Protein AF-0000000087354941 (afdb_homodimer)

Foldseek 3Di:
DPPPVVQAWDAQPFPPQRDTHRPVCNVVCQQAPQFNWFAALAAPDGDIGRQLCNVVCCVVPPVADEAEDEAPDKDWDKAFAVHRWYWYAYPVVSWIKIWDWHAPDDLGWIWIDMATAGRHQHDDFWKKKKKKAWAAADPPPRDIDMWIDIDTHYYDRYNNPDDRVPDPDTTTGGSNRWDQDVVVSTTITGMMMHMHTDHD/DPPPVVQAWDAQPFPPQRDTHRPVCNVVCQQAPQFNWFAALAAPHGDIGRQLCNVVCCVVPPVADEAEDEAPDKDWDKAFAVHRWYWYAYPVVSWIKIWDWYAPDDLGWIWIDMATAGRHQHDDFWKKKKKKAWAAADPPPRDIDMWIDIDTHYYDRYNNPDDRVPDPDTTTGGSNRWDADVVVRTTITGMMMHMHTDDD

InterPro domains:
  IPR013010 Zinc finger, SIAH-type [PS51081] (5-63)
  IPR013083 Zinc finger, RING/FYVE/PHD-type [G3DSA:3.30.40.10] (3-58)
  IPR044286 E3 ubiquitin-protein ligase SINA-like, plant [PTHR46632] (1-198)

Structure (mmCIF, N/CA/C/O backbone):
data_AF-0000000087354941-model_v1
#
loop_
_entity.id
_entity.type
_entity.pdbx_description
1 polymer 'SIAH-type domain-containing protein'
#
loop_
_atom_site.group_PDB
_atom_site.id
_atom_site.type_symbol
_atom_site.label_atom_id
_atom_site.label_alt_id
_atom_site.label_comp_id
_atom_site.label_asym_id
_atom_site.label_entity_id
_atom_site.label_seq_id
_atom_site.pdbx_PDB_ins_code
_atom_site.Cartn_x
_atom_site.Cartn_y
_atom_site.Cartn_z
_atom_site.occupancy
_atom_site.B_iso_or_equiv
_atom_site.auth_seq_id
_atom_site.auth_comp_id
_atom_site.auth_asym_id
_atom_site.auth_atom_id
_atom_site.pdbx_PDB_model_num
ATOM 1 N N . MET A 1 1 ? 28.094 51.562 31.234 1 31.03 1 MET A N 1
ATOM 2 C CA . MET A 1 1 ? 26.641 51.406 31.125 1 31.03 1 MET A CA 1
ATOM 3 C C . MET A 1 1 ? 26.281 50.188 30.297 1 31.03 1 MET A C 1
ATOM 5 O O . MET A 1 1 ? 26.562 50.125 29.109 1 31.03 1 MET A O 1
ATOM 9 N N . ASP A 1 2 ? 26.453 49.031 30.734 1 40.66 2 ASP A N 1
ATOM 10 C CA . ASP A 1 2 ? 26.172 47.75 30.047 1 40.66 2 ASP A CA 1
ATOM 11 C C . ASP A 1 2 ? 24.75 47.75 29.5 1 40.66 2 ASP A C 1
ATOM 13 O O . ASP A 1 2 ? 23.781 47.906 30.25 1 40.66 2 ASP A O 1
ATOM 17 N N . ALA A 1 3 ? 24.453 48.312 28.375 1 45.56 3 ALA A N 1
ATOM 18 C CA . ALA A 1 3 ? 23.188 48.281 27.656 1 45.56 3 ALA A CA 1
ATOM 19 C C . ALA A 1 3 ? 22.484 46.938 27.828 1 45.56 3 ALA A C 1
ATOM 21 O O . ALA A 1 3 ? 22.984 45.906 27.406 1 45.56 3 ALA A O 1
ATOM 22 N N . VAL A 1 4 ? 21.797 46.719 28.859 1 48.12 4 VAL A N 1
ATOM 23 C CA . VAL A 1 4 ? 20.828 45.656 29.016 1 48.12 4 VAL A CA 1
ATOM 24 C C . VAL A 1 4 ? 19.969 45.562 27.75 1 48.12 4 VAL A C 1
ATOM 26 O O . VAL A 1 4 ? 19.203 46.469 27.438 1 48.12 4 VAL A O 1
ATOM 29 N N . VAL A 1 5 ? 20.469 45.281 26.609 1 50.44 5 VAL A N 1
ATOM 30 C CA . VAL A 1 5 ? 19.609 44.906 25.5 1 50.44 5 VAL A CA 1
ATOM 31 C C . VAL A 1 5 ? 18.328 44.25 26.047 1 50.44 5 VAL A C 1
ATOM 33 O O . VAL A 1 5 ? 18.375 43.125 26.578 1 50.44 5 VAL A O 1
ATOM 36 N N . SER A 1 6 ? 17.562 44.844 26.875 1 52.06 6 SER A N 1
ATOM 37 C CA . SER A 1 6 ? 16.25 44.375 27.312 1 52.06 6 SER A CA 1
ATOM 38 C C . SER A 1 6 ? 15.523 43.625 26.188 1 52.06 6 SER A C 1
ATOM 40 O O . SER A 1 6 ? 15.352 44.188 25.094 1 52.06 6 SER A O 1
ATOM 42 N N . ALA A 1 7 ? 15.812 42.438 26.062 1 61.34 7 ALA A N 1
ATOM 43 C CA . ALA A 1 7 ? 15.219 41.625 24.984 1 61.34 7 ALA A CA 1
ATOM 44 C C . ALA A 1 7 ? 13.727 41.938 24.844 1 61.34 7 ALA A C 1
ATOM 46 O O . ALA A 1 7 ? 12.922 41.5 25.672 1 61.34 7 ALA A O 1
ATOM 47 N N . ALA A 1 8 ? 13.289 43.062 24.312 1 79.94 8 ALA A N 1
ATOM 48 C CA . ALA A 1 8 ? 11.914 43.469 24.031 1 79.94 8 ALA A CA 1
ATOM 49 C C . ALA A 1 8 ? 11.078 42.281 23.562 1 79.94 8 ALA A C 1
ATOM 51 O O . ALA A 1 8 ? 11.555 41.438 22.812 1 79.94 8 ALA A O 1
ATOM 52 N N . ARG A 1 9 ? 9.977 42.031 24.438 1 88.19 9 ARG A N 1
ATOM 53 C CA . ARG A 1 9 ? 9.016 41 24.047 1 88.19 9 ARG A CA 1
ATOM 54 C C . ARG A 1 9 ? 7.875 41.594 23.234 1 88.19 9 ARG A C 1
ATOM 56 O O . ARG A 1 9 ? 7.418 42.719 23.516 1 88.19 9 ARG A O 1
ATOM 63 N N . VAL A 1 10 ? 7.688 41.094 22.141 1 90 10 VAL A N 1
ATOM 64 C CA . VAL A 1 10 ? 6.59 41.5 21.266 1 90 10 VAL A CA 1
ATOM 65 C C . VAL A 1 10 ? 5.52 40.406 21.25 1 90 10 VAL A C 1
ATOM 67 O O . VAL A 1 10 ? 5.832 39.219 21.359 1 90 10 VAL A O 1
ATOM 70 N N . GLU A 1 11 ? 4.293 40.812 21.203 1 90.31 11 GLU A N 1
ATOM 71 C CA . GLU A 1 11 ? 3.191 39.875 21.172 1 90.31 11 GLU A CA 1
ATOM 72 C C . GLU A 1 11 ? 3.143 39.125 19.844 1 90.31 11 GLU A C 1
ATOM 74 O O . GLU A 1 11 ? 3.334 39.75 18.781 1 90.31 11 GLU A O 1
ATOM 79 N N . CYS A 1 12 ? 2.869 37.875 19.906 1 90.62 12 CYS A N 1
ATOM 80 C CA . CYS A 1 12 ? 2.684 37.094 18.688 1 90.62 12 CYS A CA 1
ATOM 81 C C . CYS A 1 12 ? 1.549 37.688 17.844 1 90.62 12 CYS A C 1
ATOM 83 O O . CYS A 1 12 ? 0.49 38 18.375 1 90.62 12 CYS A O 1
ATOM 85 N N . ALA A 1 13 ? 1.713 37.812 16.609 1 87.44 13 ALA A N 1
ATOM 86 C CA . ALA A 1 13 ? 0.76 38.438 15.703 1 87.44 13 ALA A CA 1
ATOM 87 C C . ALA A 1 13 ? -0.438 37.531 15.438 1 87.44 13 ALA A C 1
ATOM 89 O O . ALA A 1 13 ? -1.463 38 14.922 1 87.44 13 ALA A O 1
ATOM 90 N N . HIS A 1 14 ? -0.366 36.312 15.773 1 88 14 HIS A N 1
ATOM 91 C CA . HIS A 1 14 ? -1.44 35.375 15.438 1 88 14 HIS A CA 1
ATOM 92 C C . HIS A 1 14 ? -2.557 35.438 16.469 1 88 14 HIS A C 1
ATOM 94 O O . HIS A 1 14 ? -2.311 35.25 17.672 1 88 14 HIS A O 1
ATOM 100 N N . ASP A 1 15 ? -3.697 35.594 15.945 1 82.31 15 ASP A N 1
ATOM 101 C CA . ASP A 1 15 ? -4.871 35.656 16.812 1 82.31 15 ASP A CA 1
ATOM 102 C C . ASP A 1 15 ? -5.016 34.375 17.641 1 82.31 15 ASP A C 1
ATOM 104 O O . ASP A 1 15 ? -4.984 33.281 17.109 1 82.31 15 ASP A O 1
ATOM 108 N N . GLY A 1 16 ? -5.137 34.562 18.984 1 83 16 GLY A N 1
ATOM 109 C CA . GLY A 1 16 ? -5.363 33.438 19.859 1 83 16 GLY A CA 1
ATOM 110 C C . GLY A 1 16 ? -4.117 33 20.609 1 83 16 GLY A C 1
ATOM 111 O O . GLY A 1 16 ? -4.207 32.281 21.609 1 83 16 GLY A O 1
ATOM 112 N N . CYS A 1 17 ? -2.926 33.281 20.109 1 86 17 CYS A N 1
ATOM 113 C CA . CYS A 1 17 ? -1.69 32.875 20.781 1 86 17 CYS A CA 1
ATOM 114 C C . CYS A 1 17 ? -1.479 33.656 22.062 1 86 17 CYS A C 1
ATOM 116 O O . CYS A 1 17 ? -1.335 33.094 23.141 1 86 17 CYS A O 1
ATOM 118 N N . GLY A 1 18 ? -1.453 34.969 21.984 1 86.62 18 GLY A N 1
ATOM 119 C CA . GLY A 1 18 ? -1.372 35.875 23.125 1 86.62 18 GLY A CA 1
ATOM 120 C C . GLY A 1 18 ? -0.012 35.844 23.797 1 86.62 18 GLY A C 1
ATOM 121 O O . GLY A 1 18 ? 0.206 36.562 24.781 1 86.62 18 GLY A O 1
ATOM 122 N N . LEU A 1 19 ? 0.916 35 23.281 1 88.75 19 LEU A N 1
ATOM 123 C CA . LEU A 1 19 ? 2.234 34.906 23.891 1 88.75 19 LEU A CA 1
ATOM 124 C C . LEU A 1 19 ? 3.102 36.094 23.516 1 88.75 19 LEU A C 1
ATOM 126 O O . LEU A 1 19 ? 2.984 36.625 22.406 1 88.75 19 LEU A O 1
ATOM 130 N N . PHE A 1 20 ? 3.883 36.531 24.438 1 91.38 20 PHE A N 1
ATOM 131 C CA . PHE A 1 20 ? 4.914 37.531 24.188 1 91.38 20 PHE A CA 1
ATOM 132 C C . PHE A 1 20 ? 6.273 36.875 24 1 91.38 20 PHE A C 1
ATOM 134 O O . PHE A 1 20 ? 6.723 36.094 24.859 1 91.38 20 PHE A O 1
ATOM 141 N N . ILE A 1 21 ? 6.863 37.125 22.844 1 88.94 21 ILE A N 1
ATOM 142 C CA . ILE A 1 21 ? 8.086 36.438 22.469 1 88.94 21 ILE A CA 1
ATOM 143 C C . ILE A 1 21 ? 9.219 37.438 22.266 1 88.94 21 ILE A C 1
ATOM 145 O O . ILE A 1 21 ? 8.984 38.562 21.781 1 88.94 21 ILE A O 1
ATOM 149 N N . THR A 1 22 ? 10.336 36.969 22.734 1 90.44 22 THR A N 1
ATOM 150 C CA . THR A 1 22 ? 11.492 37.812 22.484 1 90.44 22 THR A CA 1
ATOM 151 C C . THR A 1 22 ? 11.695 38.031 20.984 1 90.44 22 THR A C 1
ATOM 153 O O . THR A 1 22 ? 11.445 37.094 20.188 1 90.44 22 THR A O 1
ATOM 156 N N . TYR A 1 23 ? 12.164 39.188 20.609 1 85.06 23 TYR A N 1
ATOM 157 C CA . TYR A 1 23 ? 12.234 39.594 19.219 1 85.06 23 TYR A CA 1
ATOM 158 C C . TYR A 1 23 ? 13.039 38.625 18.391 1 85.06 23 TYR A C 1
ATOM 160 O O . TYR A 1 23 ? 12.656 38.281 17.266 1 85.06 23 TYR A O 1
ATOM 168 N N . HIS A 1 24 ? 14.102 38.094 18.922 1 85.75 24 HIS A N 1
ATOM 169 C CA . HIS A 1 24 ? 14.984 37.25 18.125 1 85.75 24 HIS A CA 1
ATOM 170 C C . HIS A 1 24 ? 14.383 35.875 17.922 1 85.75 24 HIS A C 1
ATOM 172 O O . HIS A 1 24 ? 14.836 35.125 17.062 1 85.75 24 HIS A O 1
ATOM 178 N N . LYS A 1 25 ? 13.367 35.531 18.672 1 87.25 25 LYS A N 1
ATOM 179 C CA . LYS A 1 25 ? 12.719 34.25 18.547 1 87.25 25 LYS A CA 1
ATOM 180 C C . LYS A 1 25 ? 11.344 34.375 17.875 1 87.25 25 LYS A C 1
ATOM 182 O O . LYS A 1 25 ? 10.609 33.375 17.781 1 87.25 25 LYS A O 1
ATOM 187 N N . LEU A 1 26 ? 11.047 35.562 17.516 1 85.12 26 LEU A N 1
ATOM 188 C CA . LEU A 1 26 ? 9.695 35.875 17.062 1 85.12 26 LEU A CA 1
ATOM 189 C C . LEU A 1 26 ? 9.367 35.062 15.789 1 85.12 26 LEU A C 1
ATOM 191 O O . LEU A 1 26 ? 8.32 34.438 15.703 1 85.12 26 LEU A O 1
ATOM 195 N N . GLN A 1 27 ? 10.219 35.062 14.852 1 82.38 27 GLN A N 1
ATOM 196 C CA . GLN A 1 27 ? 9.977 34.375 13.586 1 82.38 27 GLN A CA 1
ATOM 197 C C . GLN A 1 27 ? 9.859 32.844 13.805 1 82.38 27 GLN A C 1
ATOM 199 O O . GLN A 1 27 ? 8.977 32.219 13.234 1 82.38 27 GLN A O 1
ATOM 204 N N . ASP A 1 28 ? 10.695 32.406 14.547 1 81.94 28 ASP A N 1
ATOM 205 C CA . ASP A 1 28 ? 10.656 30.969 14.859 1 81.94 28 ASP A CA 1
ATOM 206 C C . ASP A 1 28 ? 9.32 30.578 15.484 1 81.94 28 ASP A C 1
ATOM 208 O O . ASP A 1 28 ? 8.727 29.578 15.109 1 81.94 28 ASP A O 1
ATOM 212 N N . HIS A 1 29 ? 8.953 31.422 16.422 1 83.69 29 HIS A N 1
ATOM 213 C CA . HIS A 1 29 ? 7.684 31.156 17.078 1 83.69 29 HIS A CA 1
ATOM 214 C C . HIS A 1 29 ? 6.523 31.219 16.094 1 83.69 29 HIS A C 1
ATOM 216 O O . HIS A 1 29 ? 5.676 30.328 16.047 1 83.69 29 HIS A O 1
ATOM 222 N N . GLN A 1 30 ? 6.578 32.25 15.336 1 81.81 30 GLN A N 1
ATOM 223 C CA . GLN A 1 30 ? 5.457 32.469 14.422 1 81.81 30 GLN A CA 1
ATOM 224 C C . GLN A 1 30 ? 5.336 31.312 13.414 1 81.81 30 GLN A C 1
ATOM 226 O O . GLN A 1 30 ? 4.227 30.938 13.031 1 81.81 30 GLN A O 1
ATOM 231 N N . ASP A 1 31 ? 6.402 30.75 13.094 1 77.62 31 ASP A N 1
ATOM 232 C CA . ASP A 1 31 ? 6.41 29.641 12.141 1 77.62 31 ASP A CA 1
ATOM 233 C C . ASP A 1 31 ? 5.879 28.375 12.789 1 77.62 31 ASP A C 1
ATOM 235 O O . ASP A 1 31 ? 5.383 27.484 12.094 1 77.62 31 ASP A O 1
ATOM 239 N N . ALA A 1 32 ? 5.941 28.438 14.047 1 79.06 32 ALA A N 1
ATOM 240 C CA . ALA A 1 32 ? 5.574 27.219 14.758 1 79.06 32 ALA A CA 1
ATOM 241 C C . ALA A 1 32 ? 4.316 27.438 15.602 1 79.06 32 ALA A C 1
ATOM 243 O O . ALA A 1 32 ? 3.859 26.516 16.281 1 79.06 32 ALA A O 1
ATOM 244 N N . CYS A 1 33 ? 3.787 28.625 15.578 1 84.19 33 CYS A N 1
ATOM 245 C CA . CYS A 1 33 ? 2.656 28.969 16.422 1 84.19 33 CYS A CA 1
ATOM 246 C C . CYS A 1 33 ? 1.436 28.125 16.078 1 84.19 33 CYS A C 1
ATOM 248 O O . CYS A 1 33 ? 1.043 28.031 14.922 1 84.19 33 CYS A O 1
ATOM 250 N N . PRO A 1 34 ? 0.82 27.484 16.984 1 82.19 34 PRO A N 1
ATOM 251 C CA . PRO A 1 34 ? -0.363 26.672 16.734 1 82.19 34 PRO A CA 1
ATOM 252 C C . PRO A 1 34 ? -1.553 27.469 16.234 1 82.19 34 PRO A C 1
ATOM 254 O O . PRO A 1 34 ? -2.539 26.906 15.758 1 82.19 34 PRO A O 1
ATOM 257 N N . PHE A 1 35 ? -1.353 28.812 16.297 1 87.06 35 PHE A N 1
ATOM 258 C CA . PHE A 1 35 ? -2.461 29.656 15.875 1 87.06 35 PHE A CA 1
ATOM 259 C C . PHE A 1 35 ? -2.186 30.297 14.516 1 87.06 35 PHE A C 1
ATOM 261 O O . PHE A 1 35 ? -2.99 31.078 14.016 1 87.06 35 PHE A O 1
ATOM 268 N N . ALA A 1 36 ? -1.022 29.906 14.062 1 89.69 36 ALA A N 1
ATOM 269 C CA . ALA A 1 36 ? -0.733 30.422 12.727 1 89.69 36 ALA A CA 1
ATOM 270 C C . ALA A 1 36 ? -1.816 30.016 11.734 1 89.69 36 ALA A C 1
ATOM 272 O O . ALA A 1 36 ? -2.264 28.859 11.734 1 89.69 36 ALA A O 1
ATOM 273 N N . PRO A 1 37 ? -2.199 30.922 10.875 1 91 37 PRO A N 1
ATOM 274 C CA . PRO A 1 37 ? -3.32 30.641 9.977 1 91 37 PRO A CA 1
ATOM 275 C C . PRO A 1 37 ? -3.002 29.547 8.961 1 91 37 PRO A C 1
ATOM 277 O O . PRO A 1 37 ? -1.866 29.453 8.484 1 91 37 PRO A O 1
ATOM 280 N N . CYS A 1 38 ? -4.02 28.75 8.68 1 93.31 38 CYS A N 1
ATOM 281 C CA . CYS A 1 38 ? -3.988 27.75 7.625 1 93.31 38 CYS A CA 1
ATOM 282 C C . CYS A 1 38 ? -5.133 27.953 6.641 1 93.31 38 CYS A C 1
ATOM 284 O O . CYS A 1 38 ? -6.129 28.609 6.965 1 93.31 38 CYS A O 1
ATOM 286 N N . LYS A 1 39 ? -4.961 27.469 5.531 1 95 39 LYS A N 1
ATOM 287 C CA . LYS A 1 39 ? -5.973 27.625 4.492 1 95 39 LYS A CA 1
ATOM 288 C C . LYS A 1 39 ? -7.012 26.516 4.551 1 95 39 LYS A C 1
ATOM 290 O O . LYS A 1 39 ? -6.77 25.469 5.152 1 95 39 LYS A O 1
ATOM 295 N N . CYS A 1 40 ? -8.164 26.781 3.922 1 95.44 40 CYS A N 1
ATOM 296 C CA . CYS A 1 40 ? -9.234 25.797 3.785 1 95.44 40 CYS A CA 1
ATOM 297 C C . CYS A 1 40 ? -8.797 24.625 2.906 1 95.44 40 CYS A C 1
ATOM 299 O O . CYS A 1 40 ? -8.141 24.828 1.883 1 95.44 40 CYS A O 1
ATOM 301 N N . PRO A 1 41 ? -9.141 23.391 3.299 1 94 41 PRO A N 1
ATOM 302 C CA . PRO A 1 41 ? -8.711 22.219 2.525 1 94 41 PRO A CA 1
ATOM 303 C C . PRO A 1 41 ? -9.508 22.047 1.231 1 94 41 PRO A C 1
ATOM 305 O O . PRO A 1 41 ? -9.148 21.203 0.393 1 94 41 PRO A O 1
ATOM 308 N N . VAL A 1 42 ? -10.562 22.75 1.05 1 92.69 42 VAL A N 1
ATOM 309 C CA . VAL A 1 42 ? -11.352 22.656 -0.172 1 92.69 42 VAL A CA 1
ATOM 310 C C . VAL A 1 42 ? -10.688 23.469 -1.283 1 92.69 42 VAL A C 1
ATOM 312 O O . VAL A 1 42 ? -10.508 24.688 -1.15 1 92.69 42 VAL A O 1
ATOM 315 N N . PRO A 1 43 ? -10.445 22.734 -2.311 1 91.38 43 PRO A N 1
ATOM 316 C CA . PRO A 1 43 ? -9.789 23.453 -3.404 1 91.38 43 PRO A CA 1
ATOM 317 C C . PRO A 1 43 ? -10.602 24.641 -3.9 1 91.38 43 PRO A C 1
ATOM 319 O O . PRO A 1 43 ? -11.812 24.531 -4.109 1 91.38 43 PRO A O 1
ATOM 322 N N . GLY A 1 44 ? -9.938 25.797 -4.078 1 91.94 44 GLY A N 1
ATOM 323 C CA . GLY A 1 44 ? -10.586 26.984 -4.625 1 91.94 44 GLY A CA 1
ATOM 324 C C . GLY A 1 44 ? -11.109 27.922 -3.555 1 91.94 44 GLY A C 1
ATOM 325 O O . GLY A 1 44 ? -11.414 29.078 -3.836 1 91.94 44 GLY A O 1
ATOM 326 N N . CYS A 1 45 ? -11.266 27.422 -2.324 1 94.56 45 CYS A N 1
ATOM 327 C CA . CYS A 1 45 ? -11.766 28.266 -1.247 1 94.56 45 CYS A CA 1
ATOM 328 C C . CYS A 1 45 ? -10.672 29.203 -0.745 1 94.56 45 CYS A C 1
ATOM 330 O O . CYS A 1 45 ? -9.539 28.766 -0.517 1 94.56 45 CYS A O 1
ATOM 332 N N . GLY A 1 46 ? -10.906 30.469 -0.405 1 94.38 46 GLY A N 1
ATOM 333 C CA . GLY A 1 46 ? -9.938 31.469 -0.015 1 94.38 46 GLY A CA 1
ATOM 334 C C . GLY A 1 46 ? -9.844 31.672 1.487 1 94.38 46 GLY A C 1
ATOM 335 O O . GLY A 1 46 ? -9.016 32.438 1.971 1 94.38 46 GLY A O 1
ATOM 336 N N . PHE A 1 47 ? -10.617 30.969 2.191 1 95.44 47 PHE A N 1
ATOM 337 C CA . PHE A 1 47 ? -10.641 31.125 3.641 1 95.44 47 PHE A CA 1
ATOM 338 C C . PHE A 1 47 ? -9.281 30.812 4.242 1 95.44 47 PHE A C 1
ATOM 340 O O . PHE A 1 47 ? -8.609 29.859 3.82 1 95.44 47 PHE A O 1
ATOM 347 N N . GLU A 1 48 ? -8.828 31.562 5.148 1 94.25 48 GLU A N 1
ATOM 348 C CA . GLU A 1 48 ? -7.609 31.359 5.926 1 94.25 48 GLU A CA 1
ATOM 349 C C . GLU A 1 48 ? -7.82 31.75 7.387 1 94.25 48 GLU A C 1
ATOM 351 O O . GLU A 1 48 ? -8.367 32.812 7.676 1 94.25 48 GLU A O 1
ATOM 356 N N . GLY A 1 49 ? -7.496 30.969 8.328 1 91.38 49 GLY A N 1
ATOM 357 C CA . 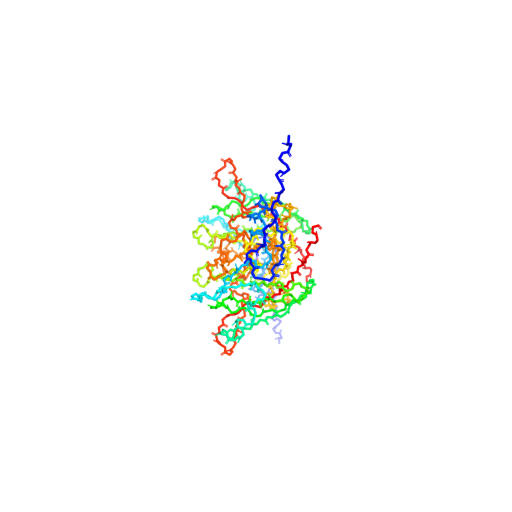GLY A 1 49 ? -7.645 31.219 9.75 1 91.38 49 GLY A CA 1
ATOM 358 C C . GLY A 1 49 ? -6.945 30.188 10.617 1 91.38 49 GLY A C 1
ATOM 359 O O . GLY A 1 49 ? -6.238 29.328 10.102 1 91.38 49 GLY A O 1
ATOM 360 N N . PRO A 1 50 ? -7.035 30.391 11.898 1 89.69 50 PRO A N 1
ATOM 361 C CA . PRO A 1 50 ? -6.465 29.375 12.781 1 89.69 50 PRO A CA 1
ATOM 362 C C . PRO A 1 50 ? -7.016 27.984 12.492 1 89.69 50 PRO A C 1
ATOM 364 O O . PRO A 1 50 ? -8.195 27.828 12.172 1 89.69 50 PRO A O 1
ATOM 367 N N . PRO A 1 51 ? -6.188 26.953 12.594 1 89.06 51 PRO A N 1
ATOM 368 C CA . PRO A 1 51 ? -6.609 25.578 12.273 1 89.06 51 PRO A CA 1
ATOM 369 C C . PRO A 1 51 ? -7.871 25.172 13.031 1 89.06 51 PRO A C 1
ATOM 371 O O . PRO A 1 51 ? -8.727 24.469 12.477 1 89.06 51 PRO A O 1
ATOM 374 N N . GLN A 1 52 ? -8.062 25.641 14.258 1 87.75 52 GLN A N 1
ATOM 375 C CA . GLN A 1 52 ? -9.18 25.219 15.102 1 87.75 52 GLN A CA 1
ATOM 376 C C . GLN A 1 52 ? -10.5 25.797 14.602 1 87.75 52 GLN A C 1
ATOM 378 O O . GLN A 1 52 ? -11.57 25.375 15.031 1 87.75 52 GLN A O 1
ATOM 383 N N . THR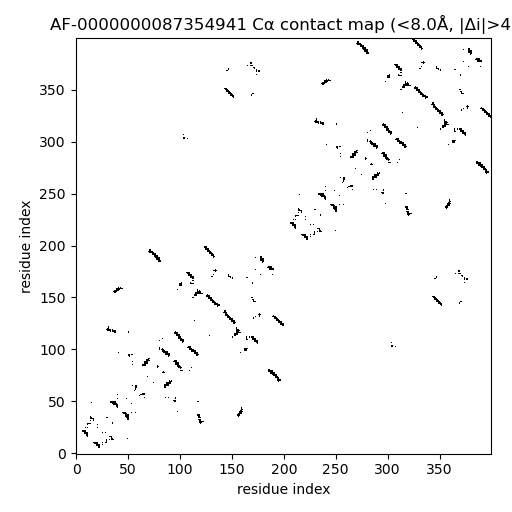 A 1 53 ? -10.43 26.75 13.703 1 91.12 53 THR A N 1
ATOM 384 C CA . THR A 1 53 ? -11.648 27.359 13.172 1 91.12 53 THR A CA 1
ATOM 385 C C . THR A 1 53 ? -12.094 26.641 11.898 1 91.12 53 THR A C 1
ATOM 387 O O . THR A 1 53 ? -13.211 26.859 11.422 1 91.12 53 THR A O 1
ATOM 390 N N . LEU A 1 54 ? -11.32 25.75 11.398 1 91.75 54 LEU A N 1
ATOM 391 C CA . LEU A 1 54 ? -11.578 25.109 10.109 1 91.75 54 LEU A CA 1
ATOM 392 C C . LEU A 1 54 ? -12.812 24.219 10.188 1 91.75 54 LEU A C 1
ATOM 394 O O . LEU A 1 54 ? -13.664 24.266 9.297 1 91.75 54 LEU A O 1
ATOM 398 N N . PRO A 1 55 ? -12.969 23.406 11.273 1 90.94 55 PRO A N 1
ATOM 399 C CA . PRO A 1 55 ? -14.18 22.578 11.336 1 90.94 55 PRO A CA 1
ATOM 400 C C . PRO A 1 55 ? -15.461 23.406 11.227 1 90.94 55 PRO A C 1
ATOM 402 O O . PRO A 1 55 ? -16.375 23.016 10.5 1 90.94 55 PRO A O 1
ATOM 405 N N . HIS A 1 56 ? -15.508 24.516 11.859 1 91.25 56 HIS A N 1
ATOM 406 C CA . HIS A 1 56 ? -16.672 25.375 11.805 1 91.25 56 HIS A CA 1
ATOM 407 C C . HIS A 1 56 ? -16.859 25.969 10.406 1 91.25 56 HIS A C 1
ATOM 409 O O . HIS A 1 56 ? -17.969 25.984 9.875 1 91.25 56 HIS A O 1
ATOM 415 N N . HIS A 1 57 ? -15.797 26.406 9.812 1 93 57 HIS A N 1
ATOM 416 C CA . HIS A 1 57 ? -15.844 26.922 8.445 1 93 57 HIS A CA 1
ATOM 417 C C . HIS A 1 57 ? -16.406 25.891 7.488 1 93 57 HIS A C 1
ATOM 419 O O . HIS A 1 57 ? -17.312 26.203 6.695 1 93 57 HIS A O 1
ATOM 425 N N . LEU A 1 58 ? -15.945 24.672 7.566 1 90.81 58 LEU A N 1
ATOM 426 C CA . LEU A 1 58 ? -16.328 23.609 6.645 1 90.81 58 LEU A CA 1
ATOM 427 C C . LEU A 1 58 ? -17.781 23.219 6.84 1 90.81 58 LEU A C 1
ATOM 429 O O . LEU A 1 58 ? -18.484 22.938 5.867 1 90.81 58 LEU A O 1
ATOM 433 N N . THR A 1 59 ? -18.219 23.203 8.047 1 89.38 59 THR A N 1
ATOM 434 C CA . THR A 1 59 ? -19.609 22.859 8.328 1 89.38 59 THR A CA 1
ATOM 435 C C . THR A 1 59 ? -20.547 23.969 7.848 1 89.38 59 THR A C 1
ATOM 437 O O . THR A 1 59 ? -21.641 23.703 7.348 1 89.38 59 THR A O 1
ATOM 440 N N . ASP A 1 60 ? -20.125 25.125 7.906 1 93.19 60 ASP A N 1
ATOM 441 C CA . ASP A 1 60 ? -20.969 26.266 7.59 1 93.19 60 ASP A CA 1
ATOM 442 C C . ASP A 1 60 ? -20.953 26.562 6.09 1 93.19 60 ASP A C 1
ATOM 444 O O . ASP A 1 60 ? -21.984 26.906 5.504 1 93.19 60 ASP A O 1
ATOM 448 N N . VAL A 1 61 ? -19.812 26.406 5.535 1 93.56 61 VAL A N 1
ATOM 449 C CA . VAL A 1 61 ? -19.625 26.906 4.176 1 93.56 61 VAL A CA 1
ATOM 450 C C . VAL A 1 61 ? -19.594 25.734 3.193 1 93.56 61 VAL A C 1
ATOM 452 O O . VAL A 1 61 ? -20.078 25.859 2.066 1 93.56 61 VAL A O 1
ATOM 455 N N . HIS A 1 62 ? -18.953 24.594 3.662 1 91 62 HIS A N 1
ATOM 456 C CA . HIS A 1 62 ? -18.797 23.438 2.789 1 91 62 HIS A CA 1
ATOM 457 C C . HIS A 1 62 ? -19.438 22.203 3.389 1 91 62 HIS A C 1
ATOM 459 O O . HIS A 1 62 ? -18.75 21.312 3.887 1 91 62 HIS A O 1
ATOM 465 N N . PRO A 1 63 ? -20.594 22.078 3.486 1 85.19 63 PRO A N 1
ATOM 466 C CA . PRO A 1 63 ? -21.234 20.969 4.211 1 85.19 63 PRO A CA 1
ATOM 467 C C . PRO A 1 63 ? -20.453 19.672 4.09 1 85.19 63 PRO A C 1
ATOM 469 O O . PRO A 1 63 ? -21.031 18.625 3.771 1 85.19 63 PRO A O 1
ATOM 472 N N . MET A 1 64 ? -19.109 19.75 4.324 1 81.56 64 MET A N 1
ATOM 473 C CA . MET A 1 64 ? -18.234 18.578 4.383 1 81.56 64 MET A CA 1
ATOM 474 C C . MET A 1 64 ? -18.312 17.906 5.754 1 81.56 64 MET A C 1
ATOM 476 O O . MET A 1 64 ? -18.266 18.578 6.781 1 81.56 64 MET A O 1
ATOM 480 N N . PRO A 1 65 ? -18.516 16.688 5.695 1 85.19 65 PRO A N 1
ATOM 481 C CA . PRO A 1 65 ? -18.531 16.016 7 1 85.19 65 PRO A CA 1
ATOM 482 C C . PRO A 1 65 ? -17.188 16.094 7.715 1 85.19 65 PRO A C 1
ATOM 484 O O . PRO A 1 65 ? -16.141 15.945 7.078 1 85.19 65 PRO A O 1
ATOM 487 N N . VAL A 1 66 ? -17.219 16.484 8.945 1 91.31 66 VAL A N 1
ATOM 488 C CA . VAL A 1 66 ? -16.047 16.469 9.82 1 91.31 66 VAL A CA 1
ATOM 489 C C . VAL A 1 66 ? -16.203 15.383 10.883 1 91.31 66 VAL A C 1
ATOM 491 O O . VAL A 1 66 ? -17.188 15.367 11.625 1 91.31 66 VAL A O 1
ATOM 494 N N . GLN A 1 67 ? -15.328 14.469 10.93 1 94.94 67 GLN A N 1
ATOM 495 C CA . GLN A 1 67 ? -15.398 13.375 11.898 1 94.94 67 GLN A CA 1
ATOM 496 C C . GLN A 1 67 ? -14.508 13.664 13.109 1 94.94 67 GLN A C 1
ATOM 498 O O . GLN A 1 67 ? -13.336 14.023 12.953 1 94.94 67 GLN A O 1
ATOM 503 N N . THR A 1 68 ? -15.109 13.516 14.234 1 95.19 68 THR A N 1
ATOM 504 C CA . THR A 1 68 ? -14.312 13.648 15.453 1 95.19 68 THR A CA 1
ATOM 505 C C . THR A 1 68 ? -13.547 12.359 15.742 1 95.19 68 THR A C 1
ATOM 507 O O . THR A 1 68 ? -14.086 11.266 15.586 1 95.19 68 THR A O 1
ATOM 510 N N . ILE A 1 69 ? -12.281 12.531 16.203 1 97.12 69 ILE A N 1
ATOM 511 C CA . ILE A 1 69 ? -11.477 11.344 16.484 1 97.12 69 ILE A CA 1
ATOM 512 C C . ILE A 1 69 ? -10.891 11.445 17.891 1 97.12 69 ILE A C 1
ATOM 514 O O . ILE A 1 69 ? -10.836 12.531 18.484 1 97.12 69 ILE A O 1
ATOM 518 N N . GLN A 1 70 ? -10.586 10.312 18.438 1 97.38 70 GLN A N 1
ATOM 519 C CA . GLN A 1 70 ? -9.742 10.164 19.609 1 97.38 70 GLN A CA 1
ATOM 520 C C . GLN A 1 70 ? -8.445 9.438 19.281 1 97.38 70 GLN A C 1
ATOM 522 O O . GLN A 1 70 ? -8.453 8.43 18.562 1 97.38 70 GLN A O 1
ATOM 527 N N . TYR A 1 71 ? -7.375 9.992 19.797 1 97.06 71 TYR A N 1
ATOM 528 C CA . TYR A 1 71 ? -6.098 9.352 19.5 1 97.06 71 TYR A CA 1
ATOM 529 C C . TYR A 1 71 ? -6.094 7.906 19.984 1 97.06 71 TYR A C 1
ATOM 531 O O . TYR A 1 71 ? -6.625 7.602 21.062 1 97.06 71 TYR A O 1
ATOM 539 N N . GLY A 1 72 ? -5.562 7.039 19.203 1 97.31 72 GLY A N 1
ATOM 540 C CA . GLY A 1 72 ? -5.414 5.645 19.578 1 97.31 72 GLY A CA 1
ATOM 541 C C . GLY A 1 72 ? -6.648 4.812 19.281 1 97.31 72 GLY A C 1
ATOM 542 O O . GLY A 1 72 ? -6.637 3.59 19.469 1 97.31 72 GLY A O 1
ATOM 543 N N . LYS A 1 73 ? -7.664 5.418 18.875 1 98.12 73 LYS A N 1
ATOM 544 C CA . LYS A 1 73 ? -8.883 4.688 18.547 1 98.12 73 LYS A CA 1
ATOM 545 C C . LYS A 1 73 ? -9.078 4.586 17.047 1 98.12 73 LYS A C 1
ATOM 547 O O . LYS A 1 73 ? -8.828 5.551 16.312 1 98.12 73 LYS A O 1
ATOM 552 N N . VAL A 1 74 ? -9.539 3.441 16.641 1 98.62 74 VAL A N 1
ATOM 553 C CA . VAL A 1 74 ? -9.734 3.197 15.219 1 98.62 74 VAL A CA 1
ATOM 554 C C . VAL A 1 74 ? -11.031 3.867 14.758 1 98.62 74 VAL A C 1
ATOM 556 O O . VAL A 1 74 ? -12.047 3.809 15.445 1 98.62 74 VAL A O 1
ATOM 559 N N . LEU A 1 75 ? -11 4.504 13.633 1 98.12 75 LEU A N 1
ATOM 560 C CA . LEU A 1 75 ? -12.156 5.066 12.938 1 98.12 75 LEU A CA 1
ATOM 561 C C . LEU A 1 75 ? -12.336 4.41 11.578 1 98.12 75 LEU A C 1
ATOM 563 O O . LEU A 1 75 ? -11.375 4.258 10.82 1 98.12 75 LEU A O 1
ATOM 567 N N . GLN A 1 76 ? -13.547 3.986 11.281 1 97.31 76 GLN A N 1
ATOM 568 C CA . GLN A 1 76 ? -13.906 3.562 9.93 1 97.31 76 GLN A CA 1
ATOM 569 C C . GLN A 1 76 ? -14.453 4.73 9.109 1 97.31 76 GLN A C 1
ATOM 571 O O . GLN A 1 76 ? -15.406 5.391 9.523 1 97.31 76 GLN A O 1
ATOM 576 N N . LEU A 1 77 ? -13.883 4.957 7.988 1 95.62 77 LEU A N 1
ATOM 577 C CA . LEU A 1 77 ? -14.219 6.121 7.18 1 95.62 77 LEU A CA 1
ATOM 578 C C . LEU A 1 77 ? -14.469 5.719 5.73 1 95.62 77 LEU A C 1
ATOM 580 O O . LEU A 1 77 ? -13.719 4.93 5.16 1 95.62 77 LEU A O 1
ATOM 584 N N . GLN A 1 78 ? -15.547 6.191 5.145 1 94.56 78 GLN A N 1
ATOM 585 C CA . GLN A 1 78 ? -15.766 6.059 3.709 1 94.56 78 GLN A CA 1
ATOM 586 C C . GLN A 1 78 ? -15.188 7.246 2.951 1 94.56 78 GLN A C 1
ATOM 588 O O . GLN A 1 78 ? -15.555 8.391 3.207 1 94.56 78 GLN A O 1
ATOM 593 N N . VAL A 1 79 ? -14.258 7 2.082 1 95.06 79 VAL A N 1
ATOM 594 C CA . VAL A 1 79 ? -13.602 8.039 1.303 1 95.06 79 VAL A CA 1
ATOM 595 C C . VAL A 1 79 ? -13.969 7.898 -0.172 1 95.06 79 VAL A C 1
ATOM 597 O O . VAL A 1 79 ? -13.469 7 -0.856 1 95.06 79 VAL A O 1
ATOM 600 N N . PRO A 1 80 ? -14.766 8.812 -0.718 1 93.19 80 PRO A N 1
ATOM 601 C CA . PRO A 1 80 ? -15.133 8.711 -2.133 1 93.19 80 PRO A CA 1
ATOM 602 C C . PRO A 1 80 ? -13.938 8.891 -3.068 1 93.19 80 PRO A C 1
ATOM 604 O O . PRO A 1 80 ? -13.125 9.789 -2.863 1 93.19 80 PRO A O 1
ATOM 607 N N . VAL A 1 81 ? -13.875 8.078 -4.094 1 92.88 81 VAL A N 1
ATOM 608 C CA . VAL A 1 81 ? -12.75 8.094 -5.02 1 92.88 81 VAL A CA 1
ATOM 609 C C . VAL A 1 81 ? -12.75 9.398 -5.812 1 92.88 81 VAL A C 1
ATOM 611 O O . VAL A 1 81 ? -11.688 9.93 -6.141 1 92.88 81 VAL A O 1
ATOM 614 N N . LEU A 1 82 ? -13.898 9.969 -6.113 1 89.31 82 LEU A N 1
ATOM 615 C CA . LEU A 1 82 ? -14.008 11.164 -6.945 1 89.31 82 LEU A CA 1
ATOM 616 C C . LEU A 1 82 ? -13.664 12.414 -6.148 1 89.31 82 LEU A C 1
ATOM 618 O O . LEU A 1 82 ? -13.211 13.406 -6.715 1 89.31 82 LEU A O 1
ATOM 622 N N . GLU A 1 83 ? -13.883 12.438 -4.883 1 90.12 83 GLU A N 1
ATOM 623 C CA . GLU A 1 83 ? -13.547 13.523 -3.969 1 90.12 83 GLU A CA 1
ATOM 624 C C . GLU A 1 83 ? -12.945 12.984 -2.674 1 90.12 83 GLU A C 1
ATOM 626 O O . GLU A 1 83 ? -13.578 13.039 -1.617 1 90.12 83 GLU A O 1
ATOM 631 N N . PRO A 1 84 ? -11.711 12.586 -2.82 1 93.69 84 PRO A N 1
ATOM 632 C CA . PRO A 1 84 ? -11.141 11.836 -1.696 1 93.69 84 PRO A CA 1
ATOM 633 C C . PRO A 1 84 ? -10.531 12.75 -0.633 1 93.69 84 PRO A C 1
ATOM 635 O O . PRO A 1 84 ? -9.328 12.68 -0.368 1 93.69 84 PRO A O 1
ATOM 638 N N . ARG A 1 85 ? -11.367 13.555 0.03 1 94.31 85 ARG A N 1
ATOM 639 C CA . ARG A 1 85 ? -10.969 14.445 1.116 1 94.31 85 ARG A CA 1
ATOM 640 C C . ARG A 1 85 ? -11.93 14.336 2.295 1 94.31 85 ARG A C 1
ATOM 642 O O . ARG A 1 85 ? -13.141 14.438 2.123 1 94.31 85 ARG A O 1
ATOM 649 N N . ARG A 1 86 ? -11.398 14.055 3.42 1 95.25 86 ARG A N 1
ATOM 650 C CA . ARG A 1 86 ? -12.164 14 4.66 1 95.25 86 ARG A CA 1
ATOM 651 C C . ARG A 1 86 ? -11.43 14.711 5.789 1 95.25 86 ARG A C 1
ATOM 653 O O . ARG A 1 86 ? -10.211 14.586 5.918 1 95.25 86 ARG A O 1
ATOM 660 N N . LEU A 1 87 ? -12.133 15.445 6.621 1 95.62 87 LEU A N 1
ATOM 661 C CA . LEU A 1 87 ? -11.539 16.156 7.746 1 95.62 87 LEU A CA 1
ATOM 662 C C . LEU A 1 87 ? -11.742 15.375 9.047 1 95.62 87 LEU A C 1
ATOM 664 O O . LEU A 1 87 ? -12.828 14.844 9.289 1 95.62 87 LEU A O 1
ATOM 668 N N . LEU A 1 88 ? -10.719 15.297 9.781 1 97.06 88 LEU A N 1
ATOM 669 C CA . LEU A 1 88 ? -10.758 14.711 11.117 1 97.06 88 LEU A CA 1
ATOM 670 C C . LEU A 1 88 ? -10.422 15.758 12.18 1 97.06 88 LEU A C 1
ATOM 672 O O . LEU A 1 88 ? -9.477 16.531 12.016 1 97.06 88 LEU A O 1
ATOM 676 N N . PHE A 1 89 ? -11.195 15.797 13.234 1 95.44 89 PHE A N 1
ATOM 677 C CA . PHE A 1 89 ? -11.008 16.75 14.32 1 95.44 89 PHE A CA 1
ATOM 678 C C . PHE A 1 89 ? -10.695 16.031 15.625 1 95.44 89 PHE A C 1
ATOM 680 O O . PHE A 1 89 ? -11.5 15.234 16.109 1 95.44 89 PHE A O 1
ATOM 687 N N . ALA A 1 90 ? -9.508 16.266 16.141 1 94.38 90 ALA A N 1
ATOM 688 C CA . ALA A 1 90 ? -9.125 15.688 17.438 1 94.38 90 ALA A CA 1
ATOM 689 C C . ALA A 1 90 ? -9.562 16.594 18.578 1 94.38 90 ALA A C 1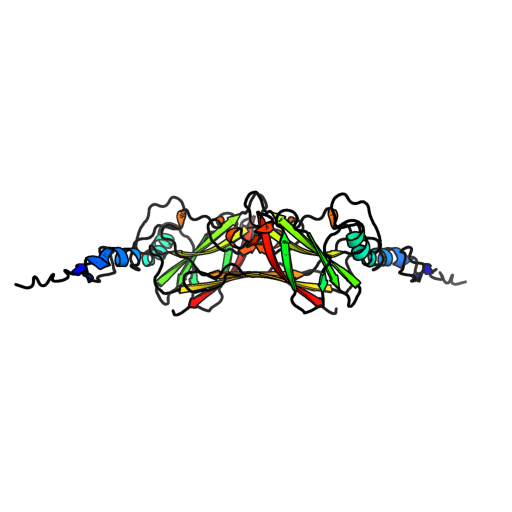
ATOM 691 O O . ALA A 1 90 ? -8.961 17.641 18.812 1 94.38 90 ALA A O 1
ATOM 692 N N . GLU A 1 91 ? -10.422 16.141 19.328 1 87.12 91 GLU A N 1
ATOM 693 C CA . GLU A 1 91 ? -11 16.953 20.391 1 87.12 91 GLU A CA 1
ATOM 694 C C . GLU A 1 91 ? -10.008 17.172 21.531 1 87.12 91 GLU A C 1
ATOM 696 O O . GLU A 1 91 ? -10.078 18.172 22.25 1 87.12 91 GLU A O 1
ATOM 701 N N . GLU A 1 92 ? -9.141 16.281 21.719 1 90.56 92 GLU A N 1
ATOM 702 C CA . GLU A 1 92 ? -8.203 16.312 22.828 1 90.56 92 GLU A CA 1
ATOM 703 C C . GLU A 1 92 ? -7.348 17.562 22.797 1 90.56 92 GLU A C 1
ATOM 705 O O . GLU A 1 92 ? -7.02 18.125 23.844 1 90.56 92 GLU A O 1
ATOM 710 N N . ASP A 1 93 ? -6.961 17.969 21.656 1 87.31 93 ASP A N 1
ATOM 711 C CA . ASP A 1 93 ? -6.066 19.125 21.594 1 87.31 93 ASP A CA 1
ATOM 712 C C . ASP A 1 93 ? -6.449 20.062 20.453 1 87.31 93 ASP A C 1
ATOM 714 O O . ASP A 1 93 ? -5.668 20.922 20.062 1 87.31 93 ASP A O 1
ATOM 718 N N . ASP A 1 94 ? -7.574 19.812 19.828 1 87.56 94 ASP A N 1
ATOM 719 C CA . ASP A 1 94 ? -8.188 20.688 18.828 1 87.56 94 ASP A CA 1
ATOM 720 C C . ASP A 1 94 ? -7.359 20.719 17.547 1 87.56 94 ASP A C 1
ATOM 722 O O . ASP A 1 94 ? -7.332 21.719 16.844 1 87.56 94 ASP A O 1
ATOM 726 N N . HIS A 1 95 ? -6.652 19.719 17.25 1 91.12 95 HIS A N 1
ATOM 727 C CA . HIS A 1 95 ? -5.945 19.625 15.984 1 91.12 95 HIS A CA 1
ATOM 728 C C . HIS A 1 95 ? -6.832 19.031 14.891 1 91.12 95 HIS A C 1
ATOM 730 O O . HIS A 1 95 ? -7.73 18.25 15.18 1 91.12 95 HIS A O 1
ATOM 736 N N . VAL A 1 96 ? -6.523 19.484 13.68 1 93 96 VAL A N 1
ATOM 737 C CA . VAL A 1 96 ? -7.312 19.062 12.523 1 93 96 VAL A CA 1
ATOM 738 C C . VAL A 1 96 ? -6.43 18.297 11.547 1 93 96 VAL A C 1
ATOM 740 O O . VAL A 1 96 ? -5.309 18.719 11.242 1 93 96 VAL A O 1
ATOM 743 N N . PHE A 1 97 ? -6.945 17.188 11.109 1 96.31 97 PHE A N 1
ATOM 744 C CA . PHE A 1 97 ? -6.25 16.375 10.133 1 96.31 97 PHE A CA 1
ATOM 745 C C . PHE A 1 97 ? -7.051 16.281 8.836 1 96.31 97 PHE A C 1
ATOM 747 O O . PHE A 1 97 ? -8.273 16.422 8.852 1 96.31 97 PHE A O 1
ATOM 754 N N . LEU A 1 98 ? -6.324 16.094 7.812 1 96.69 98 LEU A N 1
ATOM 755 C CA . LEU A 1 98 ? -6.926 15.898 6.5 1 96.69 98 LEU A CA 1
ATOM 756 C C . LEU A 1 98 ? -6.52 14.547 5.914 1 96.69 98 LEU A C 1
ATOM 758 O O . LEU A 1 98 ? -5.332 14.273 5.734 1 96.69 98 LEU A O 1
ATOM 762 N N . VAL A 1 99 ? -7.539 13.703 5.676 1 97.88 99 VAL A N 1
ATOM 763 C CA . VAL A 1 99 ? -7.332 12.555 4.793 1 97.88 99 VAL A CA 1
ATOM 764 C C . VAL A 1 99 ? -7.395 13.008 3.336 1 97.88 99 VAL A C 1
ATOM 766 O O . VAL A 1 99 ? -8.398 13.578 2.898 1 97.88 99 VAL A O 1
ATOM 769 N N . VAL A 1 100 ? -6.332 12.75 2.666 1 97.06 100 VAL A N 1
ATOM 770 C CA . VAL A 1 100 ? -6.258 13.195 1.279 1 97.06 100 VAL A CA 1
ATOM 771 C C . VAL A 1 100 ? -5.941 12.008 0.372 1 97.06 100 VAL A C 1
ATOM 773 O O . VAL A 1 100 ? -5.105 11.164 0.708 1 97.06 100 VAL A O 1
ATOM 776 N N . GLY A 1 101 ? -6.676 11.914 -0.735 1 96.19 101 GLY A N 1
ATOM 777 C CA . GLY A 1 101 ? -6.445 10.859 -1.706 1 96.19 101 GLY A CA 1
ATOM 778 C C . GLY A 1 101 ? -6.336 11.367 -3.131 1 96.19 101 GLY A C 1
ATOM 779 O O . GLY A 1 101 ? -6.48 12.57 -3.379 1 96.19 101 GLY A O 1
ATOM 780 N N . GLY A 1 102 ? -5.977 10.422 -3.957 1 93.62 102 GLY A N 1
ATOM 781 C CA . GLY A 1 102 ? -5.867 10.68 -5.387 1 93.62 102 GLY A CA 1
ATOM 782 C C . GLY A 1 102 ? -5.656 9.414 -6.203 1 93.62 102 GLY A C 1
ATOM 783 O O . GLY A 1 102 ? -4.93 8.516 -5.785 1 93.62 102 GLY A O 1
ATOM 784 N N . ALA A 1 103 ? -6.254 9.43 -7.387 1 91.19 103 ALA A N 1
ATOM 785 C CA . ALA A 1 103 ? -6.066 8.305 -8.297 1 91.19 103 ALA A CA 1
ATOM 786 C C . ALA A 1 103 ? -4.676 8.336 -8.93 1 91.19 103 ALA A C 1
ATOM 788 O O . ALA A 1 103 ? -4.188 9.406 -9.312 1 91.19 103 ALA A O 1
ATOM 789 N N . LEU A 1 104 ? -4.035 7.133 -8.922 1 89.38 104 LEU A N 1
ATOM 790 C CA . LEU A 1 104 ? -2.723 7.023 -9.547 1 89.38 104 LEU A CA 1
ATOM 791 C C . LEU A 1 104 ? -2.857 6.715 -11.039 1 89.38 104 LEU A C 1
ATOM 793 O O . LEU A 1 104 ? -2.244 5.77 -11.539 1 89.38 104 LEU A O 1
ATOM 797 N N . GLY A 1 105 ? -3.684 7.418 -11.773 1 78.31 105 GLY A N 1
ATOM 798 C CA . GLY A 1 105 ? -3.984 7.203 -13.18 1 78.31 105 GLY A CA 1
ATOM 799 C C . GLY A 1 105 ? -5.414 6.758 -13.422 1 78.31 105 GLY A C 1
ATOM 800 O O . GLY A 1 105 ? -6.188 6.586 -12.477 1 78.31 105 GLY A O 1
ATOM 801 N N . PRO A 1 106 ? -5.758 6.648 -14.766 1 72.38 106 PRO A N 1
ATOM 802 C CA . PRO A 1 106 ? -7.121 6.207 -15.07 1 72.38 106 PRO A CA 1
ATOM 803 C C . PRO A 1 106 ? -7.387 4.766 -14.641 1 72.38 106 PRO A C 1
ATOM 805 O O . PRO A 1 106 ? -6.609 3.867 -14.969 1 72.38 106 PRO A O 1
ATOM 808 N N . SER A 1 107 ? -8.531 4.422 -14 1 71.75 107 SER A N 1
ATOM 809 C CA . SER A 1 107 ? -8.859 3.096 -13.484 1 71.75 107 SER A CA 1
ATOM 810 C C . SER A 1 107 ? -7.742 2.549 -12.602 1 71.75 107 SER A C 1
ATOM 812 O O . SER A 1 107 ? -7.516 1.338 -12.555 1 71.75 107 SER A O 1
ATOM 8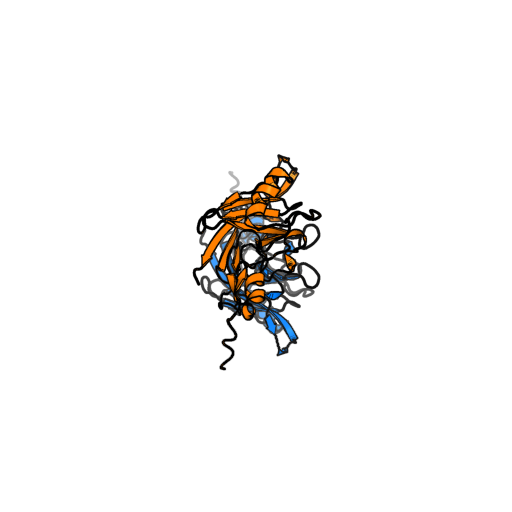14 N N . ALA A 1 108 ? -7.078 3.498 -12.016 1 82.94 108 ALA A N 1
ATOM 815 C CA . ALA A 1 108 ? -5.859 3.182 -11.281 1 82.94 108 ALA A CA 1
ATOM 816 C C . ALA A 1 108 ? -6.148 3.023 -9.789 1 82.94 108 ALA A C 1
ATOM 818 O O . ALA A 1 108 ? -7.242 3.348 -9.32 1 82.94 108 ALA A O 1
ATOM 819 N N . PRO A 1 109 ? -5.242 2.414 -9.086 1 93.31 109 PRO A N 1
ATOM 820 C CA . PRO A 1 109 ? -5.32 2.393 -7.625 1 93.31 109 PRO A CA 1
ATOM 821 C C . PRO A 1 109 ? -5.434 3.789 -7.02 1 93.31 109 PRO A C 1
ATOM 823 O O . PRO A 1 109 ? -5.074 4.777 -7.664 1 93.31 109 PRO A O 1
ATOM 826 N N . ILE A 1 110 ? -6.051 3.854 -5.883 1 95.5 110 ILE A N 1
ATOM 827 C CA . ILE A 1 110 ? -6.211 5.129 -5.188 1 95.5 110 ILE A CA 1
ATOM 828 C C . ILE A 1 110 ? -5.215 5.219 -4.035 1 95.5 110 ILE A C 1
ATOM 830 O O . ILE A 1 110 ? -5.105 4.297 -3.225 1 95.5 110 ILE A O 1
ATOM 834 N N . ALA A 1 111 ? -4.453 6.312 -4.109 1 96.94 111 ALA A N 1
ATOM 835 C CA . ALA A 1 111 ? -3.561 6.621 -2.996 1 96.94 111 ALA A CA 1
ATOM 836 C C . ALA A 1 111 ? -4.281 7.43 -1.922 1 96.94 111 ALA A C 1
ATOM 838 O O . ALA A 1 111 ? -5.102 8.297 -2.236 1 96.94 111 ALA A O 1
ATOM 839 N N . VAL A 1 112 ? -4.043 7.133 -0.656 1 98.12 112 VAL A N 1
ATOM 840 C CA . VAL A 1 112 ? -4.645 7.863 0.454 1 98.12 112 VAL A CA 1
ATOM 841 C C . VAL A 1 112 ? -3.598 8.109 1.539 1 98.12 112 VAL A C 1
ATOM 843 O O . VAL A 1 112 ? -2.795 7.223 1.847 1 98.12 112 VAL A O 1
ATOM 846 N N . SER A 1 113 ? -3.539 9.242 2.135 1 98.5 113 SER A N 1
ATOM 847 C CA . SER A 1 113 ? -2.676 9.586 3.26 1 98.5 113 SER A CA 1
ATOM 848 C C . SER A 1 113 ? -3.357 10.578 4.199 1 98.5 113 SER A C 1
ATOM 850 O O . SER A 1 113 ? -4.543 10.883 4.035 1 98.5 113 SER A O 1
ATOM 852 N N . VAL A 1 114 ? -2.668 10.93 5.262 1 98.06 114 VAL A N 1
ATOM 853 C CA . VAL A 1 114 ? -3.225 11.859 6.242 1 98.06 114 VAL A CA 1
ATOM 854 C C . VAL A 1 114 ? -2.17 12.891 6.641 1 98.06 114 VAL A C 1
ATOM 856 O O . VAL A 1 114 ? -0.992 12.555 6.789 1 98.06 114 VAL A O 1
ATOM 859 N N . VAL A 1 115 ? -2.547 14.125 6.762 1 95.94 115 VAL A N 1
ATOM 860 C CA . VAL A 1 115 ? -1.671 15.211 7.203 1 95.94 115 VAL A CA 1
ATOM 861 C C . VAL A 1 115 ? -2.348 16 8.32 1 95.94 115 VAL A C 1
ATOM 863 O O . VAL A 1 115 ? -3.568 15.93 8.484 1 95.94 115 VAL A O 1
ATOM 866 N N . CYS A 1 116 ? -1.569 16.672 9.047 1 94.25 116 CYS A N 1
ATOM 867 C CA . CYS A 1 116 ? -2.072 17.625 10.039 1 94.25 116 CYS A CA 1
ATOM 868 C C . CYS A 1 116 ? -2.119 19.031 9.477 1 94.25 116 CYS A C 1
ATOM 870 O O . CYS A 1 116 ? -1.159 19.484 8.852 1 94.25 116 CYS A O 1
ATOM 872 N N . ILE A 1 117 ? -3.221 19.688 9.672 1 92.81 117 ILE A N 1
ATOM 873 C CA . ILE A 1 117 ? -3.338 21.062 9.164 1 92.81 117 ILE A CA 1
ATOM 874 C C . ILE A 1 117 ? -2.818 22.047 10.211 1 92.81 117 ILE A C 1
ATOM 876 O O . ILE A 1 117 ? -3.539 22.406 11.141 1 92.81 117 ILE A O 1
ATOM 880 N N . ARG A 1 118 ? -1.625 22.531 9.859 1 89.06 118 ARG A N 1
ATOM 881 C CA . ARG A 1 118 ? -0.999 23.531 10.711 1 89.06 118 ARG A CA 1
ATOM 882 C C . ARG A 1 118 ? 0.193 24.172 10.008 1 89.06 118 ARG A C 1
ATOM 884 O O . ARG A 1 118 ? 0.767 23.594 9.086 1 89.06 118 ARG A O 1
ATOM 891 N N . ALA A 1 119 ? 0.536 25.438 10.07 1 76.06 119 ALA A N 1
ATOM 892 C CA . ALA A 1 119 ? 1.553 26.219 9.375 1 76.06 119 ALA A CA 1
ATOM 893 C C . ALA A 1 119 ? 2.951 25.672 9.648 1 76.06 119 ALA A C 1
ATOM 895 O O . ALA A 1 119 ? 3.791 25.609 8.75 1 76.06 119 ALA A O 1
ATOM 896 N N . GLY A 1 120 ? 3.492 25.484 10.742 1 65.5 120 GLY A N 1
ATOM 897 C CA . GLY A 1 120 ? 4.898 25.25 11.023 1 65.5 120 GLY A CA 1
ATOM 898 C C . GLY A 1 120 ? 5.234 23.797 11.227 1 65.5 120 GLY A C 1
ATOM 899 O O . GLY A 1 120 ? 4.336 22.953 11.375 1 65.5 120 GLY A O 1
ATOM 900 N N . ALA A 1 121 ? 6.641 23.5 10.562 1 56.72 121 ALA A N 1
ATOM 901 C CA . ALA A 1 121 ? 7.207 22.219 10.969 1 56.72 121 ALA A CA 1
ATOM 902 C C . ALA A 1 121 ? 6.973 21.953 12.461 1 56.72 121 ALA A C 1
ATOM 904 O O . ALA A 1 121 ? 7.242 22.828 13.297 1 56.72 121 ALA A O 1
ATOM 905 N N . SER A 1 122 ? 6.008 21.406 12.672 1 54.41 122 SER A N 1
ATOM 906 C CA . SER A 1 122 ? 5.406 21.234 13.992 1 54.41 122 SER A CA 1
ATOM 907 C C . SER A 1 122 ? 6.43 20.75 15.016 1 54.41 122 SER A C 1
ATOM 909 O O . SER A 1 122 ? 7.07 19.719 14.812 1 54.41 122 SER A O 1
ATOM 911 N N . PRO A 1 123 ? 7.043 21.844 15.719 1 60.03 123 PRO A N 1
ATOM 912 C CA . PRO A 1 123 ? 7.414 21.234 17 1 60.03 123 PRO A CA 1
ATOM 913 C C . PRO A 1 123 ? 6.422 20.156 17.453 1 60.03 123 PRO A C 1
ATOM 915 O O . PRO A 1 123 ? 5.32 20.062 16.906 1 60.03 123 PRO A O 1
ATOM 918 N N . PRO A 1 124 ? 6.77 19.453 18.281 1 70.31 124 PRO A N 1
ATOM 919 C CA . PRO A 1 124 ? 5.781 18.578 18.906 1 70.31 124 PRO A CA 1
ATOM 920 C C . PRO A 1 124 ? 4.422 19.25 19.094 1 70.31 124 PRO A C 1
ATOM 922 O O . PRO A 1 124 ? 4.328 20.484 19.062 1 70.31 124 PRO A O 1
ATOM 925 N N . PRO A 1 125 ? 3.516 18.562 18.969 1 78.5 125 PRO A N 1
ATOM 926 C CA . PRO A 1 125 ? 3.432 17.094 19.047 1 78.5 125 PRO A CA 1
ATOM 927 C C . PRO A 1 125 ? 3.596 16.438 17.672 1 78.5 125 PRO A C 1
ATOM 929 O O . PRO A 1 125 ? 3.379 17.078 16.641 1 78.5 125 PRO A O 1
ATOM 932 N N . HIS A 1 126 ? 4.02 15.242 17.812 1 88.94 126 HIS A N 1
ATOM 933 C CA . HIS A 1 126 ? 4.129 14.398 16.625 1 88.94 126 HIS A CA 1
ATOM 934 C C . HIS A 1 126 ? 3.018 13.359 16.594 1 88.94 126 HIS A C 1
ATOM 936 O O . HIS A 1 126 ? 2.508 12.945 17.625 1 88.94 126 HIS A O 1
ATOM 942 N N . TYR A 1 127 ? 2.668 13.047 15.383 1 92.94 127 TYR A N 1
ATOM 943 C CA . TYR A 1 127 ? 1.59 12.086 15.195 1 92.94 127 TYR A CA 1
ATOM 944 C C . TYR A 1 127 ? 2.002 10.984 14.227 1 92.94 127 TYR A C 1
ATOM 946 O O . TYR A 1 127 ? 2.773 11.234 13.297 1 92.94 127 TYR A O 1
ATOM 954 N N . THR A 1 128 ? 1.54 9.812 14.5 1 95.69 128 THR A N 1
ATOM 955 C CA . THR A 1 128 ? 1.619 8.711 13.555 1 95.69 128 THR A CA 1
ATOM 956 C C . THR A 1 128 ? 0.227 8.18 13.219 1 95.69 128 THR A C 1
ATOM 958 O O . THR A 1 128 ? -0.708 8.344 14.008 1 95.69 128 THR A O 1
ATOM 961 N N . ALA A 1 129 ? 0.121 7.676 12.102 1 98.06 129 ALA A N 1
ATOM 962 C CA . ALA A 1 129 ? -1.162 7.113 11.688 1 98.06 129 ALA A CA 1
ATOM 963 C C . ALA A 1 129 ? -0.992 5.695 11.156 1 98.06 129 ALA A C 1
ATOM 965 O O . ALA A 1 129 ? -0.034 5.406 10.43 1 98.06 129 ALA A O 1
ATOM 966 N N . LYS A 1 130 ? -1.839 4.828 11.578 1 98.5 130 LYS A N 1
ATOM 967 C CA . LYS A 1 130 ? -2.045 3.531 10.938 1 98.5 130 LYS A CA 1
ATOM 968 C C . LYS A 1 130 ? -3.303 3.537 10.07 1 98.5 130 LYS A C 1
ATOM 970 O O . LYS A 1 130 ? -4.395 3.838 10.562 1 98.5 130 LYS A O 1
ATOM 975 N N . VAL A 1 131 ? -3.143 3.275 8.805 1 98.81 131 VAL A N 1
ATOM 976 C CA . VAL A 1 131 ? -4.27 3.242 7.879 1 98.81 131 VAL A CA 1
ATOM 977 C C . VAL A 1 131 ? -4.301 1.9 7.152 1 98.81 131 VAL A C 1
ATOM 979 O O . VAL A 1 131 ? -3.252 1.354 6.797 1 98.81 131 VAL A O 1
ATOM 982 N N . TRP A 1 132 ? -5.504 1.336 6.941 1 98.75 132 TRP A N 1
ATOM 983 C CA . TRP A 1 132 ? -5.574 0.074 6.211 1 98.75 132 TRP A CA 1
ATOM 984 C C . TRP A 1 132 ? -6.953 -0.126 5.594 1 98.75 132 TRP A C 1
ATOM 986 O O . TRP A 1 132 ? -7.91 0.561 5.961 1 98.75 132 TRP A O 1
ATOM 996 N N . VAL A 1 133 ? -7.016 -0.951 4.652 1 98.5 133 VAL A N 1
ATOM 997 C CA . VAL A 1 133 ? -8.234 -1.34 3.943 1 98.5 133 VAL A CA 1
ATOM 998 C C . VAL A 1 133 ? -8.289 -2.861 3.814 1 98.5 133 VAL A C 1
ATOM 1000 O O . VAL A 1 133 ? -7.285 -3.504 3.504 1 98.5 133 VAL A O 1
ATOM 1003 N N . ASN A 1 134 ? -9.43 -3.412 4.102 1 97.69 134 ASN A N 1
ATOM 1004 C CA . ASN A 1 134 ? -9.695 -4.824 3.861 1 97.69 134 ASN A CA 1
ATOM 1005 C C . ASN A 1 134 ? -10.469 -5.035 2.561 1 97.69 134 ASN A C 1
ATOM 1007 O O . ASN A 1 134 ? -11.453 -4.348 2.301 1 97.69 134 ASN A O 1
ATOM 1011 N N . GLY A 1 135 ? -9.93 -5.922 1.779 1 95.44 135 GLY A N 1
ATOM 1012 C CA . GLY A 1 135 ? -10.664 -6.281 0.578 1 95.44 135 GLY A CA 1
ATOM 1013 C C . GLY A 1 135 ? -11.844 -7.191 0.853 1 95.44 135 GLY A C 1
ATOM 1014 O O . GLY A 1 135 ? -12.125 -7.527 2.008 1 95.44 135 GLY A O 1
ATOM 1015 N N . PRO A 1 136 ? -12.578 -7.461 -0.223 1 92.12 136 PRO A N 1
ATOM 1016 C CA . PRO A 1 136 ? -13.672 -8.422 -0.06 1 92.12 136 PRO A CA 1
ATOM 1017 C C . PRO A 1 136 ? -13.18 -9.82 0.289 1 92.12 136 PRO A C 1
ATOM 1019 O O . PRO A 1 136 ? -12.078 -10.219 -0.121 1 92.12 136 PRO A O 1
ATOM 1022 N N . PRO A 1 137 ? -13.945 -10.562 1.04 1 91.06 137 PRO A N 1
ATOM 1023 C CA . PRO A 1 137 ? -13.531 -11.938 1.349 1 91.06 137 PRO A CA 1
ATOM 1024 C C . PRO A 1 137 ? -13.445 -12.82 0.107 1 91.06 137 PRO A C 1
ATOM 1026 O O . PRO A 1 137 ? -14.266 -12.688 -0.806 1 91.06 137 PRO A O 1
ATOM 1029 N N . SER A 1 138 ? -12.43 -13.617 0.122 1 85.94 138 SER A N 1
ATOM 1030 C CA . SER A 1 138 ? -12.297 -14.586 -0.963 1 85.94 138 SER A CA 1
ATOM 1031 C C . SER A 1 138 ? -13.469 -15.562 -0.983 1 85.94 138 SER A C 1
ATOM 1033 O O . SER A 1 138 ? -13.922 -16.016 0.069 1 85.94 138 SER A O 1
ATOM 1035 N N . ALA A 1 139 ? -13.891 -15.922 -2.131 1 78.44 139 ALA A N 1
ATOM 1036 C CA . ALA A 1 139 ? -14.977 -16.891 -2.277 1 78.44 139 ALA A CA 1
ATOM 1037 C C . ALA A 1 139 ? -14.508 -18.297 -1.964 1 78.44 139 ALA A C 1
ATOM 1039 O O . ALA A 1 139 ? -15.32 -19.172 -1.62 1 78.44 139 ALA A O 1
ATOM 1040 N N . VAL A 1 140 ? -13.234 -18.484 -2.09 1 72.5 140 VAL A N 1
ATOM 1041 C CA . VAL A 1 140 ? -12.68 -19.828 -1.985 1 72.5 140 VAL A CA 1
ATOM 1042 C C . VAL A 1 140 ? -12.523 -20.203 -0.516 1 72.5 140 VAL A C 1
ATOM 1044 O O . VAL A 1 140 ? -12.961 -21.281 -0.1 1 72.5 140 VAL A O 1
ATOM 1047 N N . ASN A 1 141 ? -12.039 -19.375 0.291 1 80.5 141 ASN A N 1
ATOM 1048 C CA . ASN A 1 141 ? -11.734 -19.75 1.665 1 80.5 141 ASN A CA 1
ATOM 1049 C C . ASN A 1 141 ? -12.117 -18.656 2.652 1 80.5 141 ASN A C 1
ATOM 1051 O O . ASN A 1 141 ? -11.859 -18.766 3.852 1 80.5 141 ASN A O 1
ATOM 1055 N N . GLY A 1 142 ? -12.633 -17.516 2.168 1 86.56 142 GLY A N 1
ATOM 1056 C CA . GLY A 1 142 ? -13.141 -16.453 3.021 1 86.56 142 GLY A CA 1
ATOM 1057 C C . GLY A 1 142 ? -12.055 -15.516 3.516 1 86.56 142 GLY A C 1
ATOM 1058 O O . GLY A 1 142 ? -12.328 -14.562 4.246 1 86.56 142 GLY A O 1
ATOM 1059 N N . ARG A 1 143 ? -10.875 -15.773 3.141 1 89.31 143 ARG A N 1
ATOM 1060 C CA . ARG A 1 143 ? -9.773 -14.93 3.59 1 89.31 143 ARG A CA 1
ATOM 1061 C C . ARG A 1 143 ? -9.898 -13.523 3.012 1 89.31 143 ARG A C 1
ATOM 1063 O O . ARG A 1 143 ? -10.438 -13.344 1.918 1 89.31 143 ARG A O 1
ATOM 1070 N N . VAL A 1 144 ? -9.312 -12.578 3.797 1 94.25 144 VAL A N 1
ATOM 1071 C CA . VAL A 1 144 ? -9.406 -11.172 3.418 1 94.25 144 VAL A CA 1
ATOM 1072 C C . VAL A 1 144 ? -8.008 -10.609 3.16 1 94.25 144 VAL A C 1
ATOM 1074 O O . VAL A 1 144 ? -7.113 -10.742 4.004 1 94.25 144 VAL A O 1
ATOM 1077 N N . ASN A 1 145 ? -7.836 -10.133 1.946 1 97.19 145 ASN A N 1
ATOM 1078 C CA . ASN A 1 145 ? -6.605 -9.406 1.654 1 97.19 145 ASN A CA 1
ATOM 1079 C C . ASN A 1 145 ? -6.609 -8.016 2.285 1 97.19 145 ASN A C 1
ATOM 1081 O O . ASN A 1 145 ? -7.656 -7.367 2.361 1 97.19 145 ASN A O 1
ATOM 1085 N N . THR A 1 146 ? -5.461 -7.555 2.732 1 98.44 146 THR A N 1
ATOM 1086 C CA . THR A 1 146 ? -5.371 -6.258 3.395 1 98.44 146 THR A CA 1
ATOM 1087 C C . THR A 1 146 ? -4.172 -5.469 2.879 1 98.44 146 THR A C 1
ATOM 1089 O O . THR A 1 146 ? -3.137 -6.047 2.551 1 98.44 146 THR A O 1
ATOM 1092 N N . VAL A 1 147 ? -4.352 -4.238 2.738 1 98.75 147 VAL A N 1
ATOM 1093 C CA . VAL A 1 147 ? -3.238 -3.312 2.553 1 98.75 147 VAL A CA 1
ATOM 1094 C C . VAL A 1 147 ? -3.186 -2.328 3.721 1 98.75 147 VAL A C 1
ATOM 1096 O O . VAL A 1 147 ? -4.227 -1.896 4.223 1 98.75 147 VAL A O 1
ATOM 1099 N N . ARG A 1 148 ? -1.954 -1.977 4.141 1 98.75 148 ARG A N 1
ATOM 1100 C CA . ARG A 1 148 ? -1.778 -1.139 5.324 1 98.75 148 ARG A CA 1
ATOM 1101 C C . ARG A 1 148 ? -0.571 -0.22 5.168 1 98.75 148 ARG A C 1
ATOM 1103 O O . ARG A 1 148 ? 0.362 -0.532 4.422 1 98.75 148 ARG A O 1
ATOM 1110 N N . ALA A 1 149 ? -0.638 0.881 5.824 1 98.81 149 ALA A N 1
ATOM 1111 C CA . ALA A 1 149 ? 0.495 1.799 5.914 1 98.81 149 ALA A CA 1
ATOM 1112 C C . ALA A 1 149 ? 0.616 2.385 7.32 1 98.81 149 ALA A C 1
ATOM 1114 O O . ALA A 1 149 ? -0.393 2.621 7.988 1 98.81 149 ALA A O 1
ATOM 1115 N N . GLU A 1 150 ? 1.784 2.486 7.785 1 98.19 150 GLU A N 1
ATOM 1116 C CA . GLU A 1 150 ? 2.137 3.293 8.953 1 98.19 150 GLU A CA 1
ATOM 1117 C C . GLU A 1 150 ? 2.898 4.551 8.547 1 98.19 150 GLU A C 1
ATOM 1119 O O . GLU A 1 150 ? 3.982 4.465 7.965 1 98.19 150 GLU A O 1
ATOM 1124 N N . ILE A 1 151 ? 2.357 5.664 8.922 1 96.81 151 ILE A N 1
ATOM 1125 C CA . ILE A 1 151 ? 2.795 6.934 8.359 1 96.81 151 ILE A CA 1
ATOM 1126 C C . ILE A 1 151 ? 3.131 7.91 9.477 1 96.81 151 ILE A C 1
ATOM 1128 O O . ILE A 1 151 ? 2.354 8.07 10.422 1 96.81 151 ILE A O 1
ATOM 1132 N N . GLU A 1 152 ? 4.277 8.531 9.375 1 94.5 152 GLU A N 1
ATOM 1133 C CA . GLU A 1 152 ? 4.492 9.742 10.164 1 94.5 152 GLU A CA 1
ATOM 1134 C C . GLU A 1 152 ? 3.695 10.914 9.609 1 94.5 152 GLU A C 1
ATOM 1136 O O . GLU A 1 152 ? 3.914 11.336 8.469 1 94.5 152 GLU A O 1
ATOM 1141 N N . VAL A 1 153 ? 2.811 11.438 10.414 1 94.19 153 VAL A N 1
ATOM 1142 C CA . VAL A 1 153 ? 1.908 12.484 9.938 1 94.19 153 VAL A CA 1
ATOM 1143 C C . VAL A 1 153 ? 2.664 13.797 9.805 1 94.19 153 VAL A C 1
ATOM 1145 O O . VAL A 1 153 ? 3.186 14.328 10.789 1 94.19 153 VAL A O 1
ATOM 1148 N N . THR A 1 154 ? 2.689 14.289 8.586 1 91.56 154 THR A N 1
ATOM 1149 C CA . THR A 1 154 ? 3.314 15.586 8.344 1 91.56 154 THR A CA 1
ATOM 1150 C C . THR A 1 154 ? 2.275 16.703 8.398 1 91.56 154 THR A C 1
ATOM 1152 O O . THR A 1 154 ? 1.074 16.438 8.477 1 91.56 154 THR A O 1
ATOM 1155 N N . SER A 1 155 ? 2.809 17.938 8.391 1 91.06 155 SER A N 1
ATOM 1156 C CA . SER A 1 155 ? 1.918 19.094 8.516 1 91.06 155 SER A CA 1
ATOM 1157 C C . SER A 1 155 ? 1.885 19.906 7.227 1 91.06 155 SER A C 1
ATOM 1159 O O . SER A 1 155 ? 2.828 19.859 6.434 1 91.06 155 SER A O 1
ATOM 1161 N N . THR A 1 156 ? 0.779 20.547 7.059 1 91.06 156 THR A N 1
ATOM 1162 C CA . THR A 1 156 ? 0.654 21.469 5.93 1 91.06 156 THR A CA 1
ATOM 1163 C C . THR A 1 156 ? -0.219 22.656 6.297 1 91.06 156 THR A C 1
ATOM 1165 O O . THR A 1 156 ? -1.199 22.516 7.031 1 91.06 156 THR A O 1
ATOM 1168 N N . LYS A 1 157 ? 0.149 23.844 5.754 1 91.31 157 LYS A N 1
ATOM 1169 C CA . LYS A 1 157 ? -0.66 25.031 5.965 1 91.31 157 LYS A CA 1
ATOM 1170 C C . LYS A 1 157 ? -1.573 25.297 4.773 1 91.31 157 LYS A C 1
ATOM 1172 O O . LYS A 1 157 ? -2.449 26.172 4.836 1 91.31 157 LYS A O 1
ATOM 1177 N N . GLU A 1 158 ? -1.271 24.547 3.682 1 93.06 158 GLU A N 1
ATOM 1178 C CA . GLU A 1 158 ? -2.068 24.719 2.471 1 93.06 158 GLU A CA 1
ATOM 1179 C C . GLU A 1 158 ? -2.637 23.375 1.993 1 93.06 158 GLU A C 1
ATOM 1181 O O . GLU A 1 158 ? -2.301 22.906 0.903 1 93.06 158 GLU A O 1
ATOM 1186 N N . PRO A 1 159 ? -3.627 22.875 2.709 1 94.88 159 PRO A N 1
ATOM 1187 C CA . PRO A 1 159 ? -4.133 21.531 2.379 1 94.88 159 PRO A CA 1
ATOM 1188 C C . PRO A 1 159 ? -4.906 21.516 1.062 1 94.88 159 PRO A C 1
ATOM 1190 O O . PRO A 1 159 ? -5.055 20.453 0.452 1 94.88 159 PRO A O 1
ATOM 1193 N N . GLY A 1 160 ? -5.414 22.625 0.602 1 94.31 160 GLY A N 1
ATOM 1194 C CA . GLY A 1 160 ? -6.242 22.672 -0.592 1 94.31 160 GLY A CA 1
ATOM 1195 C C . GLY A 1 160 ? -5.496 22.297 -1.856 1 94.31 160 GLY A C 1
ATOM 1196 O O . GLY A 1 160 ? -6.098 21.812 -2.82 1 94.31 160 GLY A O 1
ATOM 1197 N N . VAL A 1 161 ? -4.176 22.5 -1.881 1 94.62 161 VAL A N 1
ATOM 1198 C CA . VAL A 1 161 ? -3.404 22.25 -3.094 1 94.62 161 VAL A CA 1
ATOM 1199 C C . VAL A 1 161 ? -2.518 21.016 -2.902 1 94.62 161 VAL A C 1
ATOM 1201 O O . VAL A 1 161 ? -1.692 20.703 -3.762 1 94.62 161 VAL A O 1
ATOM 1204 N N . LEU A 1 162 ? -2.674 20.406 -1.878 1 94.69 162 LEU A N 1
ATOM 1205 C CA . LEU A 1 162 ? -1.828 19.25 -1.573 1 94.69 162 LEU A CA 1
ATOM 1206 C C . LEU A 1 162 ? -2.23 18.047 -2.412 1 94.69 162 LEU A C 1
ATOM 1208 O O . LEU A 1 162 ? -3.4 17.656 -2.424 1 94.69 162 LEU A O 1
ATOM 1212 N N . ALA A 1 163 ? -1.259 17.531 -3.119 1 94.31 163 ALA A N 1
ATOM 1213 C CA . ALA A 1 163 ? -1.437 16.266 -3.826 1 94.31 163 ALA A CA 1
ATOM 1214 C C . ALA A 1 163 ? -0.818 15.117 -3.045 1 94.31 163 ALA A C 1
ATOM 1216 O O . ALA A 1 163 ? 0.302 15.227 -2.543 1 94.31 163 ALA A O 1
ATOM 1217 N N . VAL A 1 164 ? -1.531 14.008 -2.957 1 95.31 164 VAL A N 1
ATOM 1218 C CA . VAL A 1 164 ? -1.096 12.883 -2.141 1 95.31 164 VAL A CA 1
ATOM 1219 C C . VAL A 1 164 ? 0.258 12.383 -2.635 1 95.31 164 VAL A C 1
ATOM 1221 O O . VAL A 1 164 ? 1.086 11.922 -1.842 1 95.31 164 VAL A O 1
ATOM 1224 N N . GLU A 1 165 ? 0.557 12.453 -3.889 1 92.25 165 GLU A N 1
ATOM 1225 C CA . GLU A 1 165 ? 1.791 11.945 -4.48 1 92.25 165 GLU A CA 1
ATOM 1226 C C . GLU A 1 165 ? 3.004 12.734 -3.99 1 92.25 165 GLU A C 1
ATOM 1228 O O . GLU A 1 165 ? 4.141 12.289 -4.141 1 92.25 165 GLU A O 1
ATOM 1233 N N . GLU A 1 166 ? 2.791 13.898 -3.447 1 93.31 166 GLU A N 1
ATOM 1234 C CA . GLU A 1 166 ? 3.887 14.719 -2.939 1 93.31 166 GLU A CA 1
ATOM 1235 C C . GLU A 1 166 ? 4.371 14.211 -1.584 1 93.31 166 GLU A C 1
ATOM 1237 O O . GLU A 1 166 ? 5.469 14.562 -1.142 1 93.31 166 GLU A O 1
ATOM 1242 N N . LEU A 1 167 ? 3.572 13.461 -0.969 1 94.69 167 LEU A N 1
ATOM 1243 C CA . LEU A 1 167 ? 3.879 13.008 0.384 1 94.69 167 LEU A CA 1
ATOM 1244 C C . LEU A 1 167 ? 4.898 11.875 0.359 1 94.69 167 LEU A C 1
ATOM 1246 O O . LEU A 1 167 ? 5.043 11.188 -0.656 1 94.69 167 LEU A O 1
ATOM 1250 N N . MET A 1 168 ? 5.578 11.773 1.453 1 93.56 168 MET A N 1
ATOM 1251 C CA . MET A 1 168 ? 6.605 10.742 1.572 1 93.56 168 MET A CA 1
ATOM 1252 C C . MET A 1 168 ? 5.996 9.352 1.473 1 93.56 168 MET A C 1
ATOM 1254 O O . MET A 1 168 ? 6.574 8.461 0.844 1 93.56 168 MET A O 1
ATOM 1258 N N . THR A 1 169 ? 4.871 9.188 2.145 1 96.19 169 THR A N 1
ATOM 1259 C CA . THR A 1 169 ? 4.238 7.875 2.221 1 96.19 169 THR A CA 1
ATOM 1260 C C . THR A 1 169 ? 2.723 7.992 2.086 1 96.19 169 THR A C 1
ATOM 1262 O O . THR A 1 169 ? 2.135 8.992 2.512 1 96.19 169 THR A O 1
ATOM 1265 N N . PHE A 1 170 ? 2.131 6.945 1.504 1 98.12 170 PHE A N 1
ATOM 1266 C CA . PHE A 1 170 ? 0.683 6.82 1.384 1 98.12 170 PHE A CA 1
ATOM 1267 C C . PHE A 1 170 ? 0.276 5.363 1.217 1 98.12 170 PHE A C 1
ATOM 1269 O O . PHE A 1 170 ? 1.09 4.527 0.815 1 98.12 170 PHE A O 1
ATOM 1276 N N . LEU A 1 171 ? -0.9 5.098 1.579 1 98.56 171 LEU A N 1
ATOM 1277 C CA . LEU A 1 171 ? -1.54 3.816 1.297 1 98.56 171 LEU A CA 1
ATOM 1278 C C . LEU A 1 171 ? -2.113 3.795 -0.116 1 98.56 171 LEU A C 1
ATOM 1280 O O . LEU A 1 171 ? -2.713 4.773 -0.562 1 98.56 171 LEU A O 1
ATOM 1284 N N . THR A 1 172 ? -1.887 2.768 -0.788 1 97.56 172 THR A N 1
ATOM 1285 C CA . THR A 1 172 ? -2.527 2.6 -2.088 1 97.56 172 THR A CA 1
ATOM 1286 C C . THR A 1 172 ? -3.504 1.428 -2.061 1 97.56 172 THR A C 1
ATOM 1288 O O . THR A 1 172 ? -3.152 0.33 -1.624 1 97.56 172 THR A O 1
ATOM 1291 N N . VAL A 1 173 ? -4.656 1.697 -2.547 1 97.5 173 VAL A N 1
ATOM 1292 C CA . VAL A 1 173 ? -5.711 0.688 -2.564 1 97.5 173 VAL A CA 1
ATOM 1293 C C . VAL A 1 173 ? -5.945 0.208 -3.994 1 97.5 173 VAL A C 1
ATOM 1295 O O . VAL A 1 173 ? -6.383 0.98 -4.852 1 97.5 173 VAL A O 1
ATOM 1298 N N . PRO A 1 174 ? -5.68 -1.063 -4.242 1 97 174 PRO A N 1
ATOM 1299 C CA . PRO A 1 174 ? -5.973 -1.609 -5.57 1 97 174 PRO A CA 1
ATOM 1300 C C . PRO A 1 174 ? -7.441 -1.459 -5.961 1 97 174 PRO A C 1
ATOM 1302 O O . PRO A 1 174 ? -8.32 -1.518 -5.098 1 97 174 PRO A O 1
ATOM 1305 N N . PRO A 1 175 ? -7.723 -1.343 -7.254 1 95 175 PRO A N 1
ATOM 1306 C CA . PRO A 1 175 ? -9.086 -1.085 -7.715 1 95 175 PRO A CA 1
ATOM 1307 C C . PRO A 1 175 ? -10.07 -2.178 -7.293 1 95 175 PRO A C 1
ATOM 1309 O O . PRO A 1 175 ? -11.219 -1.883 -6.949 1 95 175 PRO A O 1
ATOM 1312 N N . LYS A 1 176 ? -9.68 -3.412 -7.305 1 94 176 LYS A N 1
ATOM 1313 C CA . LYS A 1 176 ? -10.578 -4.527 -7.027 1 94 176 LYS A CA 1
ATOM 1314 C C . LYS A 1 176 ? -10.93 -4.598 -5.543 1 94 176 LYS A C 1
ATOM 1316 O O . LYS A 1 176 ? -11.789 -5.375 -5.141 1 94 176 LYS A O 1
ATOM 1321 N N . MET A 1 177 ? -10.281 -3.781 -4.742 1 96.06 177 MET A N 1
ATOM 1322 C CA . MET A 1 177 ? -10.562 -3.746 -3.309 1 96.06 177 MET A CA 1
ATOM 1323 C C . MET A 1 177 ? -11.531 -2.619 -2.969 1 96.06 177 MET A C 1
ATOM 1325 O O . MET A 1 177 ? -11.953 -2.486 -1.82 1 96.06 177 MET A O 1
ATOM 1329 N N . LEU A 1 178 ? -11.812 -1.821 -3.912 1 94.19 178 LEU A N 1
ATOM 1330 C CA . LEU A 1 178 ? -12.727 -0.71 -3.689 1 94.19 178 LEU A CA 1
ATOM 1331 C C . LEU A 1 178 ? -14.172 -1.206 -3.594 1 94.19 178 LEU A C 1
ATOM 1333 O O . LEU A 1 178 ? -14.531 -2.205 -4.219 1 94.19 178 LEU A O 1
ATOM 1337 N N . ALA A 1 179 ? -14.805 -0.535 -2.803 1 88.12 179 ALA A N 1
ATOM 1338 C CA . ALA A 1 179 ? -16.219 -0.855 -2.646 1 88.12 179 ALA A CA 1
ATOM 1339 C C . ALA A 1 179 ? -17.078 0.056 -3.51 1 88.12 179 ALA A C 1
ATOM 1341 O O . ALA A 1 179 ? -16.656 1.152 -3.885 1 88.12 179 ALA A O 1
ATOM 1342 N N . TRP A 1 180 ? -18.172 -0.541 -3.943 1 83.62 180 TRP A N 1
ATOM 1343 C CA . TRP A 1 180 ? -19.141 0.255 -4.68 1 83.62 180 TRP A CA 1
ATOM 1344 C C . TRP A 1 180 ? -20.219 0.816 -3.744 1 83.62 180 TRP A C 1
ATOM 1346 O O . TRP A 1 180 ? -20.734 0.099 -2.889 1 83.62 180 TRP A O 1
ATOM 1356 N N . ASP A 1 181 ? -20.281 2.096 -3.863 1 73.75 181 ASP A N 1
ATOM 1357 C CA . ASP A 1 181 ? -21.359 2.762 -3.145 1 73.75 181 ASP A CA 1
ATOM 1358 C C . ASP A 1 181 ? -22.609 2.871 -4.016 1 73.75 181 ASP A C 1
ATOM 1360 O O . ASP A 1 181 ? -22.641 3.66 -4.961 1 73.75 181 ASP A O 1
ATOM 1364 N N . GLY A 1 182 ? -23.562 1.924 -3.779 1 67.88 182 GLY A N 1
ATOM 1365 C CA . GLY A 1 182 ? -24.797 1.835 -4.535 1 67.88 182 GLY A CA 1
ATOM 1366 C C . GLY A 1 182 ? -25.484 3.178 -4.719 1 67.88 182 GLY A C 1
ATOM 1367 O O . GLY A 1 182 ? -25.734 3.598 -5.848 1 67.88 182 GLY A O 1
ATOM 1368 N N . PRO A 1 183 ? -25.734 3.855 -3.723 1 65.62 183 PRO A N 1
ATOM 1369 C CA . PRO A 1 183 ? -26.516 5.09 -3.859 1 65.62 183 PRO A CA 1
ATOM 1370 C C . PRO A 1 183 ? -25.859 6.102 -4.793 1 65.62 183 PRO A C 1
ATOM 1372 O O . PRO A 1 183 ? -26.547 6.746 -5.59 1 65.62 183 PRO A O 1
ATOM 1375 N N . SER A 1 184 ? -24.578 6.129 -4.785 1 62.75 184 SER A N 1
ATOM 1376 C CA . SER A 1 184 ? -23.875 7.137 -5.578 1 62.75 184 SER A CA 1
ATOM 1377 C C . SER A 1 184 ? -23.297 6.527 -6.848 1 62.75 184 SER A C 1
ATOM 1379 O O . SER A 1 184 ? -22.859 7.25 -7.746 1 62.75 184 SER A O 1
ATOM 1381 N N . ARG A 1 185 ? -23.562 5.227 -6.953 1 71.5 185 ARG A N 1
ATOM 1382 C CA . ARG A 1 185 ? -22.969 4.516 -8.086 1 71.5 185 ARG A CA 1
ATOM 1383 C C . ARG A 1 185 ? -21.516 4.898 -8.273 1 71.5 185 ARG A C 1
ATOM 1385 O O . ARG A 1 185 ? -21.078 5.16 -9.398 1 71.5 185 ARG A O 1
ATOM 1392 N N . SER A 1 186 ? -20.844 5.309 -7.09 1 86.12 186 SER A N 1
ATOM 1393 C CA . SER A 1 186 ? -19.438 5.68 -7.156 1 86.12 186 SER A CA 1
ATOM 1394 C C . SER A 1 186 ? -18.578 4.762 -6.289 1 86.12 186 SER A C 1
ATOM 1396 O O . SER A 1 186 ? -19.109 4.078 -5.402 1 86.12 186 SER A O 1
ATOM 1398 N N . ARG A 1 187 ? -17.344 4.691 -6.652 1 91.06 187 ARG A N 1
ATOM 1399 C CA . ARG A 1 187 ? -16.422 3.855 -5.887 1 91.06 187 ARG A CA 1
ATOM 1400 C C . ARG A 1 187 ? -15.93 4.582 -4.641 1 91.06 187 ARG A C 1
ATOM 1402 O O . ARG A 1 187 ? -15.789 5.805 -4.641 1 91.06 187 ARG A O 1
ATOM 1409 N N . THR A 1 188 ? -15.766 3.756 -3.59 1 94.12 188 THR A N 1
ATOM 1410 C CA . THR A 1 188 ? -15.336 4.336 -2.322 1 94.12 188 THR A CA 1
ATOM 1411 C C . THR A 1 188 ? -14.25 3.475 -1.678 1 94.12 188 THR A C 1
ATOM 1413 O O . THR A 1 188 ? -14.164 2.273 -1.942 1 94.12 188 THR A O 1
ATOM 1416 N N . VAL A 1 189 ? -13.398 4.16 -0.994 1 96.25 189 VAL A N 1
ATOM 1417 C CA . VAL A 1 189 ? -12.422 3.479 -0.147 1 96.25 189 VAL A CA 1
ATOM 1418 C C . VAL A 1 189 ? -13 3.281 1.252 1 96.25 189 VAL A C 1
ATOM 1420 O O . VAL A 1 189 ? -13.367 4.25 1.923 1 96.25 18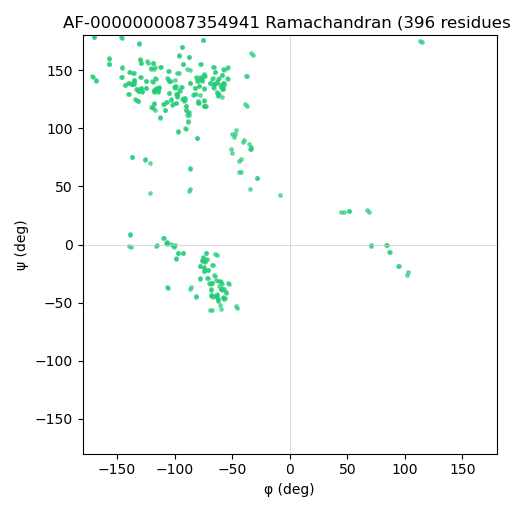9 VAL A O 1
ATOM 1423 N N . SER A 1 190 ? -13.203 2.047 1.686 1 96.88 190 SER A N 1
ATOM 1424 C CA . SER A 1 190 ? -13.539 1.771 3.08 1 96.88 190 SER A CA 1
ATOM 1425 C C . SER A 1 190 ? -12.289 1.77 3.959 1 96.88 190 SER A C 1
ATOM 1427 O O . SER A 1 190 ? -11.68 0.721 4.176 1 96.88 190 SER A O 1
ATOM 1429 N N . LEU A 1 191 ? -11.969 2.924 4.516 1 98.06 191 LEU A N 1
ATOM 1430 C CA . LEU A 1 191 ? -10.688 3.16 5.168 1 98.06 191 LEU A CA 1
ATOM 1431 C C . LEU A 1 191 ? -10.805 2.99 6.68 1 98.06 191 LEU A C 1
ATOM 1433 O O . LEU A 1 191 ? -11.719 3.541 7.301 1 98.06 191 LEU A O 1
ATOM 1437 N N . SER A 1 192 ? -9.953 2.166 7.27 1 98.75 192 SER A N 1
ATOM 1438 C CA . SER A 1 192 ? -9.711 2.199 8.703 1 98.75 192 SER A CA 1
ATOM 1439 C C . SER A 1 192 ? -8.508 3.078 9.039 1 98.75 192 SER A C 1
ATOM 1441 O O . SER A 1 192 ? -7.461 2.975 8.398 1 98.75 192 SER A O 1
ATOM 1443 N N . ILE A 1 193 ? -8.641 3.926 10.062 1 98.69 193 ILE A N 1
ATOM 1444 C CA . ILE A 1 193 ? -7.562 4.855 10.383 1 98.69 193 ILE A CA 1
ATOM 1445 C C . ILE A 1 193 ? -7.457 5.012 11.898 1 98.69 193 ILE A C 1
ATOM 1447 O O . ILE A 1 193 ? -8.469 5.07 12.594 1 98.69 193 ILE A O 1
ATOM 1451 N N . ARG A 1 194 ? -6.262 5.016 12.398 1 98.69 194 ARG A N 1
ATOM 1452 C CA . ARG A 1 194 ? -5.934 5.34 13.781 1 98.69 194 ARG A CA 1
ATOM 1453 C C . ARG A 1 194 ? -4.781 6.336 13.852 1 98.69 194 ARG A C 1
ATOM 1455 O O . ARG A 1 194 ? -3.711 6.094 13.297 1 98.69 194 ARG A O 1
ATOM 1462 N N . ILE A 1 195 ? -5.004 7.418 14.477 1 97.88 195 ILE A N 1
ATOM 1463 C CA . ILE A 1 195 ? -3.949 8.406 14.688 1 97.88 195 ILE A CA 1
ATOM 1464 C C . ILE A 1 195 ? -3.467 8.344 16.141 1 97.88 195 ILE A C 1
ATOM 1466 O O . ILE A 1 195 ? -4.277 8.336 17.062 1 97.88 195 ILE A O 1
ATOM 1470 N N . ASP A 1 196 ? -2.201 8.281 16.297 1 96.44 196 ASP A N 1
ATOM 1471 C CA . ASP A 1 196 ? -1.579 8.266 17.609 1 96.44 196 ASP A CA 1
ATOM 1472 C C . ASP A 1 196 ? -0.758 9.531 17.844 1 96.44 196 ASP A C 1
ATOM 1474 O O . ASP A 1 196 ? -0.047 9.992 16.953 1 96.44 196 ASP A O 1
ATOM 1478 N N . LYS A 1 197 ? -0.931 10.039 19 1 93 197 LYS A N 1
ATOM 1479 C CA . LYS A 1 197 ? -0.082 11.148 19.438 1 93 197 LYS A CA 1
ATOM 1480 C C . LYS A 1 197 ? 1.179 10.633 20.125 1 93 197 LYS A C 1
ATOM 1482 O O . LYS A 1 197 ? 1.098 9.883 21.109 1 93 197 LYS A O 1
ATOM 1487 N N . THR A 1 198 ? 2.303 10.828 19.484 1 83.62 198 THR A N 1
ATOM 1488 C CA . THR A 1 198 ? 3.547 10.281 20 1 83.62 198 THR A CA 1
ATOM 1489 C C . THR A 1 198 ? 4.312 11.328 20.797 1 83.62 198 THR A C 1
ATOM 1491 O O . THR A 1 198 ? 4.312 12.508 20.438 1 83.62 198 THR A O 1
ATOM 1494 N N . SER A 1 199 ? 4.203 11.352 22.109 1 63.91 199 SER A N 1
ATOM 1495 C CA . SER A 1 199 ? 4.855 12.266 23.031 1 63.91 199 SER A CA 1
ATOM 1496 C C . SER A 1 199 ? 6.34 12.406 22.719 1 63.91 199 SER A C 1
ATOM 1498 O O . SER A 1 199 ? 6.996 11.438 22.328 1 63.91 199 SER A O 1
ATOM 1500 N N . SER A 1 200 ? 6.742 13.398 22.047 1 46.81 200 SER A N 1
ATOM 1501 C CA . SER A 1 200 ? 8.172 13.633 22.188 1 46.81 200 SER A CA 1
ATOM 1502 C C . SER A 1 200 ? 8.609 13.57 23.641 1 46.81 200 SER A C 1
ATOM 1504 O O . SER A 1 200 ? 7.809 13.844 24.547 1 46.81 200 SER A O 1
ATOM 1506 N N . MET B 1 1 ? -27.203 -58.594 -17.734 1 31.28 1 MET B N 1
ATOM 1507 C CA . MET B 1 1 ? -25.766 -58.312 -17.812 1 31.28 1 MET B CA 1
ATOM 1508 C C . MET B 1 1 ? -25.438 -56.906 -17.375 1 31.28 1 MET B C 1
ATOM 1510 O O . MET B 1 1 ? -25.891 -55.938 -18.016 1 31.28 1 MET B O 1
ATOM 1514 N N . ASP B 1 2 ? -25.516 -56.562 -16.172 1 40.59 2 ASP B N 1
ATOM 1515 C CA . ASP B 1 2 ? -25.234 -55.25 -15.602 1 40.59 2 ASP B CA 1
ATOM 1516 C C . ASP B 1 2 ? -23.875 -54.719 -16.062 1 40.59 2 ASP B C 1
ATOM 1518 O O . ASP B 1 2 ? -22.844 -55.375 -15.852 1 40.59 2 ASP B O 1
ATOM 1522 N N . ALA B 1 3 ? -23.734 -54.188 -17.234 1 45.56 3 ALA B N 1
ATOM 1523 C CA . ALA B 1 3 ? -22.531 -53.531 -17.766 1 45.56 3 ALA B CA 1
ATOM 1524 C C . ALA B 1 3 ? -21.781 -52.812 -16.656 1 45.56 3 ALA B C 1
ATOM 1526 O O . ALA B 1 3 ? -22.297 -51.844 -16.062 1 45.56 3 ALA B O 1
ATOM 1527 N N . VAL B 1 4 ? -21 -53.469 -15.914 1 48.12 4 V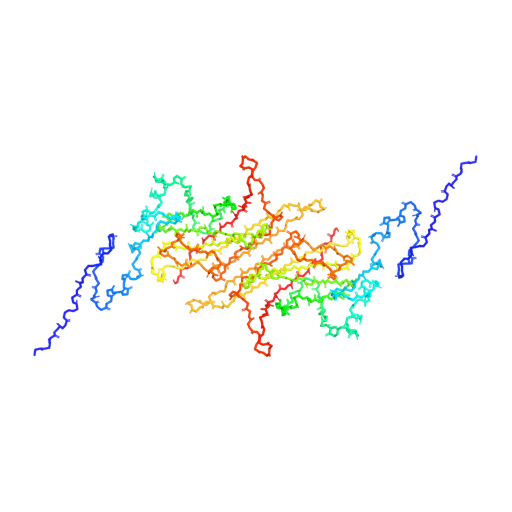AL B N 1
ATOM 1528 C CA . VAL B 1 4 ? -19.969 -52.875 -15.047 1 48.12 4 VAL B CA 1
ATOM 1529 C C . VAL B 1 4 ? -19.25 -51.75 -15.797 1 48.12 4 VAL B C 1
ATOM 1531 O O . VAL B 1 4 ? -18.547 -52 -16.781 1 48.12 4 VAL B O 1
ATOM 1534 N N . VAL B 1 5 ? -19.844 -50.688 -16.203 1 50.75 5 VAL B N 1
ATOM 1535 C CA . VAL B 1 5 ? -19.078 -49.531 -16.641 1 50.75 5 VAL B CA 1
ATOM 1536 C C . VAL B 1 5 ? -17.734 -49.5 -15.906 1 50.75 5 VAL B C 1
ATOM 1538 O O . VAL B 1 5 ? -17.688 -49.281 -14.695 1 50.75 5 VAL B O 1
ATOM 1541 N N . SER B 1 6 ? -16.906 -50.469 -15.945 1 52.19 6 SER B N 1
ATOM 1542 C CA . SER B 1 6 ? -15.555 -50.5 -15.414 1 52.19 6 SER B CA 1
ATOM 1543 C C . SER B 1 6 ? -14.891 -49.125 -15.586 1 52.19 6 SER B C 1
ATOM 1545 O O . SER B 1 6 ? -14.828 -48.594 -16.688 1 52.19 6 SER B O 1
ATOM 1547 N N . ALA B 1 7 ? -15.125 -48.312 -14.656 1 61.19 7 ALA B N 1
ATOM 1548 C CA . ALA B 1 7 ? -14.586 -46.938 -14.719 1 61.19 7 ALA B CA 1
ATOM 1549 C C . ALA B 1 7 ? -13.133 -46.938 -15.172 1 61.19 7 ALA B C 1
ATOM 1551 O O . ALA B 1 7 ? -12.234 -47.312 -14.406 1 61.19 7 ALA B O 1
ATOM 1552 N N . ALA B 1 8 ? -12.805 -47.219 -16.422 1 79.75 8 ALA B N 1
ATOM 1553 C CA . ALA B 1 8 ? -11.469 -47.219 -17.016 1 79.75 8 ALA B CA 1
ATOM 1554 C C . ALA B 1 8 ? -10.641 -46.062 -16.469 1 79.75 8 ALA B C 1
ATOM 1556 O O . ALA B 1 8 ? -11.156 -44.938 -16.266 1 79.75 8 ALA B O 1
ATOM 1557 N N . ARG B 1 9 ? -9.445 -46.5 -15.812 1 88.38 9 ARG B N 1
ATOM 1558 C CA . ARG B 1 9 ? -8.484 -45.5 -15.352 1 88.38 9 ARG B CA 1
ATOM 1559 C C . ARG B 1 9 ? -7.438 -45.219 -16.422 1 88.38 9 ARG B C 1
ATOM 1561 O O . ARG B 1 9 ? -7.016 -46.125 -17.141 1 88.38 9 ARG B O 1
ATOM 1568 N N . VAL B 1 10 ? -7.332 -44.031 -16.766 1 90 10 VAL B N 1
ATOM 1569 C CA . VAL B 1 10 ? -6.316 -43.594 -17.719 1 90 10 VAL B CA 1
ATOM 1570 C C . VAL B 1 10 ? -5.211 -42.844 -16.969 1 90 10 VAL B C 1
ATOM 1572 O O . VAL B 1 10 ? -5.477 -42.156 -15.977 1 90 10 VAL B O 1
ATOM 1575 N N . GLU B 1 11 ? -4.016 -43.031 -17.391 1 90.31 11 GLU B N 1
ATOM 1576 C CA . GLU B 1 11 ? -2.887 -42.344 -16.766 1 90.31 11 GLU B CA 1
ATOM 1577 C C . GLU B 1 11 ? -2.912 -40.844 -17.062 1 90.31 11 GLU B C 1
ATOM 1579 O O . GLU B 1 11 ? -3.201 -40.438 -18.188 1 90.31 11 GLU B O 1
ATOM 1584 N N . CYS B 1 12 ? -2.602 -40.062 -16.078 1 90.69 12 CYS B N 1
ATOM 1585 C CA . CYS B 1 12 ? -2.479 -38.625 -16.281 1 90.69 12 CYS B CA 1
ATOM 1586 C C . CYS B 1 12 ? -1.428 -38.312 -17.344 1 90.69 12 CYS B C 1
ATOM 1588 O O . CYS B 1 12 ? -0.347 -38.906 -17.344 1 90.69 12 CYS B O 1
ATOM 1590 N N . ALA B 1 13 ? -1.695 -37.469 -18.234 1 87.5 13 ALA B N 1
ATOM 1591 C CA . ALA B 1 13 ? -0.834 -37.156 -19.375 1 87.5 13 ALA B CA 1
ATOM 1592 C C . ALA B 1 13 ? 0.371 -36.344 -18.938 1 87.5 13 ALA B C 1
ATOM 1594 O O . ALA B 1 13 ? 1.337 -36.188 -19.688 1 87.5 13 ALA B O 1
ATOM 1595 N N . HIS B 1 14 ? 0.364 -35.781 -17.766 1 88.12 14 HIS B N 1
ATOM 1596 C CA . HIS B 1 14 ? 1.439 -34.875 -17.359 1 88.12 14 HIS B CA 1
ATOM 1597 C C . HIS B 1 14 ? 2.631 -35.656 -16.828 1 88.12 14 HIS B C 1
ATOM 1599 O O . HIS B 1 14 ? 2.482 -36.469 -15.891 1 88.12 14 HIS B O 1
ATOM 1605 N N . ASP B 1 15 ? 3.721 -35.312 -17.359 1 82.5 15 ASP B N 1
ATOM 1606 C CA . ASP B 1 15 ? 4.953 -36 -16.953 1 82.5 15 ASP B CA 1
ATOM 1607 C C . ASP B 1 15 ? 5.203 -35.781 -15.453 1 82.5 15 ASP B C 1
ATOM 1609 O O . ASP B 1 15 ? 5.164 -34.656 -14.953 1 82.5 15 ASP B O 1
ATOM 1613 N N . GLY B 1 16 ? 5.438 -36.938 -14.758 1 83.25 16 GLY B N 1
ATOM 1614 C CA . GLY B 1 16 ? 5.766 -36.875 -13.344 1 83.25 16 GLY B CA 1
ATOM 1615 C C . GLY B 1 16 ? 4.598 -37.219 -12.438 1 83.25 16 GLY B C 1
ATOM 1616 O O . GLY B 1 16 ? 4.785 -37.531 -11.258 1 83.25 16 GLY B O 1
ATOM 1617 N N . CYS B 1 17 ? 3.355 -37.031 -12.867 1 86.19 17 CYS B N 1
ATOM 1618 C CA . CYS B 1 17 ? 2.189 -37.344 -12.047 1 86.19 17 CYS B CA 1
ATOM 1619 C C . CYS B 1 17 ? 2.049 -38.844 -11.82 1 86.19 17 CYS B C 1
ATOM 1621 O O . CYS B 1 17 ? 2.012 -39.312 -10.672 1 86.19 17 CYS B O 1
ATOM 1623 N N . GLY B 1 18 ? 1.984 -39.625 -12.844 1 86.75 18 GLY B N 1
ATOM 1624 C CA . GLY B 1 18 ? 1.956 -41.094 -12.789 1 86.75 18 GLY B CA 1
ATOM 1625 C C . GLY B 1 18 ? 0.649 -41.625 -12.25 1 86.75 18 GLY B C 1
ATOM 1626 O O . GLY B 1 18 ? 0.481 -42.844 -12.141 1 86.75 18 GLY B O 1
ATOM 1627 N N . LEU B 1 19 ? -0.288 -40.719 -11.867 1 88.81 19 LEU B N 1
ATOM 1628 C CA . LEU B 1 19 ? -1.553 -41.188 -11.297 1 88.81 19 LEU B CA 1
ATOM 1629 C C . LEU B 1 19 ? -2.486 -41.688 -12.391 1 88.81 19 LEU B C 1
ATOM 1631 O O . LEU B 1 19 ? -2.479 -41.156 -13.508 1 88.81 19 LEU B O 1
ATOM 1635 N N . PHE B 1 20 ? -3.203 -42.688 -12.086 1 91.44 20 PHE B N 1
ATOM 1636 C CA . PHE B 1 20 ? -4.281 -43.188 -12.93 1 91.44 20 PHE B CA 1
ATOM 1637 C C . PHE B 1 20 ? -5.633 -42.688 -12.445 1 91.44 20 PHE B C 1
ATOM 1639 O O . PHE B 1 20 ? -5.992 -42.875 -11.281 1 91.44 20 PHE B O 1
ATOM 1646 N N . ILE B 1 21 ? -6.305 -42 -13.344 1 88.94 21 ILE B N 1
ATOM 1647 C CA . ILE B 1 21 ? -7.527 -41.281 -12.969 1 88.94 21 ILE B CA 1
ATOM 1648 C C . ILE B 1 21 ? -8.703 -41.844 -13.781 1 88.94 21 ILE B C 1
ATOM 1650 O O . ILE B 1 21 ? -8.547 -42.188 -14.953 1 88.94 21 ILE B O 1
ATOM 1654 N N . THR B 1 22 ? -9.766 -41.938 -13.031 1 90.5 22 THR B N 1
ATOM 1655 C CA . THR B 1 22 ? -10.969 -42.312 -13.758 1 90.5 22 THR B CA 1
ATOM 1656 C C . THR B 1 22 ? -11.297 -41.312 -14.859 1 90.5 22 THR B C 1
ATOM 1658 O O . THR B 1 22 ? -11.078 -40.125 -14.688 1 90.5 22 THR B O 1
ATOM 1661 N N . TYR B 1 23 ? -11.828 -41.781 -15.945 1 85.12 23 TYR B N 1
ATOM 1662 C CA . TYR B 1 23 ? -12.016 -41 -17.156 1 85.12 23 TYR B CA 1
ATOM 1663 C C . TYR B 1 23 ? -12.852 -39.781 -16.891 1 85.12 23 TYR B C 1
ATOM 1665 O O . TYR B 1 23 ? -12.539 -38.688 -17.391 1 85.12 23 TYR B O 1
ATOM 1673 N N . HIS B 1 24 ? -13.852 -39.875 -16.078 1 86 24 HIS B N 1
ATOM 1674 C CA . HIS B 1 24 ? -14.758 -38.75 -15.859 1 86 24 HIS B CA 1
ATOM 1675 C C . HIS B 1 24 ? -14.133 -37.688 -14.969 1 86 24 HIS B C 1
ATOM 1677 O O . HIS B 1 24 ? -14.617 -36.562 -14.906 1 86 24 HIS B O 1
ATOM 1683 N N . LYS B 1 25 ? -13.047 -38 -14.312 1 87.25 25 LYS B N 1
ATOM 1684 C CA . LYS B 1 25 ? -12.367 -37.062 -13.445 1 87.25 25 LYS B CA 1
ATOM 1685 C C . LYS B 1 25 ? -11.062 -36.562 -14.062 1 87.25 25 LYS B C 1
ATOM 1687 O O . LYS B 1 25 ? -10.297 -35.844 -13.43 1 87.25 25 LYS B O 1
ATOM 1692 N N . LEU B 1 26 ? -10.828 -37.062 -15.242 1 85.25 26 LEU B N 1
ATOM 1693 C CA . LEU B 1 26 ? -9.531 -36.844 -15.859 1 85.25 26 LEU B CA 1
ATOM 1694 C C . LEU B 1 26 ? -9.281 -35.344 -16.094 1 85.25 26 LEU B C 1
ATOM 1696 O O . LEU B 1 26 ? -8.211 -34.844 -15.742 1 85.25 26 LEU B O 1
ATOM 1700 N N . GLN B 1 27 ? -10.188 -34.656 -16.625 1 82.31 27 GLN B N 1
ATOM 1701 C CA . GLN B 1 27 ? -10.023 -33.25 -16.922 1 82.31 27 GLN B CA 1
ATOM 1702 C C . GLN B 1 27 ? -9.844 -32.438 -15.641 1 82.31 27 GLN B C 1
ATOM 1704 O O . GLN B 1 27 ? -8.984 -31.547 -15.578 1 82.31 27 GLN B O 1
ATOM 1709 N N . ASP B 1 28 ? -10.609 -32.719 -14.742 1 82.06 28 ASP B N 1
ATOM 1710 C CA . ASP B 1 28 ? -10.492 -32.031 -13.461 1 82.06 28 ASP B CA 1
ATOM 1711 C C . ASP B 1 28 ? -9.102 -32.219 -12.859 1 82.06 28 ASP B C 1
ATOM 1713 O O . ASP B 1 28 ? -8.5 -31.266 -12.375 1 82.06 28 ASP B O 1
ATOM 1717 N N . HIS B 1 29 ? -8.695 -33.469 -12.93 1 83.62 29 HIS B N 1
ATOM 1718 C CA . HIS B 1 29 ? -7.367 -33.75 -12.398 1 83.62 29 HIS B CA 1
ATOM 1719 C C . HIS B 1 29 ? -6.293 -33 -13.18 1 83.62 29 HIS B C 1
ATOM 1721 O O . HIS B 1 29 ? -5.422 -32.344 -12.578 1 83.62 29 HIS B O 1
ATOM 1727 N N . GLN B 1 30 ? -6.441 -33.062 -14.422 1 81.88 30 GLN B N 1
ATOM 1728 C CA . GLN B 1 30 ? -5.406 -32.469 -15.258 1 81.88 30 GLN B CA 1
ATOM 1729 C C . GLN B 1 30 ? -5.324 -30.953 -15.039 1 81.88 30 GLN B C 1
ATOM 1731 O O . GLN B 1 30 ? -4.238 -30.375 -15.078 1 81.88 30 GLN B O 1
ATOM 1736 N N . ASP B 1 31 ? -6.391 -30.375 -14.734 1 77.56 31 ASP B N 1
ATOM 1737 C CA . ASP B 1 31 ? -6.438 -28.938 -14.492 1 77.56 31 ASP B CA 1
ATOM 1738 C C . ASP B 1 31 ? -5.816 -28.594 -13.141 1 77.56 31 ASP B C 1
ATOM 1740 O O . ASP B 1 31 ? -5.359 -27.453 -12.938 1 77.56 31 ASP B O 1
ATOM 1744 N N . ALA B 1 32 ? -5.773 -29.609 -12.391 1 79.06 32 ALA B N 1
ATOM 1745 C CA . ALA B 1 32 ? -5.305 -29.359 -11.031 1 79.06 32 ALA B CA 1
ATOM 1746 C C . ALA B 1 32 ? -3.996 -30.094 -10.75 1 79.06 32 ALA B C 1
ATOM 1748 O O . ALA B 1 32 ? -3.455 -30.016 -9.648 1 79.06 32 ALA B O 1
ATOM 1749 N N . CYS B 1 33 ? -3.529 -30.828 -11.711 1 84.31 33 CYS B N 1
ATOM 1750 C CA . CYS B 1 33 ? -2.35 -31.656 -11.516 1 84.31 33 CYS B CA 1
ATOM 1751 C C . CYS B 1 33 ? -1.13 -30.797 -11.188 1 84.31 33 CYS B C 1
ATOM 1753 O O . CYS B 1 33 ? -0.823 -29.844 -11.891 1 84.31 33 CYS B O 1
ATOM 1755 N N . PRO B 1 34 ? -0.417 -31.078 -10.164 1 82.25 34 PRO B N 1
ATOM 1756 C CA . PRO B 1 34 ? 0.773 -30.312 -9.781 1 82.25 34 PRO B CA 1
ATOM 1757 C C . PRO B 1 34 ? 1.895 -30.406 -10.812 1 82.25 34 PRO B C 1
ATOM 1759 O O . PRO B 1 34 ? 2.863 -29.641 -10.742 1 82.25 34 PRO B O 1
ATOM 1762 N N . PHE B 1 35 ? 1.648 -31.312 -11.789 1 87.12 35 PHE B N 1
ATOM 1763 C CA . PHE B 1 35 ? 2.695 -31.5 -12.781 1 87.12 35 PHE B CA 1
ATOM 1764 C C . PHE B 1 35 ? 2.299 -30.891 -14.117 1 87.12 35 PHE B C 1
ATOM 1766 O O . PHE B 1 35 ? 3.035 -30.984 -15.102 1 87.12 35 PHE B O 1
ATOM 1773 N N . ALA B 1 36 ? 1.128 -30.328 -14.031 1 89.62 36 ALA B N 1
ATOM 1774 C CA . ALA B 1 36 ? 0.722 -29.656 -15.266 1 89.62 36 ALA B CA 1
ATOM 1775 C C . ALA B 1 36 ? 1.742 -28.594 -15.672 1 89.62 36 ALA B C 1
ATOM 1777 O O . ALA B 1 36 ? 2.232 -27.844 -14.828 1 89.62 36 ALA B O 1
ATOM 1778 N N . PRO B 1 37 ? 2.016 -28.516 -16.938 1 91.06 37 PRO B N 1
ATOM 1779 C CA . PRO B 1 37 ? 3.072 -27.609 -17.391 1 91.06 37 PRO B CA 1
ATOM 1780 C C . PRO B 1 37 ? 2.719 -26.141 -17.188 1 91.06 37 PRO B C 1
ATOM 1782 O O . PRO B 1 37 ? 1.554 -25.75 -17.328 1 91.06 37 PRO B O 1
ATOM 1785 N N . CYS B 1 38 ? 3.732 -25.375 -16.828 1 93.31 38 CYS B N 1
ATOM 1786 C CA . CYS B 1 38 ? 3.66 -23.922 -16.734 1 93.31 38 CYS B CA 1
ATOM 1787 C C . CYS B 1 38 ? 4.723 -23.25 -17.609 1 93.31 38 CYS B C 1
ATOM 1789 O O . CYS B 1 38 ? 5.715 -23.891 -17.969 1 93.31 38 CYS B O 1
ATOM 1791 N N . LYS B 1 39 ? 4.48 -22.109 -17.953 1 94.94 39 LYS B N 1
ATOM 1792 C CA . LYS B 1 39 ? 5.406 -21.391 -18.812 1 94.94 39 LYS B CA 1
ATOM 1793 C C . LYS B 1 39 ? 6.48 -20.672 -18 1 94.94 39 LYS B C 1
ATOM 1795 O O . LYS B 1 39 ? 6.32 -20.469 -16.797 1 94.94 39 LYS B O 1
ATOM 1800 N N . CYS B 1 40 ? 7.57 -20.328 -18.703 1 95.44 40 CYS B N 1
ATOM 1801 C CA . CYS B 1 40 ? 8.656 -19.562 -18.125 1 95.44 40 CYS B CA 1
ATOM 1802 C C . CYS B 1 40 ? 8.195 -18.156 -17.766 1 95.44 40 CYS B C 1
ATOM 1804 O O . CYS B 1 40 ? 7.457 -17.516 -18.516 1 95.44 40 CYS B O 1
ATOM 1806 N N . PRO B 1 41 ? 8.609 -17.625 -16.578 1 93.94 41 PRO B N 1
ATOM 1807 C CA . PRO B 1 41 ? 8.164 -16.297 -16.156 1 93.94 41 PRO B CA 1
ATOM 1808 C C . PRO B 1 41 ? 8.867 -15.172 -16.906 1 93.94 41 PRO B C 1
ATOM 1810 O O . PRO B 1 41 ? 8.484 -14.008 -16.781 1 93.94 41 PRO B O 1
ATOM 1813 N N . VAL B 1 42 ? 9.883 -15.461 -17.641 1 92.56 42 VAL B N 1
ATOM 1814 C CA . VAL B 1 42 ? 10.594 -14.438 -18.422 1 92.56 42 VAL B CA 1
ATOM 1815 C C . VAL B 1 42 ? 9.82 -14.141 -19.703 1 92.56 42 VAL B C 1
ATOM 1817 O O . VAL B 1 42 ? 9.609 -15.023 -20.531 1 92.56 42 VAL B O 1
ATOM 1820 N N . PRO B 1 43 ? 9.516 -12.883 -19.766 1 91.25 43 PRO B N 1
ATOM 1821 C CA . PRO B 1 43 ? 8.742 -12.531 -20.969 1 91.25 43 PRO B CA 1
ATOM 1822 C C . PRO B 1 43 ? 9.477 -12.891 -22.25 1 91.25 43 PRO B C 1
ATOM 1824 O O . PRO B 1 43 ? 10.664 -12.609 -22.391 1 91.25 43 PRO B O 1
ATOM 1827 N N . GLY B 1 44 ? 8.758 -13.523 -23.188 1 91.81 44 GLY B N 1
ATOM 1828 C CA . GLY B 1 44 ? 9.32 -13.844 -24.5 1 91.81 44 GLY B CA 1
ATOM 1829 C C . GLY B 1 44 ? 9.891 -15.242 -24.578 1 91.81 44 GLY B C 1
ATOM 1830 O O . GLY B 1 44 ? 10.133 -15.766 -25.672 1 91.81 44 GLY B O 1
ATOM 1831 N N . CYS B 1 45 ? 10.164 -15.867 -23.422 1 94.56 45 CYS B N 1
ATOM 1832 C CA . CYS B 1 45 ? 10.711 -17.219 -23.422 1 94.56 45 CYS B CA 1
ATOM 1833 C C . CYS B 1 45 ? 9.625 -18.25 -23.734 1 94.56 45 CYS B C 1
ATOM 1835 O O . CYS B 1 45 ? 8.531 -18.188 -23.172 1 94.56 45 CYS B O 1
ATOM 1837 N N . GLY B 1 46 ? 9.836 -19.312 -24.484 1 94.25 46 GLY B N 1
ATOM 1838 C CA . GLY B 1 46 ? 8.859 -20.297 -24.938 1 94.25 46 GLY B CA 1
ATOM 1839 C C . GLY B 1 46 ? 8.883 -21.578 -24.109 1 94.25 46 GLY B C 1
ATOM 1840 O O . GLY B 1 46 ? 8.062 -22.469 -24.328 1 94.25 46 GLY B O 1
ATOM 1841 N N . PHE B 1 47 ? 9.75 -21.625 -23.188 1 95.38 47 PHE B N 1
ATOM 1842 C CA . PHE B 1 47 ? 9.883 -22.828 -22.375 1 95.38 47 PHE B CA 1
ATOM 1843 C C . PHE B 1 47 ? 8.578 -23.141 -21.641 1 95.38 47 PHE B C 1
ATOM 1845 O O . PHE B 1 47 ? 7.918 -22.234 -21.141 1 95.38 47 PHE B O 1
ATOM 1852 N N . GLU B 1 48 ? 8.156 -24.328 -21.609 1 94.31 48 GLU B N 1
ATOM 1853 C CA . GLU B 1 48 ? 7.008 -24.844 -20.859 1 94.31 48 GLU B CA 1
ATOM 1854 C C . GLU B 1 48 ? 7.312 -26.203 -20.25 1 94.31 48 GLU B C 1
ATOM 1856 O O . GLU B 1 48 ? 7.832 -27.094 -20.922 1 94.31 48 GLU B O 1
ATOM 1861 N N . GLY B 1 49 ? 7.09 -26.422 -19.016 1 91.44 49 GLY B N 1
ATOM 1862 C CA . GLY B 1 49 ? 7.336 -27.672 -18.312 1 91.44 49 GLY B CA 1
ATOM 1863 C C . GLY B 1 49 ? 6.742 -27.688 -16.922 1 91.44 49 GLY B C 1
ATOM 1864 O O . GLY B 1 49 ? 6.031 -26.75 -16.531 1 91.44 49 GLY B O 1
ATOM 1865 N N . PRO B 1 50 ? 6.91 -28.797 -16.25 1 89.69 50 PRO B N 1
ATOM 1866 C CA . PRO B 1 50 ? 6.453 -28.828 -14.859 1 89.69 50 PRO B CA 1
ATOM 1867 C C . PRO B 1 50 ? 7.035 -27.688 -14.023 1 89.69 50 PRO B C 1
ATOM 1869 O O . PRO B 1 50 ? 8.195 -27.312 -14.211 1 89.69 50 PRO B O 1
ATOM 1872 N N . PRO B 1 51 ? 6.254 -27.125 -13.109 1 88.94 51 PRO B N 1
ATOM 1873 C CA . PRO B 1 51 ? 6.707 -25.984 -12.305 1 88.94 51 PRO B CA 1
ATOM 1874 C C . PRO B 1 51 ? 8.031 -26.25 -11.594 1 88.94 51 PRO B C 1
ATOM 1876 O O . PRO B 1 51 ? 8.867 -25.359 -11.492 1 88.94 51 PRO B O 1
ATOM 1879 N N . GLN B 1 52 ? 8.289 -27.5 -11.188 1 87.62 52 GLN B N 1
ATOM 1880 C CA . GLN B 1 52 ? 9.477 -27.828 -10.406 1 87.62 52 GLN B CA 1
ATOM 1881 C C . GLN B 1 52 ? 10.734 -27.766 -11.273 1 87.62 52 GLN B C 1
ATOM 1883 O O . GLN B 1 52 ? 11.852 -27.781 -10.758 1 87.62 52 GLN B O 1
ATOM 1888 N N . THR B 1 53 ? 10.57 -27.703 -12.57 1 91.06 53 THR B N 1
ATOM 1889 C CA . THR B 1 53 ? 11.719 -27.656 -13.469 1 91.06 53 THR B CA 1
ATOM 1890 C C . THR B 1 53 ? 12.094 -26.203 -13.773 1 91.06 53 THR B C 1
ATOM 1892 O O . THR B 1 53 ? 13.164 -25.953 -14.344 1 91.06 53 THR B O 1
ATOM 1895 N N . LEU B 1 54 ? 11.305 -25.266 -13.352 1 91.69 54 LEU B N 1
ATOM 1896 C CA . LEU B 1 54 ? 11.484 -23.875 -13.711 1 91.69 54 LEU B CA 1
ATOM 1897 C C . LEU B 1 54 ? 12.75 -23.312 -13.07 1 91.69 54 LEU B C 1
ATOM 1899 O O . LEU B 1 54 ? 13.531 -22.625 -13.742 1 91.69 54 LEU B O 1
ATOM 1903 N N . PRO B 1 55 ? 13.016 -23.609 -11.766 1 90.88 55 PRO B N 1
ATOM 1904 C CA . PRO B 1 55 ? 14.25 -23.078 -11.18 1 90.88 55 PRO B CA 1
ATOM 1905 C C . PRO B 1 55 ? 15.492 -23.469 -11.977 1 90.88 55 PRO B C 1
ATOM 1907 O O . PRO B 1 55 ? 16.359 -22.641 -12.219 1 90.88 55 PRO B O 1
ATOM 1910 N N . HIS B 1 56 ? 15.547 -24.672 -12.422 1 91.31 56 HIS B N 1
ATOM 1911 C CA . HIS B 1 56 ? 16.672 -25.156 -13.211 1 91.31 56 HIS B CA 1
ATOM 1912 C C . HIS B 1 56 ? 16.734 -24.453 -14.562 1 91.31 56 HIS B C 1
ATOM 1914 O O . HIS B 1 56 ? 17.812 -24.031 -15 1 91.31 56 HIS B O 1
ATOM 1920 N N . HIS B 1 57 ? 15.625 -24.328 -15.211 1 93.06 57 HIS B N 1
ATOM 1921 C CA . HIS B 1 57 ? 15.555 -23.625 -16.484 1 93.06 57 HIS B CA 1
ATOM 1922 C C . HIS B 1 57 ? 16.078 -22.203 -16.359 1 93.06 57 HIS B C 1
ATOM 1924 O O . HIS B 1 57 ? 16.906 -21.766 -17.172 1 93.06 57 HIS B O 1
ATOM 1930 N N . LEU B 1 58 ? 15.664 -21.5 -15.352 1 90.75 58 LEU B N 1
ATOM 1931 C CA . LEU B 1 58 ? 16 -20.094 -15.164 1 90.75 58 LEU B CA 1
ATOM 1932 C C . LEU B 1 58 ? 17.484 -19.922 -14.852 1 90.75 58 LEU B C 1
ATOM 1934 O O . LEU B 1 58 ? 18.125 -18.969 -15.32 1 90.75 58 LEU B O 1
ATOM 1938 N N . THR B 1 59 ? 18 -20.812 -14.078 1 89.5 59 THR B N 1
ATOM 1939 C CA . THR B 1 59 ? 19.422 -20.75 -13.742 1 89.5 59 THR B CA 1
ATOM 1940 C C . THR B 1 59 ? 20.281 -21.078 -14.969 1 89.5 59 THR B C 1
ATOM 1942 O O . THR B 1 59 ? 21.328 -20.469 -15.172 1 89.5 59 THR B O 1
ATOM 1945 N N . ASP B 1 60 ? 19.844 -21.891 -15.766 1 93.25 60 ASP B N 1
ATOM 1946 C CA . ASP B 1 60 ? 20.625 -22.359 -16.906 1 93.25 60 ASP B CA 1
ATOM 1947 C C . ASP B 1 60 ? 20.484 -21.422 -18.109 1 93.25 60 ASP B C 1
ATOM 1949 O O . ASP B 1 60 ? 21.453 -21.156 -18.812 1 93.25 60 ASP B O 1
ATOM 1953 N N . VAL B 1 61 ? 19.312 -20.906 -18.266 1 93.56 61 VAL B N 1
ATOM 1954 C CA . VAL B 1 61 ? 19.016 -20.203 -19.5 1 93.56 61 VAL B CA 1
ATOM 1955 C C . VAL B 1 61 ? 18.969 -18.703 -19.266 1 93.56 61 VAL B C 1
ATOM 1957 O O . VAL B 1 61 ? 19.375 -17.906 -20.109 1 93.56 61 VAL B O 1
ATOM 1960 N N . HIS B 1 62 ? 18.438 -18.234 -18.047 1 91.12 62 HIS B N 1
ATOM 1961 C CA . HIS B 1 62 ? 18.234 -16.812 -17.781 1 91.12 62 HIS B CA 1
ATOM 1962 C C . HIS B 1 62 ? 19.031 -16.375 -16.547 1 91.12 62 HIS B C 1
ATOM 1964 O O . HIS B 1 62 ? 18.656 -15.406 -15.883 1 91.12 62 HIS B O 1
ATOM 1970 N N . PRO B 1 63 ? 20.078 -16.656 -16.344 1 85.5 63 PRO B N 1
ATOM 1971 C CA . PRO B 1 63 ? 20.812 -16.422 -15.102 1 85.5 63 PRO B CA 1
ATOM 1972 C C . PRO B 1 63 ? 20.062 -15.539 -14.117 1 85.5 63 PRO B C 1
ATOM 1974 O O . PRO B 1 63 ? 20.641 -14.625 -13.531 1 85.5 63 PRO B O 1
ATOM 1977 N N . MET B 1 64 ? 18.75 -15.75 -13.945 1 82.25 64 MET B N 1
ATOM 1978 C CA . MET B 1 64 ? 17.922 -15.078 -12.961 1 82.25 64 MET B CA 1
ATOM 1979 C C . MET B 1 64 ? 18.125 -15.672 -11.578 1 82.25 64 MET B C 1
ATOM 1981 O O . MET B 1 64 ? 18.125 -16.891 -11.414 1 82.25 64 MET B O 1
ATOM 1985 N N . PRO B 1 65 ? 18.375 -14.805 -10.695 1 85.69 65 PRO B N 1
ATOM 1986 C CA . PRO B 1 65 ? 18.516 -15.352 -9.344 1 85.69 65 PRO B CA 1
ATOM 1987 C C . PRO B 1 65 ? 17.234 -16 -8.836 1 85.69 65 PRO B C 1
ATOM 1989 O O . PRO B 1 65 ? 16.141 -15.469 -9.055 1 85.69 65 PRO B O 1
ATOM 1992 N N . VAL B 1 66 ? 17.359 -17.188 -8.328 1 91.31 66 VAL B N 1
ATOM 1993 C CA . VAL B 1 66 ? 16.281 -17.891 -7.668 1 91.31 66 VAL B CA 1
ATOM 1994 C C . VAL B 1 66 ? 16.562 -17.984 -6.172 1 91.31 66 VAL B C 1
ATOM 1996 O O . VAL B 1 66 ? 17.609 -18.5 -5.762 1 91.31 66 VAL B O 1
ATOM 1999 N N . GLN B 1 67 ? 15.719 -17.469 -5.363 1 94.88 67 GLN B N 1
ATOM 2000 C CA . GLN B 1 67 ? 15.898 -17.5 -3.916 1 94.88 67 GLN B CA 1
ATOM 2001 C C . GLN B 1 67 ? 15.094 -18.641 -3.287 1 94.88 67 GLN B C 1
ATOM 2003 O O . GLN B 1 67 ? 13.898 -18.781 -3.568 1 94.88 67 GLN B O 1
ATOM 2008 N N . THR B 1 68 ? 15.781 -19.391 -2.502 1 95.19 68 THR B N 1
ATOM 2009 C CA . THR B 1 68 ? 15.086 -20.422 -1.761 1 95.19 68 THR B CA 1
ATOM 2010 C C . THR B 1 68 ? 14.383 -19.844 -0.534 1 95.19 68 THR B C 1
ATOM 2012 O O . THR B 1 68 ? 14.953 -19 0.167 1 95.19 68 THR B O 1
ATOM 2015 N N . ILE B 1 69 ? 13.156 -20.359 -0.268 1 97.12 69 ILE B N 1
ATOM 2016 C CA . ILE B 1 69 ? 12.43 -19.828 0.883 1 97.12 69 ILE B CA 1
ATOM 2017 C C . ILE B 1 69 ? 11.945 -20.984 1.752 1 97.12 69 ILE B C 1
ATOM 2019 O O . ILE B 1 69 ? 11.891 -22.141 1.298 1 97.12 69 ILE B O 1
ATOM 2023 N N . GLN B 1 70 ? 11.727 -20.672 2.986 1 97.44 70 GLN B N 1
ATOM 2024 C CA . GLN B 1 70 ? 10.984 -21.5 3.926 1 97.44 70 GLN B CA 1
ATOM 2025 C C . GLN B 1 70 ? 9.688 -20.828 4.359 1 97.44 70 GLN B C 1
ATOM 2027 O O . GLN B 1 70 ? 9.68 -19.625 4.676 1 97.44 70 GLN B O 1
ATOM 2032 N N . TYR B 1 71 ? 8.641 -21.609 4.332 1 97.06 71 TYR B N 1
ATOM 2033 C CA . TYR B 1 71 ? 7.371 -21.031 4.738 1 97.06 71 TYR B CA 1
ATOM 2034 C C . TYR B 1 71 ? 7.457 -20.469 6.152 1 97.06 71 TYR B C 1
ATOM 2036 O O . TYR B 1 71 ? 8.086 -21.062 7.027 1 97.06 71 TYR B O 1
ATOM 2044 N N . GLY B 1 72 ? 6.914 -19.328 6.359 1 97.31 72 GLY B N 1
ATOM 2045 C CA . GLY B 1 72 ? 6.848 -18.719 7.68 1 97.31 72 GLY B CA 1
ATOM 2046 C C . GLY B 1 72 ? 8.078 -17.906 8.031 1 97.31 72 GLY B C 1
ATOM 2047 O O . GLY B 1 72 ? 8.133 -17.266 9.078 1 97.31 72 GLY B O 1
ATOM 2048 N N . LYS B 1 73 ? 9.039 -17.953 7.227 1 98.12 73 LYS B N 1
ATOM 2049 C CA . LYS B 1 73 ? 10.258 -17.203 7.477 1 98.12 73 LYS B CA 1
ATOM 2050 C C . LYS B 1 73 ? 10.336 -15.969 6.574 1 98.12 73 LYS B C 1
ATOM 2052 O O . LYS B 1 73 ? 9.992 -16.047 5.391 1 98.12 73 LYS B O 1
ATOM 2057 N N . VAL B 1 74 ? 10.805 -14.914 7.152 1 98.62 74 VAL B N 1
ATOM 2058 C CA . VAL B 1 74 ? 10.906 -13.664 6.414 1 98.62 74 VAL B CA 1
ATOM 2059 C C . VAL B 1 74 ? 12.133 -13.695 5.504 1 98.62 74 VAL B C 1
ATOM 2061 O O . VAL B 1 74 ? 13.203 -14.148 5.91 1 98.62 74 VAL B O 1
ATOM 2064 N N . LEU B 1 75 ? 11.984 -13.25 4.301 1 98.12 75 LEU B N 1
ATOM 2065 C CA . LEU B 1 75 ? 13.055 -13.039 3.338 1 98.12 75 LEU B CA 1
ATOM 2066 C C . LEU B 1 75 ? 13.156 -11.57 2.949 1 98.12 75 LEU B C 1
ATOM 2068 O O . LEU B 1 75 ? 12.148 -10.93 2.662 1 98.12 75 LEU B O 1
ATOM 2072 N N . GLN B 1 76 ? 14.367 -11.031 2.98 1 97.31 76 GLN B N 1
ATOM 2073 C CA . GLN B 1 76 ? 14.625 -9.711 2.412 1 97.31 76 GLN B CA 1
ATOM 2074 C C . GLN B 1 76 ? 15.07 -9.82 0.954 1 97.31 76 GLN B C 1
ATOM 2076 O O . GLN B 1 76 ? 16.016 -10.531 0.639 1 97.31 76 GLN B O 1
ATOM 2081 N N . LEU B 1 77 ? 14.398 -9.125 0.102 1 95.69 77 LEU B N 1
ATOM 2082 C CA . LEU B 1 77 ? 14.625 -9.242 -1.333 1 95.69 77 LEU B CA 1
ATOM 2083 C C . LEU B 1 77 ? 14.781 -7.867 -1.974 1 95.69 77 LEU B C 1
ATOM 2085 O O . LEU B 1 77 ? 14.016 -6.949 -1.669 1 95.69 77 LEU B O 1
ATOM 2089 N N . GLN B 1 78 ? 15.789 -7.695 -2.783 1 94.62 78 GLN B N 1
ATOM 2090 C CA . GLN B 1 78 ? 15.898 -6.508 -3.619 1 94.62 78 GLN B CA 1
ATOM 2091 C C . GLN B 1 78 ? 15.219 -6.715 -4.969 1 94.62 78 GLN B C 1
ATOM 2093 O O . GLN B 1 78 ? 15.57 -7.633 -5.711 1 94.62 78 GLN B O 1
ATOM 2098 N N . VAL B 1 79 ? 14.234 -5.926 -5.277 1 95.12 79 VAL B N 1
ATOM 2099 C CA . VAL B 1 79 ? 13.484 -6.027 -6.52 1 95.12 79 VAL B CA 1
ATOM 2100 C C . VAL B 1 79 ? 13.742 -4.797 -7.387 1 95.12 79 VAL B C 1
ATOM 2102 O O . VAL B 1 79 ? 13.234 -3.711 -7.098 1 95.12 79 VAL B O 1
ATOM 2105 N N . PRO B 1 80 ? 14.469 -4.945 -8.484 1 93.25 80 PRO B N 1
ATOM 2106 C CA . PRO B 1 80 ? 14.727 -3.789 -9.344 1 93.25 80 PRO B CA 1
ATOM 2107 C C . PRO B 1 80 ? 13.461 -3.234 -9.992 1 93.25 80 PRO B C 1
ATOM 2109 O O . PRO B 1 80 ? 12.633 -4 -10.484 1 93.25 80 PRO B O 1
ATOM 2112 N N . VAL B 1 81 ? 13.344 -1.938 -10.023 1 93 81 VAL B N 1
ATOM 2113 C CA . VAL B 1 81 ? 12.148 -1.284 -10.539 1 93 81 VAL B CA 1
ATOM 2114 C C . VAL B 1 81 ? 12.039 -1.515 -12.039 1 93 81 VAL B C 1
ATOM 2116 O O . VAL B 1 81 ? 10.938 -1.654 -12.578 1 93 81 VAL B O 1
ATOM 2119 N N . LEU B 1 82 ? 13.133 -1.604 -12.766 1 89.38 82 LEU B N 1
ATOM 2120 C CA . LEU B 1 82 ? 13.133 -1.73 -14.219 1 89.38 82 LEU B CA 1
ATOM 2121 C C . LEU B 1 82 ? 12.805 -3.156 -14.641 1 89.38 82 LEU B C 1
ATOM 2123 O O . LEU B 1 82 ? 12.258 -3.377 -15.727 1 89.38 82 LEU B O 1
ATOM 2127 N N . GLU B 1 83 ? 13.117 -4.129 -13.867 1 90.06 83 GLU B N 1
ATOM 2128 C CA . GLU B 1 83 ? 12.812 -5.539 -14.086 1 90.06 83 GLU B CA 1
ATOM 2129 C C . GLU B 1 83 ? 12.336 -6.207 -12.797 1 90.06 83 GLU B C 1
ATOM 2131 O O . GLU B 1 83 ? 13.047 -7.027 -12.219 1 90.06 83 GLU B O 1
ATOM 2136 N N . PRO B 1 84 ? 11.109 -5.883 -12.492 1 93.69 84 PRO B N 1
ATOM 2137 C CA . PRO B 1 84 ? 10.656 -6.285 -11.156 1 93.69 84 PRO B CA 1
ATOM 2138 C C . PRO B 1 84 ? 10.102 -7.703 -11.125 1 93.69 84 PRO B C 1
ATOM 2140 O O . PRO B 1 84 ? 8.922 -7.902 -10.805 1 93.69 84 PRO B O 1
ATOM 2143 N N . ARG B 1 85 ? 10.961 -8.688 -11.367 1 94.31 85 ARG B N 1
ATOM 2144 C CA . ARG B 1 85 ? 10.609 -10.109 -11.312 1 94.31 85 ARG B CA 1
ATOM 2145 C C . ARG B 1 85 ? 11.664 -10.898 -10.547 1 94.31 85 ARG B C 1
ATOM 2147 O O . ARG B 1 85 ? 12.859 -10.789 -10.828 1 94.31 85 ARG B O 1
ATOM 2154 N N . ARG B 1 86 ? 11.234 -11.594 -9.57 1 95.19 86 ARG B N 1
ATOM 2155 C CA . ARG B 1 86 ? 12.094 -12.484 -8.789 1 95.19 86 ARG B CA 1
ATOM 2156 C C . ARG B 1 86 ? 11.422 -13.828 -8.547 1 95.19 86 ARG B C 1
ATOM 2158 O O . ARG B 1 86 ? 10.219 -13.891 -8.281 1 95.19 86 ARG B O 1
ATOM 2165 N N . LEU B 1 87 ? 12.172 -14.906 -8.625 1 95.5 87 LEU B N 1
ATOM 2166 C CA . LEU B 1 87 ? 11.633 -16.234 -8.391 1 95.5 87 LEU B CA 1
ATOM 2167 C C . LEU B 1 87 ? 11.969 -16.719 -6.984 1 95.5 87 LEU B C 1
ATOM 2169 O O . LEU B 1 87 ? 13.086 -16.531 -6.508 1 95.5 87 LEU B O 1
ATOM 2173 N N . LEU B 1 88 ? 10.992 -17.266 -6.391 1 96.94 88 LEU B N 1
ATOM 2174 C CA . LEU B 1 88 ? 11.156 -17.906 -5.094 1 96.94 88 LEU B CA 1
ATOM 2175 C C . LEU B 1 88 ? 10.867 -19.406 -5.184 1 96.94 88 LEU B C 1
ATOM 2177 O O . LEU B 1 88 ? 9.891 -19.812 -5.824 1 96.94 88 LEU B O 1
ATOM 2181 N N . PHE B 1 89 ? 11.711 -20.203 -4.582 1 95.44 89 PHE B N 1
ATOM 2182 C CA . PHE B 1 89 ? 11.57 -21.656 -4.598 1 95.44 89 PHE B CA 1
ATOM 2183 C C . PHE B 1 89 ? 11.391 -22.203 -3.188 1 95.44 89 PHE B C 1
ATOM 2185 O O . PHE B 1 89 ? 12.258 -22.031 -2.332 1 95.44 89 PHE B O 1
ATOM 2192 N N . ALA B 1 90 ? 10.25 -22.812 -2.951 1 94.31 90 ALA B N 1
ATOM 2193 C CA . ALA B 1 90 ? 9.984 -23.438 -1.659 1 94.31 90 ALA B CA 1
ATOM 2194 C C . ALA B 1 90 ? 10.469 -24.875 -1.646 1 94.31 90 ALA B C 1
ATOM 2196 O O . ALA B 1 90 ? 9.844 -25.766 -2.25 1 94.31 90 ALA B O 1
ATOM 2197 N N . GLU B 1 91 ? 11.414 -25.125 -0.893 1 87.06 91 GLU B N 1
ATOM 2198 C CA . GLU B 1 91 ? 12.031 -26.453 -0.875 1 87.06 91 GLU B CA 1
ATOM 2199 C C . GLU B 1 91 ? 11.117 -27.484 -0.236 1 87.06 91 GLU B C 1
ATOM 2201 O O . GLU B 1 91 ? 11.195 -28.672 -0.558 1 87.06 91 GLU B O 1
ATOM 2206 N N . GLU B 1 92 ? 10.297 -27.078 0.64 1 90.69 92 GLU B N 1
ATOM 2207 C CA . GLU B 1 92 ? 9.445 -27.984 1.403 1 90.69 92 GLU B CA 1
ATOM 2208 C C . GLU B 1 92 ? 8.547 -28.812 0.482 1 90.69 92 GLU B C 1
ATOM 2210 O O . GLU B 1 92 ? 8.289 -29.984 0.748 1 90.69 92 GLU B O 1
ATOM 2215 N N . ASP B 1 93 ? 8.062 -28.219 -0.528 1 87.44 93 ASP B N 1
ATOM 2216 C CA . ASP B 1 93 ? 7.121 -28.938 -1.374 1 87.44 93 ASP B CA 1
ATOM 2217 C C . ASP B 1 93 ? 7.383 -28.656 -2.854 1 87.44 93 ASP B C 1
ATOM 2219 O O . ASP B 1 93 ? 6.543 -28.953 -3.705 1 87.44 93 ASP B O 1
ATOM 2223 N N . ASP B 1 94 ? 8.477 -28 -3.154 1 87.5 94 ASP B N 1
ATOM 2224 C CA . ASP B 1 94 ? 8.977 -27.766 -4.508 1 87.5 94 ASP B CA 1
ATOM 2225 C C . ASP B 1 94 ? 8.047 -26.844 -5.285 1 87.5 94 ASP B C 1
ATOM 2227 O O . ASP B 1 94 ? 7.898 -26.984 -6.504 1 87.5 94 ASP B O 1
ATOM 2231 N N . HIS B 1 95 ? 7.375 -25.969 -4.66 1 91.06 95 HIS B N 1
ATOM 2232 C CA . HIS B 1 95 ? 6.578 -24.969 -5.359 1 91.06 95 HIS B CA 1
ATOM 2233 C C . HIS B 1 95 ? 7.398 -23.734 -5.668 1 91.06 95 HIS B C 1
ATOM 2235 O O . HIS B 1 95 ? 8.336 -23.406 -4.938 1 91.06 95 HIS B O 1
ATOM 2241 N N . VAL B 1 96 ? 6.98 -23.094 -6.762 1 93 96 VAL B N 1
ATOM 2242 C CA . VAL B 1 96 ? 7.691 -21.922 -7.246 1 93 96 VAL B CA 1
ATOM 2243 C C . VAL B 1 96 ? 6.758 -20.703 -7.211 1 93 96 VAL B C 1
ATOM 2245 O O . VAL B 1 96 ? 5.602 -20.797 -7.633 1 93 96 VAL B O 1
ATOM 2248 N N . PHE B 1 97 ? 7.285 -19.641 -6.691 1 96.25 97 PHE B N 1
ATOM 2249 C CA . PHE B 1 97 ? 6.539 -18.391 -6.637 1 96.25 97 PHE B CA 1
ATOM 2250 C C . PHE B 1 97 ? 7.238 -17.312 -7.453 1 96.25 97 PHE B C 1
ATOM 2252 O O . PHE B 1 97 ? 8.453 -17.359 -7.656 1 96.25 97 PHE B O 1
ATOM 2259 N N . LEU B 1 98 ? 6.445 -16.453 -7.922 1 96.62 98 LEU B N 1
ATOM 2260 C CA . LEU B 1 98 ? 6.945 -15.289 -8.656 1 96.62 98 LEU B CA 1
ATOM 2261 C C . LEU B 1 98 ? 6.551 -13.992 -7.973 1 96.62 98 LEU B C 1
ATOM 2263 O O . LEU B 1 98 ? 5.363 -13.719 -7.781 1 96.62 98 LEU B O 1
ATOM 2267 N N . VAL B 1 99 ? 7.574 -13.227 -7.562 1 97.88 99 VAL B N 1
ATOM 2268 C CA . VAL B 1 99 ? 7.344 -11.82 -7.242 1 97.88 99 VAL B CA 1
ATOM 2269 C C . VAL B 1 99 ? 7.277 -11 -8.531 1 97.88 99 VAL B C 1
ATOM 2271 O O . VAL B 1 99 ? 8.219 -11.008 -9.32 1 97.88 99 VAL B O 1
ATOM 2274 N N . VAL B 1 100 ? 6.184 -10.359 -8.672 1 97.06 100 VAL B N 1
ATOM 2275 C CA . VAL B 1 100 ? 5.98 -9.586 -9.891 1 97.06 100 VAL B CA 1
ATOM 2276 C C . VAL B 1 100 ? 5.645 -8.141 -9.539 1 97.06 100 VAL B C 1
ATOM 2278 O O . VAL B 1 100 ? 4.871 -7.883 -8.617 1 97.06 100 VAL B O 1
ATOM 2281 N N . GLY B 1 101 ? 6.285 -7.219 -10.242 1 96.25 101 GLY B N 1
ATOM 2282 C CA . GLY B 1 101 ? 6.023 -5.801 -10.039 1 96.25 101 GLY B CA 1
ATOM 2283 C C . GLY B 1 101 ? 5.785 -5.047 -11.328 1 96.25 101 GLY B C 1
ATOM 2284 O O . GLY B 1 101 ? 5.867 -5.625 -12.414 1 96.25 101 GLY B O 1
ATOM 2285 N N . GLY B 1 102 ? 5.406 -3.805 -11.109 1 93.62 102 GLY B N 1
ATOM 2286 C CA . GLY B 1 102 ? 5.184 -2.885 -12.219 1 93.62 102 GLY B CA 1
ATOM 2287 C C . GLY B 1 102 ? 4.953 -1.454 -11.766 1 93.62 102 GLY B C 1
ATOM 2288 O O . GLY B 1 102 ? 4.305 -1.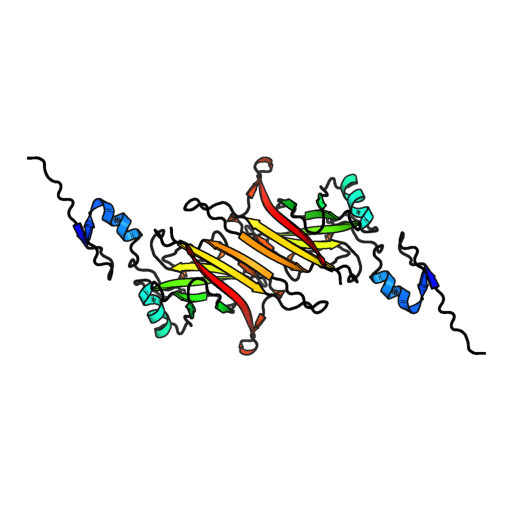219 -10.742 1 93.62 102 GLY B O 1
ATOM 2289 N N . ALA B 1 103 ? 5.445 -0.545 -12.578 1 91.25 103 ALA B N 1
ATOM 2290 C CA . ALA B 1 103 ? 5.223 0.87 -12.289 1 91.25 103 ALA B CA 1
ATOM 2291 C C . ALA B 1 103 ? 3.789 1.278 -12.609 1 91.25 103 ALA B C 1
ATOM 2293 O O . ALA B 1 103 ? 3.232 0.864 -13.625 1 91.25 103 ALA B O 1
ATOM 2294 N N . LEU B 1 104 ? 3.193 2.033 -11.641 1 89.31 104 LEU B N 1
ATOM 2295 C CA . LEU B 1 104 ? 1.84 2.533 -11.852 1 89.31 104 LEU B CA 1
ATOM 2296 C C . LEU B 1 104 ? 1.863 3.869 -12.586 1 89.31 104 LEU B C 1
ATOM 2298 O O . LEU B 1 104 ? 1.223 4.832 -12.148 1 89.31 104 LEU B O 1
ATOM 2302 N N . GLY B 1 105 ? 2.621 4.016 -13.633 1 78.25 105 GLY B N 1
ATOM 2303 C CA . GLY B 1 105 ? 2.811 5.238 -14.398 1 78.25 105 GLY B CA 1
ATOM 2304 C C . GLY B 1 105 ? 4.227 5.773 -14.328 1 78.25 105 GLY B C 1
ATOM 2305 O O . GLY B 1 105 ? 5.082 5.195 -13.656 1 78.25 105 GLY B O 1
ATOM 2306 N N . PRO B 1 106 ? 4.461 6.859 -15.133 1 72.44 106 PRO B N 1
ATOM 2307 C CA . PRO B 1 106 ? 5.805 7.441 -15.102 1 72.44 106 PRO B CA 1
ATOM 2308 C C . PRO B 1 106 ? 6.145 8.055 -13.742 1 72.44 106 PRO B C 1
ATOM 2310 O O . PRO B 1 106 ? 5.363 8.844 -13.203 1 72.44 106 PRO B O 1
ATOM 2313 N N . SER B 1 107 ? 7.359 7.828 -13.156 1 72.44 107 SER B N 1
ATOM 2314 C CA . SER B 1 107 ? 7.77 8.312 -11.844 1 72.44 107 SER B CA 1
ATOM 2315 C C . SER B 1 107 ? 6.738 7.949 -10.781 1 72.44 107 SER B C 1
ATOM 2317 O O . SER B 1 107 ? 6.551 8.695 -9.812 1 72.44 107 SER B O 1
ATOM 2319 N N . ALA B 1 108 ? 6.082 6.855 -11.086 1 83.25 108 ALA B N 1
ATOM 2320 C CA . ALA B 1 108 ? 4.938 6.445 -10.281 1 83.25 108 ALA B CA 1
ATOM 2321 C C . ALA B 1 108 ? 5.348 5.422 -9.227 1 83.25 108 ALA B C 1
ATOM 2323 O O . ALA B 1 108 ? 6.461 4.895 -9.266 1 83.25 108 ALA B O 1
ATOM 2324 N N . PRO B 1 109 ? 4.535 5.242 -8.242 1 93.31 109 PRO B N 1
ATOM 2325 C CA . PRO B 1 109 ? 4.727 4.148 -7.289 1 93.31 109 PRO B CA 1
ATOM 2326 C C . PRO B 1 109 ? 4.848 2.787 -7.969 1 93.31 109 PRO B C 1
ATOM 2328 O O . PRO B 1 109 ? 4.406 2.623 -9.109 1 93.31 109 PRO B O 1
ATOM 2331 N N . ILE B 1 110 ? 5.547 1.898 -7.32 1 95.56 110 ILE B N 1
ATOM 2332 C CA . ILE B 1 110 ? 5.73 0.555 -7.859 1 95.56 110 ILE B CA 1
ATOM 2333 C C . ILE B 1 110 ? 4.82 -0.425 -7.121 1 95.56 110 ILE B C 1
ATOM 2335 O O . ILE B 1 110 ? 4.805 -0.458 -5.891 1 95.56 110 ILE B O 1
ATOM 2339 N N . ALA B 1 111 ? 4.016 -1.102 -7.945 1 96.94 111 ALA B N 1
ATOM 2340 C CA . ALA B 1 111 ? 3.197 -2.184 -7.402 1 96.94 111 ALA B CA 1
ATOM 2341 C C . ALA B 1 111 ? 3.969 -3.5 -7.391 1 96.94 111 ALA B C 1
ATOM 2343 O O . ALA B 1 111 ? 4.723 -3.793 -8.32 1 96.94 111 ALA B O 1
ATOM 2344 N N . VAL B 1 112 ? 3.85 -4.277 -6.34 1 98.12 112 VAL B N 1
ATOM 2345 C CA . VAL B 1 112 ? 4.512 -5.574 -6.23 1 98.12 112 VAL B CA 1
ATOM 2346 C C . VAL B 1 112 ? 3.543 -6.598 -5.641 1 98.12 112 VAL B C 1
ATOM 2348 O O . VAL B 1 112 ? 2.801 -6.293 -4.707 1 98.12 112 VAL B O 1
ATOM 2351 N N . SER B 1 113 ? 3.482 -7.785 -6.125 1 98.5 113 SER B N 1
ATOM 2352 C CA . SER B 1 113 ? 2.695 -8.898 -5.602 1 98.5 113 SER B CA 1
ATOM 2353 C C . SER B 1 113 ? 3.41 -10.227 -5.805 1 98.5 113 SER B C 1
ATOM 2355 O O . SER B 1 113 ? 4.562 -10.258 -6.238 1 98.5 113 SER B O 1
ATOM 2357 N N . VAL B 1 114 ? 2.791 -11.289 -5.328 1 98.06 114 VAL B N 1
ATOM 2358 C CA . VAL B 1 114 ? 3.387 -12.617 -5.445 1 98.06 114 VAL B CA 1
ATOM 2359 C C . VAL B 1 114 ? 2.33 -13.617 -5.898 1 98.06 114 VAL B C 1
ATOM 2361 O O . VAL B 1 114 ? 1.179 -13.562 -5.457 1 98.06 114 VAL B O 1
ATOM 2364 N N . VAL B 1 115 ? 2.676 -14.5 -6.797 1 95.81 115 VAL B N 1
ATOM 2365 C CA . VAL B 1 115 ? 1.798 -15.562 -7.273 1 95.81 115 VAL B CA 1
ATOM 2366 C C . VAL B 1 115 ? 2.529 -16.906 -7.207 1 95.81 115 VAL B C 1
ATOM 2368 O O . VAL B 1 115 ? 3.76 -16.938 -7.133 1 95.81 115 VAL B O 1
ATOM 2371 N N . CYS B 1 116 ? 1.783 -17.922 -7.203 1 94.25 116 CYS B N 1
ATOM 2372 C CA . CYS B 1 116 ? 2.324 -19.266 -7.324 1 94.25 116 CYS B CA 1
ATOM 2373 C C . CYS B 1 116 ? 2.273 -19.75 -8.766 1 94.25 116 CYS B C 1
ATOM 2375 O O . CYS B 1 116 ? 1.253 -19.609 -9.438 1 94.25 116 CYS B O 1
ATOM 2377 N N . ILE B 1 117 ? 3.357 -20.297 -9.227 1 92.75 117 ILE B N 1
ATOM 2378 C CA . ILE B 1 117 ? 3.383 -20.797 -10.602 1 92.75 117 ILE B CA 1
ATOM 2379 C C . ILE B 1 117 ? 2.908 -22.25 -10.641 1 92.75 117 ILE B C 1
ATOM 2381 O O . ILE B 1 117 ? 3.686 -23.156 -10.383 1 92.75 117 ILE B O 1
ATOM 2385 N N . ARG B 1 118 ? 1.677 -22.312 -11.156 1 89 118 ARG B N 1
ATOM 2386 C CA . ARG B 1 118 ? 1.081 -23.641 -11.328 1 89 118 ARG B CA 1
ATOM 2387 C C . ARG B 1 118 ? -0.181 -23.562 -12.18 1 89 118 ARG B C 1
ATOM 2389 O O . ARG B 1 118 ? -0.805 -22.5 -12.281 1 89 118 ARG B O 1
ATOM 2396 N N . ALA B 1 119 ? -0.583 -24.438 -13.117 1 75.88 119 ALA B N 1
ATOM 2397 C CA . ALA B 1 119 ? -1.677 -24.438 -14.086 1 75.88 119 ALA B CA 1
ATOM 2398 C C . ALA B 1 119 ? -3.029 -24.359 -13.383 1 75.88 119 ALA B C 1
ATOM 2400 O O . ALA B 1 119 ? -3.943 -23.672 -13.852 1 75.88 119 ALA B O 1
ATOM 2401 N N . GLY B 1 120 ? -3.459 -25.047 -12.492 1 65.44 120 GLY B N 1
ATOM 2402 C CA . GLY B 1 120 ? -4.824 -25.188 -12.016 1 65.44 120 GLY B CA 1
ATOM 2403 C C . GLY B 1 120 ? -5.086 -24.438 -10.719 1 65.44 120 GLY B C 1
ATOM 2404 O O . GLY B 1 120 ? -4.145 -24.016 -10.047 1 65.44 120 GLY B O 1
ATOM 2405 N N . ALA B 1 121 ? -6.527 -23.781 -10.781 1 57.28 121 ALA B N 1
ATOM 2406 C CA . ALA B 1 121 ? -7.008 -23.312 -9.484 1 57.28 121 ALA B CA 1
ATOM 2407 C C . ALA B 1 121 ? -6.664 -24.297 -8.375 1 57.28 121 ALA B C 1
ATOM 2409 O O . ALA B 1 121 ? -6.914 -25.5 -8.508 1 57.28 121 ALA B O 1
ATOM 2410 N N . SER B 1 122 ? -5.645 -24.141 -7.891 1 54.47 122 SER B N 1
ATOM 2411 C CA . SER B 1 122 ? -4.941 -2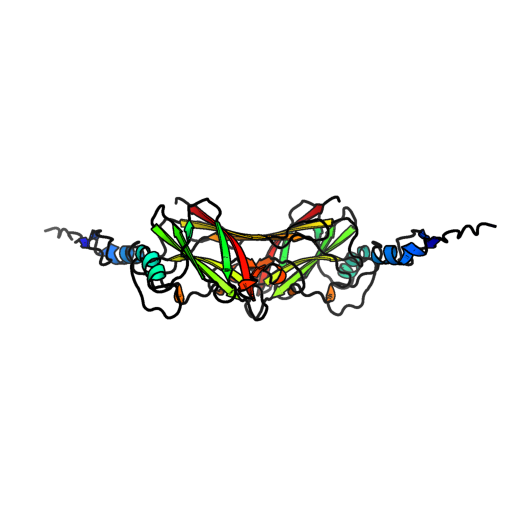5.047 -6.992 1 54.47 122 SER B CA 1
ATOM 2412 C C . SER B 1 122 ? -5.844 -25.5 -5.852 1 54.47 122 SER B C 1
ATOM 2414 O O . SER B 1 122 ? -6.438 -24.672 -5.152 1 54.47 122 SER B O 1
ATOM 2416 N N . PRO B 1 123 ? -6.473 -26.766 -6.156 1 60.31 123 PRO B N 1
ATOM 2417 C CA . PRO B 1 123 ? -6.703 -27.344 -4.828 1 60.31 123 PRO B CA 1
ATOM 2418 C C . PRO B 1 123 ? -5.633 -26.938 -3.818 1 60.31 123 PRO B C 1
ATOM 2420 O O . PRO B 1 123 ? -4.574 -26.438 -4.203 1 60.31 123 PRO B O 1
ATOM 2423 N N . PRO B 1 124 ? -5.883 -27.094 -2.719 1 71.25 124 PRO B N 1
ATOM 2424 C CA . PRO B 1 124 ? -4.805 -26.953 -1.735 1 71.25 124 PRO B CA 1
ATOM 2425 C C . PRO B 1 124 ? -3.465 -27.484 -2.24 1 71.25 124 PRO B C 1
ATOM 2427 O O . PRO B 1 124 ? -3.426 -28.25 -3.197 1 71.25 124 PRO B O 1
ATOM 2430 N N . PRO B 1 125 ? -2.541 -26.906 -1.876 1 78.88 125 PRO B N 1
ATOM 2431 C CA . PRO B 1 125 ? -2.422 -26 -0.726 1 78.88 125 PRO B CA 1
ATOM 2432 C C . PRO B 1 125 ? -2.668 -24.547 -1.092 1 78.88 125 PRO B C 1
ATOM 2434 O O . PRO B 1 125 ? -2.549 -24.156 -2.26 1 78.88 125 PRO B O 1
ATOM 2437 N N . HIS B 1 126 ? -3.057 -23.891 -0.067 1 89.12 126 HIS B N 1
ATOM 2438 C CA . HIS B 1 126 ? -3.225 -22.453 -0.176 1 89.12 126 HIS B CA 1
ATOM 2439 C C . HIS B 1 126 ? -2.082 -21.703 0.511 1 89.12 126 HIS B C 1
ATOM 2441 O O . HIS B 1 126 ? -1.479 -22.219 1.454 1 89.12 126 HIS B O 1
ATOM 2447 N N . TYR B 1 127 ? -1.816 -20.578 -0.038 1 93.12 127 TYR B N 1
ATOM 2448 C CA . TYR B 1 127 ? -0.722 -19.766 0.497 1 93.12 127 TYR B CA 1
ATOM 2449 C C . TYR B 1 127 ? -1.166 -18.328 0.74 1 93.12 127 TYR B C 1
ATOM 2451 O O . TYR B 1 127 ? -2.014 -17.812 0.014 1 93.12 127 TYR B O 1
ATOM 2459 N N . THR B 1 128 ? -0.643 -17.766 1.79 1 95.75 128 THR B N 1
ATOM 2460 C CA . THR B 1 128 ? -0.753 -16.328 2.031 1 95.75 128 THR B CA 1
ATOM 2461 C C . THR B 1 128 ? 0.629 -15.688 2.109 1 95.75 128 THR B C 1
ATOM 2463 O O . THR B 1 128 ? 1.614 -16.359 2.422 1 95.75 128 THR B O 1
ATOM 2466 N N . ALA B 1 129 ? 0.665 -14.508 1.759 1 98.12 129 ALA B N 1
ATOM 2467 C CA . ALA B 1 129 ? 1.934 -13.789 1.824 1 98.12 129 ALA B CA 1
ATOM 2468 C C . ALA B 1 129 ? 1.775 -12.469 2.576 1 98.12 129 ALA B C 1
ATOM 2470 O O . ALA B 1 129 ? 0.777 -11.766 2.404 1 98.12 129 ALA B O 1
ATOM 2471 N N . LYS B 1 130 ? 2.689 -12.203 3.441 1 98.56 130 LYS B N 1
ATOM 2472 C CA . LYS B 1 130 ? 2.891 -10.875 4.004 1 98.56 130 LYS B CA 1
ATOM 2473 C C . LYS B 1 130 ? 4.078 -10.172 3.352 1 98.56 130 LYS B C 1
ATOM 2475 O O . LYS B 1 130 ? 5.191 -10.703 3.35 1 98.56 130 LYS B O 1
ATOM 2480 N N . VAL B 1 131 ? 3.83 -9.047 2.744 1 98.81 131 VAL B N 1
ATOM 2481 C CA . VAL B 1 131 ? 4.883 -8.281 2.092 1 98.81 131 VAL B CA 1
ATOM 2482 C C . VAL B 1 131 ? 4.906 -6.855 2.65 1 98.81 131 VAL B C 1
ATOM 2484 O O . VAL B 1 131 ? 3.857 -6.273 2.924 1 98.81 131 VAL B O 1
ATOM 2487 N N . TRP B 1 132 ? 6.113 -6.289 2.857 1 98.75 132 TRP B N 1
ATOM 2488 C CA . TRP B 1 132 ? 6.172 -4.918 3.35 1 98.75 132 TRP B CA 1
ATOM 2489 C C . TRP B 1 132 ? 7.504 -4.27 2.996 1 98.75 132 TRP B C 1
ATOM 2491 O O . TRP B 1 132 ? 8.461 -4.957 2.631 1 98.75 132 TRP B O 1
ATOM 2501 N N . VAL B 1 133 ? 7.523 -3.01 3.01 1 98.5 133 VAL B N 1
ATOM 2502 C CA . VAL B 1 133 ? 8.695 -2.176 2.756 1 98.5 133 VAL B CA 1
ATOM 2503 C C . VAL B 1 133 ? 8.797 -1.095 3.828 1 98.5 133 VAL B C 1
ATOM 2505 O O . VAL B 1 133 ? 7.797 -0.479 4.199 1 98.5 133 VAL B O 1
ATOM 2508 N N . ASN B 1 134 ? 9.977 -0.918 4.348 1 97.62 134 ASN B N 1
ATOM 2509 C CA . ASN B 1 134 ? 10.281 0.183 5.254 1 97.62 134 ASN B CA 1
ATOM 2510 C C . ASN B 1 134 ? 10.953 1.342 4.523 1 97.62 134 ASN B C 1
ATOM 2512 O O . ASN B 1 134 ? 11.898 1.136 3.76 1 97.62 134 ASN B O 1
ATOM 2516 N N . GLY B 1 135 ? 10.383 2.494 4.738 1 95.25 135 GLY B N 1
ATOM 2517 C CA . GLY B 1 135 ? 11.031 3.67 4.188 1 95.25 135 GLY B CA 1
ATOM 2518 C C . GLY B 1 135 ? 12.266 4.094 4.973 1 95.25 135 GLY B C 1
ATOM 2519 O O . GLY B 1 135 ? 12.641 3.436 5.945 1 95.25 135 GLY B O 1
ATOM 2520 N N . PRO B 1 136 ? 12.914 5.121 4.43 1 92 136 PRO B N 1
ATOM 2521 C CA . PRO B 1 136 ? 14.047 5.656 5.188 1 92 136 PRO B CA 1
ATOM 2522 C C . PRO B 1 136 ? 13.633 6.27 6.52 1 92 136 PRO B C 1
ATOM 2524 O O . PRO B 1 136 ? 12.523 6.797 6.641 1 92 136 PRO B O 1
ATOM 2527 N N . PRO B 1 137 ? 14.477 6.199 7.512 1 90.88 137 PRO B N 1
ATOM 2528 C CA . PRO B 1 137 ? 14.141 6.828 8.789 1 90.88 137 PRO B CA 1
ATOM 2529 C C . PRO B 1 137 ? 13.992 8.344 8.68 1 90.88 137 PRO B C 1
ATOM 2531 O O . PRO B 1 137 ? 14.742 8.984 7.941 1 90.88 137 PRO B O 1
ATOM 2534 N N . SER B 1 138 ? 13.008 8.82 9.367 1 85.81 138 SER B N 1
ATOM 2535 C CA . SER B 1 138 ? 12.836 10.273 9.43 1 85.81 138 SER B CA 1
ATOM 2536 C C . SER B 1 138 ? 14.039 10.945 10.078 1 85.81 138 SER B C 1
ATOM 2538 O O . SER B 1 138 ? 14.594 10.438 11.062 1 85.81 138 SER B O 1
ATOM 2540 N N . ALA B 1 139 ? 14.391 12.07 9.594 1 78.38 139 ALA B N 1
ATOM 2541 C CA . ALA B 1 139 ? 15.5 12.828 10.148 1 78.38 139 ALA B CA 1
ATOM 2542 C C . ALA B 1 139 ? 15.117 13.477 11.477 1 78.38 139 ALA B C 1
ATOM 2544 O O . ALA B 1 139 ? 15.984 13.781 12.297 1 78.38 139 ALA B O 1
ATOM 2545 N N . VAL B 1 140 ? 13.836 13.648 11.641 1 72.44 140 VAL B N 1
ATOM 2546 C CA . VAL B 1 140 ? 13.352 14.406 12.781 1 72.44 140 VAL B CA 1
ATOM 2547 C C . VAL B 1 140 ? 13.32 13.516 14.023 1 72.44 140 VAL B C 1
ATOM 2549 O O . VAL B 1 140 ? 13.844 13.891 15.078 1 72.44 140 VAL B O 1
ATOM 2552 N N . ASN B 1 141 ? 12.852 12.352 13.938 1 80.56 141 ASN B N 1
ATOM 2553 C CA . ASN B 1 141 ? 12.664 11.531 15.125 1 80.56 141 ASN B CA 1
ATOM 2554 C C . ASN B 1 141 ? 13.094 10.086 14.883 1 80.56 141 ASN B C 1
ATOM 2556 O O . ASN B 1 141 ? 12.938 9.227 15.758 1 80.56 141 ASN B O 1
ATOM 2560 N N . GLY B 1 142 ? 13.523 9.742 13.656 1 86.62 142 GLY B N 1
ATOM 2561 C CA . GLY B 1 142 ? 14.055 8.422 13.352 1 86.62 142 GLY B CA 1
ATOM 2562 C C . GLY B 1 142 ? 12.977 7.402 13.031 1 86.62 142 GLY B C 1
ATOM 2563 O O . GLY B 1 142 ? 13.273 6.242 12.742 1 86.62 142 GLY B O 1
ATOM 2564 N N . ARG B 1 143 ? 11.781 7.816 13.078 1 89.44 143 ARG B N 1
ATOM 2565 C CA . ARG B 1 143 ? 10.688 6.891 12.797 1 89.44 143 ARG B CA 1
ATOM 2566 C C . ARG B 1 143 ? 10.711 6.434 11.344 1 89.44 143 ARG B C 1
ATOM 2568 O O . ARG B 1 143 ? 11.164 7.172 10.461 1 89.44 143 ARG B O 1
ATOM 2575 N N . VAL B 1 144 ? 10.164 5.211 11.164 1 94.19 144 VAL B N 1
ATOM 2576 C CA . VAL B 1 144 ? 10.172 4.602 9.844 1 94.19 144 VAL B CA 1
ATOM 2577 C C . VAL B 1 144 ? 8.734 4.391 9.359 1 94.19 144 VAL B C 1
ATOM 2579 O O . VAL B 1 144 ? 7.914 3.805 10.07 1 94.19 144 VAL B O 1
ATOM 2582 N N . ASN B 1 145 ? 8.453 4.992 8.227 1 97.12 145 ASN B N 1
ATOM 2583 C CA . ASN B 1 145 ? 7.176 4.703 7.582 1 97.12 145 ASN B CA 1
ATOM 2584 C C . ASN B 1 145 ? 7.184 3.33 6.914 1 97.12 145 ASN B C 1
ATOM 2586 O O . ASN B 1 145 ? 8.211 2.898 6.387 1 97.12 145 ASN B O 1
ATOM 2590 N N . THR B 1 146 ? 6.059 2.65 6.945 1 98.44 146 THR B N 1
ATOM 2591 C CA . THR B 1 146 ? 5.977 1.308 6.379 1 98.44 146 THR B CA 1
ATOM 2592 C C . THR B 1 146 ? 4.711 1.148 5.543 1 98.44 146 THR B C 1
ATOM 2594 O O . THR B 1 146 ? 3.674 1.731 5.859 1 98.44 146 THR B O 1
ATOM 2597 N N . VAL B 1 147 ? 4.836 0.474 4.492 1 98.75 147 VAL B N 1
ATOM 2598 C CA . VAL B 1 147 ? 3.682 -0.024 3.75 1 98.75 147 VAL B CA 1
ATOM 2599 C C . VAL B 1 147 ? 3.682 -1.551 3.756 1 98.75 147 VAL B C 1
ATOM 2601 O O . VAL B 1 147 ? 4.742 -2.178 3.67 1 98.75 147 VAL B O 1
ATOM 2604 N N . ARG B 1 148 ? 2.48 -2.143 3.857 1 98.75 148 ARG B N 1
ATOM 2605 C CA . ARG B 1 148 ? 2.365 -3.592 3.99 1 98.75 148 ARG B CA 1
ATOM 2606 C C . ARG B 1 148 ? 1.117 -4.109 3.283 1 98.75 148 ARG B C 1
ATOM 2608 O O . ARG B 1 148 ? 0.143 -3.373 3.113 1 98.75 148 ARG B O 1
ATOM 2615 N N . ALA B 1 149 ? 1.185 -5.32 2.865 1 98.81 149 ALA B N 1
ATOM 2616 C CA . ALA B 1 149 ? 0.03 -6.023 2.311 1 98.81 149 ALA B CA 1
ATOM 2617 C C . ALA B 1 149 ? -0.002 -7.477 2.775 1 98.81 149 ALA B C 1
ATOM 2619 O O . ALA B 1 149 ? 1.046 -8.102 2.951 1 98.81 149 ALA B O 1
ATOM 2620 N N . GLU B 1 150 ? -1.129 -7.938 3.084 1 98.19 150 GLU B N 1
ATOM 2621 C CA . GLU B 1 150 ? -1.419 -9.359 3.242 1 98.19 150 GLU B CA 1
ATOM 2622 C C . GLU B 1 150 ? -2.256 -9.883 2.08 1 98.19 150 GLU B C 1
ATOM 2624 O O . GLU B 1 150 ? -3.381 -9.43 1.863 1 98.19 150 GLU B O 1
ATOM 2629 N N . ILE B 1 151 ? -1.733 -10.867 1.434 1 96.94 151 ILE B N 1
ATOM 2630 C CA . ILE B 1 151 ? -2.264 -11.266 0.135 1 96.94 151 ILE B CA 1
ATOM 2631 C C . ILE B 1 151 ? -2.545 -12.766 0.132 1 96.94 151 ILE B C 1
ATOM 2633 O O . ILE B 1 151 ? -1.702 -13.562 0.552 1 96.94 151 ILE B O 1
ATOM 2637 N N . GLU B 1 152 ? -3.713 -13.125 -0.328 1 94.5 152 GLU B N 1
ATOM 2638 C CA . GLU B 1 152 ? -3.914 -14.516 -0.727 1 94.5 152 GLU B CA 1
ATOM 2639 C C . GLU B 1 152 ? -3.205 -14.82 -2.045 1 94.5 152 GLU B C 1
ATOM 2641 O O . GLU B 1 152 ? -3.529 -14.227 -3.078 1 94.5 152 GLU B O 1
ATOM 2646 N N . VAL B 1 153 ? -2.277 -15.75 -1.99 1 94.19 153 VAL B N 1
ATOM 2647 C CA . VAL B 1 153 ? -1.453 -16.031 -3.162 1 94.19 153 VAL B CA 1
ATOM 2648 C C . VAL B 1 153 ? -2.266 -16.797 -4.195 1 94.19 153 VAL B C 1
ATOM 2650 O O . VAL B 1 153 ? -2.727 -17.922 -3.922 1 94.19 153 VAL B O 1
ATOM 2653 N N . THR B 1 154 ? -2.402 -16.188 -5.348 1 91.62 154 THR B N 1
ATOM 2654 C CA . THR B 1 154 ? -3.094 -16.859 -6.438 1 91.62 154 THR B CA 1
ATOM 2655 C C . THR B 1 154 ? -2.102 -17.594 -7.344 1 91.62 154 THR B C 1
ATOM 2657 O O . THR B 1 154 ? -0.889 -17.422 -7.203 1 91.62 154 THR B O 1
ATOM 2660 N N . SER B 1 155 ? -2.676 -18.406 -8.234 1 91.06 155 SER B N 1
ATOM 2661 C CA . SER B 1 155 ? -1.825 -19.219 -9.102 1 91.06 155 SER B CA 1
ATOM 2662 C C . SER B 1 155 ? -1.926 -18.766 -10.555 1 91.06 155 SER B C 1
ATOM 2664 O O . SER B 1 155 ? -2.93 -18.172 -10.961 1 91.06 155 SER B O 1
ATOM 2666 N N . THR B 1 156 ? -0.866 -19.016 -11.234 1 90.94 156 THR B N 1
ATOM 2667 C CA . THR B 1 156 ? -0.867 -18.734 -12.672 1 90.94 156 THR B CA 1
ATOM 2668 C C . THR B 1 156 ? -0.009 -19.75 -13.414 1 90.94 156 THR B C 1
ATOM 2670 O O . THR B 1 156 ? 1.033 -20.188 -12.914 1 90.94 156 THR B O 1
ATOM 2673 N N . LYS B 1 157 ? -0.458 -20.109 -14.641 1 91.25 157 LYS B N 1
ATOM 2674 C CA . LYS B 1 157 ? 0.319 -21.016 -15.477 1 91.25 157 LYS B CA 1
ATOM 2675 C C . LYS B 1 157 ? 1.129 -20.25 -16.516 1 91.25 157 LYS B C 1
ATOM 2677 O O . LYS B 1 157 ? 1.976 -20.828 -17.203 1 91.25 157 LYS B O 1
ATOM 2682 N N . GLU B 1 158 ? 0.762 -18.953 -16.625 1 93 158 GLU B N 1
ATOM 2683 C CA . GLU B 1 158 ? 1.458 -18.109 -17.594 1 93 158 GLU B CA 1
ATOM 2684 C C . GLU B 1 158 ? 2.031 -16.859 -16.922 1 93 158 GLU B C 1
ATOM 2686 O O . GLU B 1 158 ? 1.626 -15.734 -17.234 1 93 158 GLU B O 1
ATOM 2691 N N . PRO B 1 159 ? 3.098 -17.031 -16.141 1 94.88 159 PRO B N 1
ATOM 2692 C CA . PRO B 1 159 ? 3.625 -15.898 -15.375 1 94.88 159 PRO B CA 1
ATOM 2693 C C . PRO B 1 159 ? 4.297 -14.852 -16.266 1 94.88 159 PRO B C 1
ATOM 2695 O O . PRO B 1 159 ? 4.441 -13.695 -15.852 1 94.88 159 PRO B O 1
ATOM 2698 N N . GLY B 1 160 ? 4.727 -15.195 -17.438 1 94.25 160 GLY B N 1
ATOM 2699 C CA . GLY B 1 160 ? 5.457 -14.289 -18.312 1 94.25 160 GLY B CA 1
ATOM 2700 C C . GLY B 1 160 ? 4.629 -13.109 -18.781 1 94.25 160 GLY B C 1
ATOM 2701 O O . GLY B 1 160 ? 5.172 -12.047 -19.078 1 94.25 160 GLY B O 1
ATOM 2702 N N . VAL B 1 161 ? 3.32 -13.258 -18.859 1 94.56 161 VAL B N 1
ATOM 2703 C CA . VAL B 1 161 ? 2.465 -12.203 -19.391 1 94.56 161 VAL B CA 1
ATOM 2704 C C . VAL B 1 161 ? 1.642 -11.586 -18.266 1 94.56 161 VAL B C 1
ATOM 2706 O O . VAL B 1 161 ? 0.761 -10.758 -18.5 1 94.56 161 VAL B O 1
ATOM 2709 N N . LEU B 1 162 ? 1.898 -11.969 -17.141 1 94.69 162 LEU B N 1
ATOM 2710 C CA . LEU B 1 162 ? 1.12 -11.492 -16 1 94.69 162 LEU B CA 1
ATOM 2711 C C . LEU B 1 162 ? 1.501 -10.055 -15.648 1 94.69 162 LEU B C 1
ATOM 2713 O O . LEU B 1 162 ? 2.68 -9.758 -15.445 1 94.69 162 LEU B O 1
ATOM 2717 N N . ALA B 1 163 ? 0.504 -9.219 -15.648 1 94.25 163 ALA B N 1
ATOM 2718 C CA . ALA B 1 163 ? 0.674 -7.859 -15.148 1 94.25 163 ALA B CA 1
ATOM 2719 C C . ALA B 1 163 ? 0.162 -7.727 -13.719 1 94.25 163 ALA B C 1
ATOM 2721 O O . ALA B 1 163 ? -0.918 -8.227 -13.391 1 94.25 163 ALA B O 1
ATOM 2722 N N . VAL B 1 164 ? 0.916 -7.051 -12.875 1 95.38 164 VAL B N 1
ATOM 2723 C CA . VAL B 1 164 ? 0.588 -6.961 -11.461 1 95.38 164 VAL B CA 1
ATOM 2724 C C . VAL B 1 164 ? -0.78 -6.305 -11.281 1 95.38 164 VAL B C 1
ATOM 2726 O O . VAL B 1 164 ? -1.526 -6.645 -10.367 1 95.38 164 VAL B O 1
ATOM 2729 N N . GLU B 1 165 ? -1.185 -5.414 -12.133 1 92.38 165 GLU B N 1
ATOM 2730 C CA . GLU B 1 165 ? -2.439 -4.676 -12.023 1 92.38 165 GLU B CA 1
ATOM 2731 C C . GLU B 1 165 ? -3.641 -5.602 -12.211 1 92.38 165 GLU B C 1
ATOM 2733 O O . GLU B 1 165 ? -4.77 -5.234 -11.875 1 92.38 165 GLU B O 1
ATOM 2738 N N . GLU B 1 166 ? -3.428 -6.75 -12.766 1 93.44 166 GLU B N 1
ATOM 2739 C CA . GLU B 1 166 ? -4.512 -7.703 -12.977 1 93.44 166 GLU B CA 1
ATOM 2740 C C . GLU B 1 166 ? -4.871 -8.43 -11.688 1 93.44 166 GLU B C 1
ATOM 2742 O O . GLU B 1 166 ? -5.941 -9.031 -11.578 1 93.44 166 GLU B O 1
ATOM 2747 N N . LEU B 1 167 ? -3.992 -8.391 -10.789 1 94.75 167 LEU B N 1
ATOM 2748 C CA . LEU B 1 167 ? -4.176 -9.141 -9.547 1 94.75 167 LEU B CA 1
ATOM 2749 C C . LEU B 1 167 ? -5.152 -8.43 -8.617 1 94.75 167 LEU B C 1
ATOM 2751 O O . LEU B 1 167 ? -5.355 -7.215 -8.734 1 94.75 167 LEU B O 1
ATOM 2755 N N . MET B 1 168 ? -5.734 -9.219 -7.797 1 93.69 168 MET B N 1
ATOM 2756 C CA . MET B 1 168 ? -6.715 -8.68 -6.852 1 93.69 168 MET B CA 1
ATOM 2757 C C . MET B 1 168 ? -6.062 -7.688 -5.902 1 93.69 168 MET B C 1
ATOM 2759 O O . MET B 1 168 ? -6.648 -6.652 -5.582 1 93.69 168 MET B O 1
ATOM 2763 N N . THR B 1 169 ? -4.883 -8.055 -5.426 1 96.25 169 THR B N 1
ATOM 2764 C CA . THR B 1 169 ? -4.199 -7.238 -4.422 1 96.25 169 THR B CA 1
ATOM 2765 C C . THR B 1 169 ? -2.705 -7.16 -4.719 1 96.25 169 THR B C 1
ATOM 2767 O O . THR B 1 169 ? -2.119 -8.109 -5.246 1 96.25 169 THR B O 1
ATOM 2770 N N . PHE B 1 170 ? -2.123 -6.016 -4.344 1 98.12 170 PHE B N 1
ATOM 2771 C CA . PHE B 1 170 ? -0.686 -5.797 -4.438 1 98.12 170 PHE B CA 1
ATOM 2772 C C . PHE B 1 170 ? -0.239 -4.715 -3.459 1 98.12 170 PHE B C 1
ATOM 2774 O O . PHE B 1 170 ? -1.049 -3.896 -3.02 1 98.12 170 PHE B O 1
ATOM 2781 N N . LEU B 1 171 ? 0.972 -4.793 -3.109 1 98.56 171 LEU B N 1
ATOM 2782 C CA . LEU B 1 171 ? 1.636 -3.73 -2.359 1 98.56 171 LEU B CA 1
ATOM 2783 C C . LEU B 1 171 ? 2.102 -2.617 -3.289 1 98.56 171 LEU B C 1
ATOM 2785 O O . LEU B 1 171 ? 2.633 -2.885 -4.371 1 98.56 171 LEU B O 1
ATOM 2789 N N . THR B 1 172 ? 1.859 -1.448 -2.914 1 97.62 172 THR B N 1
ATOM 2790 C CA . THR B 1 172 ? 2.404 -0.326 -3.67 1 97.62 172 THR B CA 1
ATOM 2791 C C . THR B 1 172 ? 3.422 0.447 -2.834 1 97.62 172 THR B C 1
ATOM 2793 O O . THR B 1 172 ? 3.146 0.803 -1.687 1 97.62 172 THR B O 1
ATOM 2796 N N . VAL B 1 173 ? 4.516 0.694 -3.445 1 97.5 173 VAL B N 1
ATOM 2797 C CA . VAL B 1 173 ? 5.605 1.395 -2.77 1 97.5 173 VAL B CA 1
ATOM 2798 C C . VAL B 1 173 ? 5.742 2.807 -3.336 1 97.5 173 VAL B C 1
ATOM 2800 O O . VAL B 1 173 ? 6.078 2.98 -4.508 1 97.5 173 VAL B O 1
ATOM 2803 N N . PRO B 1 174 ? 5.496 3.807 -2.494 1 97 174 PRO B N 1
ATOM 2804 C CA . PRO B 1 174 ? 5.703 5.184 -2.951 1 97 174 PRO B CA 1
ATOM 2805 C C . PRO B 1 174 ? 7.129 5.438 -3.432 1 97 174 PRO B C 1
ATOM 2807 O O . PRO B 1 174 ? 8.078 4.855 -2.9 1 97 174 PRO B O 1
ATOM 2810 N N . PRO B 1 175 ? 7.305 6.352 -4.375 1 94.88 175 PRO B N 1
ATOM 2811 C CA . PRO B 1 175 ? 8.617 6.59 -4.98 1 94.88 175 PRO B CA 1
ATOM 2812 C C . PRO B 1 175 ? 9.672 7.008 -3.955 1 94.88 175 PRO B C 1
ATOM 2814 O O . PRO B 1 175 ? 10.828 6.602 -4.051 1 94.88 175 PRO B O 1
ATOM 2817 N N . LYS B 1 176 ? 9.32 7.805 -2.988 1 93.88 176 LYS B N 1
ATOM 2818 C CA . LYS B 1 176 ? 10.281 8.344 -2.031 1 93.88 176 LYS B CA 1
ATOM 2819 C C . LYS B 1 176 ? 10.75 7.27 -1.057 1 93.88 176 LYS B C 1
ATOM 2821 O O . LYS B 1 176 ? 11.672 7.496 -0.27 1 93.88 176 LYS B O 1
ATOM 2826 N N . MET B 1 177 ? 10.148 6.105 -1.11 1 95.88 177 MET B N 1
ATOM 2827 C CA . MET B 1 177 ? 10.539 4.996 -0.241 1 95.88 177 MET B CA 1
ATOM 2828 C C . MET B 1 177 ? 11.484 4.047 -0.962 1 95.88 177 MET B C 1
ATOM 2830 O O . MET B 1 177 ? 12 3.105 -0.361 1 95.88 177 MET B O 1
ATOM 2834 N N . LEU B 1 178 ? 11.664 4.258 -2.189 1 94.06 178 LEU B N 1
ATOM 2835 C CA . LEU B 1 178 ? 12.555 3.408 -2.969 1 94.06 178 LEU B CA 1
ATOM 2836 C C . LEU B 1 178 ? 14.016 3.709 -2.645 1 94.06 178 LEU B C 1
ATOM 2838 O O . LEU B 1 178 ? 14.359 4.844 -2.311 1 94.06 178 LEU B O 1
ATOM 2842 N N . ALA B 1 179 ? 14.688 2.697 -2.717 1 88 179 ALA B N 1
ATOM 2843 C CA . ALA B 1 179 ? 16.125 2.838 -2.48 1 88 179 ALA B CA 1
ATOM 2844 C C . ALA B 1 179 ? 16.891 2.938 -3.799 1 88 179 ALA B C 1
ATOM 2846 O O . ALA B 1 179 ? 16.391 2.498 -4.84 1 88 179 ALA B O 1
ATOM 2847 N N . TRP B 1 180 ? 17.953 3.686 -3.707 1 83.69 180 TRP B N 1
ATOM 2848 C CA . TRP B 1 180 ? 18.844 3.766 -4.867 1 83.69 180 TRP B CA 1
ATOM 2849 C C . TRP B 1 180 ? 19.953 2.729 -4.77 1 83.69 180 TRP B C 1
ATOM 2851 O O . TRP B 1 180 ? 20.562 2.557 -3.711 1 83.69 180 TRP B O 1
ATOM 2861 N N . ASP B 1 181 ? 19.953 2.01 -5.844 1 74 181 ASP B N 1
ATOM 2862 C CA . ASP B 1 181 ? 21.078 1.081 -5.973 1 74 181 ASP B CA 1
ATOM 2863 C C . ASP B 1 181 ? 22.25 1.732 -6.707 1 74 181 ASP B C 1
ATOM 2865 O O . ASP B 1 181 ? 22.188 1.948 -7.918 1 74 181 ASP B O 1
ATOM 2869 N N . GLY B 1 182 ? 23.234 2.168 -5.91 1 68.06 182 GLY B N 1
ATOM 2870 C CA . GLY B 1 182 ? 24.406 2.861 -6.414 1 68.06 182 GLY B CA 1
ATOM 2871 C C . GLY B 1 182 ? 25.031 2.182 -7.621 1 68.06 182 GLY B C 1
ATOM 2872 O O . GLY B 1 182 ? 25.188 2.799 -8.68 1 68.06 182 GLY B O 1
ATOM 2873 N N . PRO B 1 183 ? 25.312 1.021 -7.555 1 66.38 183 PRO B N 1
ATOM 2874 C CA . PRO B 1 183 ? 26.047 0.375 -8.648 1 66.38 183 PRO B CA 1
ATOM 2875 C C . PRO B 1 183 ? 25.297 0.411 -9.969 1 66.38 183 PRO B C 1
ATOM 2877 O O . PRO B 1 183 ? 25.891 0.647 -11.023 1 66.38 183 PRO B O 1
ATOM 2880 N N . SER B 1 184 ? 24.016 0.289 -9.883 1 65.38 184 SER B N 1
ATOM 2881 C CA . SER B 1 184 ? 23.219 0.218 -11.109 1 65.38 184 SER B CA 1
ATOM 2882 C C . SER B 1 184 ? 22.547 1.553 -11.414 1 65.38 184 SER B C 1
ATOM 2884 O O . SER B 1 184 ? 21.984 1.735 -12.484 1 65.38 184 SER B O 1
ATOM 2886 N N . ARG B 1 185 ? 22.828 2.4 -10.516 1 71.19 185 ARG B N 1
ATOM 2887 C CA . ARG B 1 185 ? 22.188 3.705 -10.633 1 71.19 185 ARG B CA 1
ATOM 2888 C C . ARG B 1 185 ? 20.703 3.557 -10.914 1 71.19 185 ARG B C 1
ATOM 2890 O O . ARG B 1 185 ? 20.156 4.266 -11.758 1 71.19 185 ARG B O 1
ATOM 2897 N N . SER B 1 186 ? 20.125 2.404 -10.43 1 85.75 186 SER B N 1
ATOM 2898 C CA . SER B 1 186 ? 18.703 2.162 -10.633 1 85.75 186 SER B CA 1
ATOM 2899 C C . SER B 1 186 ? 17.969 2.057 -9.305 1 85.75 186 SER B C 1
ATOM 2901 O O . SER B 1 186 ? 18.578 1.835 -8.258 1 85.75 186 SER B O 1
ATOM 2903 N N . ARG B 1 187 ? 16.703 2.336 -9.375 1 91.19 187 ARG B N 1
ATOM 2904 C CA . ARG B 1 187 ? 15.875 2.256 -8.172 1 91.19 187 ARG B CA 1
ATOM 2905 C C . ARG B 1 187 ? 15.469 0.815 -7.887 1 91.19 187 ARG B C 1
ATOM 2907 O O . ARG B 1 187 ? 15.281 0.021 -8.805 1 91.19 187 ARG B O 1
ATOM 2914 N N . THR B 1 188 ? 15.438 0.55 -6.562 1 94.19 188 THR B N 1
ATOM 2915 C CA . THR B 1 188 ? 15.086 -0.805 -6.152 1 94.19 188 THR B CA 1
ATOM 2916 C C . THR B 1 188 ? 14.086 -0.78 -5 1 94.19 188 THR B C 1
ATOM 2918 O O . THR B 1 188 ? 14.008 0.2 -4.258 1 94.19 188 THR B O 1
ATOM 2921 N N . VAL B 1 189 ? 13.258 -1.776 -5.008 1 96.25 189 VAL B N 1
ATOM 2922 C CA . VAL B 1 189 ? 12.375 -2.018 -3.867 1 96.25 189 VAL B CA 1
ATOM 2923 C C . VAL B 1 189 ? 13.07 -2.938 -2.865 1 96.25 189 VAL B C 1
ATOM 2925 O O . VAL B 1 189 ? 13.445 -4.062 -3.203 1 96.25 189 VAL B O 1
ATOM 2928 N N . SER B 1 190 ? 13.352 -2.459 -1.655 1 96.88 190 SER B N 1
ATOM 2929 C CA . SER B 1 190 ? 13.797 -3.334 -0.578 1 96.88 190 SER B CA 1
ATOM 2930 C C . SER B 1 190 ? 12.625 -4.047 0.082 1 96.88 190 SER B C 1
ATOM 2932 O O . SER B 1 190 ? 12.062 -3.555 1.065 1 96.88 190 SER B O 1
ATOM 2934 N N . LEU B 1 191 ? 12.305 -5.23 -0.414 1 98.06 191 LEU B N 1
ATOM 2935 C CA . LEU B 1 191 ? 11.062 -5.926 -0.074 1 98.06 191 LEU B CA 1
ATOM 2936 C C . LEU B 1 191 ? 11.305 -6.969 1.014 1 98.06 191 LEU B C 1
ATOM 2938 O O . LEU B 1 191 ? 12.25 -7.762 0.92 1 98.06 191 LEU B O 1
ATOM 2942 N N . SER B 1 192 ? 10.523 -6.918 2.086 1 98.69 192 SER B N 1
ATOM 2943 C CA . SER B 1 192 ? 10.391 -8.047 3 1 98.69 192 SER B CA 1
ATOM 2944 C C . SER B 1 192 ? 9.188 -8.914 2.635 1 98.69 192 SER B C 1
ATOM 2946 O O . SER B 1 192 ? 8.102 -8.398 2.379 1 98.69 192 SER B O 1
ATOM 2948 N N . ILE B 1 193 ? 9.375 -10.242 2.635 1 98.69 193 ILE B N 1
ATOM 2949 C CA . ILE B 1 193 ? 8.289 -11.125 2.219 1 98.69 193 ILE B CA 1
ATOM 2950 C C . ILE B 1 193 ? 8.297 -12.383 3.08 1 98.69 193 ILE B C 1
ATOM 2952 O O . ILE B 1 193 ? 9.359 -12.922 3.406 1 98.69 193 ILE B O 1
ATOM 2956 N N . ARG B 1 194 ? 7.152 -12.797 3.488 1 98.69 194 ARG B N 1
ATOM 2957 C CA . ARG B 1 194 ? 6.918 -14.078 4.156 1 98.69 194 ARG B CA 1
ATOM 2958 C C . ARG B 1 194 ? 5.738 -14.812 3.531 1 98.69 194 ARG B C 1
ATOM 2960 O O . ARG B 1 194 ? 4.637 -14.266 3.441 1 98.69 194 ARG B O 1
ATOM 2967 N N . ILE B 1 195 ? 5.965 -15.992 3.088 1 97.94 195 ILE B N 1
ATOM 2968 C CA . ILE B 1 195 ? 4.895 -16.828 2.549 1 97.94 195 ILE B CA 1
ATOM 2969 C C . ILE B 1 195 ? 4.527 -17.906 3.559 1 97.94 195 ILE B C 1
ATOM 2971 O O . ILE B 1 195 ? 5.402 -18.578 4.102 1 97.94 195 ILE B O 1
ATOM 2975 N N . ASP B 1 196 ? 3.275 -18.016 3.811 1 96.44 196 ASP B N 1
ATOM 2976 C CA . ASP B 1 196 ? 2.756 -19.031 4.723 1 96.44 196 ASP B CA 1
ATOM 2977 C C . ASP B 1 196 ? 1.908 -20.062 3.973 1 96.44 196 ASP B C 1
ATOM 2979 O O . ASP B 1 196 ? 1.109 -19.703 3.105 1 96.44 196 ASP B O 1
ATOM 2983 N N . LYS B 1 197 ? 2.158 -21.266 4.297 1 93.12 197 LYS B N 1
ATOM 2984 C CA . LYS B 1 197 ? 1.305 -22.344 3.799 1 93.12 197 LYS B CA 1
ATOM 2985 C C . LYS B 1 197 ? 0.119 -22.578 4.73 1 93.12 197 LYS B C 1
ATOM 2987 O O . LYS B 1 197 ? 0.3 -22.828 5.922 1 93.12 197 LYS B O 1
ATOM 2992 N N . THR B 1 198 ? -1.062 -22.25 4.242 1 84.06 198 THR B N 1
ATOM 2993 C CA . THR B 1 198 ? -2.244 -22.328 5.09 1 84.06 198 THR B CA 1
ATOM 2994 C C . THR B 1 198 ? -2.979 -23.656 4.859 1 84.06 198 THR B C 1
ATOM 2996 O O . THR B 1 198 ? -3.023 -24.156 3.734 1 84.06 198 THR B O 1
ATOM 2999 N N . SER B 1 199 ? -2.775 -24.656 5.691 1 63.88 199 SER B N 1
ATOM 3000 C CA . SER B 1 199 ? -3.381 -25.984 5.641 1 63.88 199 SER B CA 1
ATOM 3001 C C . SER B 1 199 ? -4.891 -25.891 5.438 1 63.88 199 SER B C 1
ATOM 3003 O O . SER B 1 199 ? -5.543 -25 5.98 1 63.88 199 SER B O 1
ATOM 3005 N N . SER B 1 200 ? -5.359 -25.984 4.266 1 47.22 200 SER B N 1
ATOM 3006 C CA . SER B 1 200 ? -6.785 -26.297 4.289 1 47.22 200 SER B CA 1
ATOM 3007 C C . SER B 1 200 ? -7.078 -27.438 5.258 1 47.22 200 SER B C 1
ATOM 3009 O O . SER B 1 200 ? -6.219 -28.281 5.512 1 47.22 200 SER B O 1
#

Nearest PDB structures (foldseek):
  2f1y-assembly1_A  TM=4.741E-01  e=2.394E-01  Homo sapiens
  4ysi-assembly1_A  TM=4.385E-01  e=1.708E-01  Homo sapiens
  2f1x-assembly1_A  TM=4.038E-01  e=3.972E-01  Homo sapiens
  4ll4-assembly1_A  TM=2.479E-01  e=4.445E-01  Homo sapiens
  4ll4-assembly1_C  TM=2.659E-01  e=8.731E-01  Homo sapiens

pLDDT: mean 88.44, std 11.98, range [31.03, 98.81]

Radius of gyration: 27.15 Å; Cα contacts (8 Å, |Δi|>4): 971; chains: 2; bounding box: 53×110×56 Å

Secondary structure (DSSP, 8-state):
--------EEE-SSTTT--EEEGGGHHHHHHH-TTS-EE-SSTT---EE-GGGHHHHHHHHS---EEEE-TT--EEEEEESSS-EEEEEETTTTEEEEEEEEESSTTPPEEEEEEEE-SSS--S-EEEEEEEEEEEEPTTT--EEEEEEEEEEEEES-GGG--GGGSS--EEE-GGGPEEETTTTEEEEEEEEEEEEE--/--------EEE-SSTTT--EEEGGGHHHHHHH-TTS-EE-SSTT---EE-GGGHHHHHHHHS---EEEE-TT--EEEEEESSS-EEEEEETTTTEEEEEEEEESSTTPPEEEEEEEE-SS---S-EEEEEEEEEEEEPTTT--EEEEEEEEEEEEES-GGG--GGGSS--EEE-GGGPEEETTTTEEEEEEEEEEEEE--

Organism: Triticum turgidum subsp. durum (NCBI:txid4567)

Sequence (400 aa):
MDAVVSAARVECAHDGCGLFITYHKLQDHQDACPFAPCKCPVPGCGFEGPPQTLPHHLTDVHPMPVQTIQYGKVLQLQVPVLEPRRLLFAEEDDHVFLVVGGALGPSAPIAVSVVCIRAGASPPPHYTAKVWVNGPPSAVNGRVNTVRAEIEVTSTKEPGVLAVEELMTFLTVPPKMLAWDGPSRSRTVSLSIRIDKTSSMDAVVSAARVECAHDGCGLFITYHKLQDHQDACPFAPCKCPVPGCGFEGPPQTLPHHLTDVHPMPVQTIQYGKVLQLQVPVLEPRRLLFAEEDDHVFLVVGGALGPSAPIAVSVVCIRAGASPPPHYTAKVWVNGPPSAVNGRVNTVRAEIEVTSTKEPGVLAVEELMTFLTVPPKMLAWDGPSRSRTVSLSIRIDKTSS

Solvent-accessible surface area (backbone atoms only — not comparable to full-atom values): 21564 Å² total; per-residue (Å²): 130,82,75,71,74,66,73,55,64,43,66,51,86,38,71,88,59,77,45,67,33,42,60,92,48,37,64,64,44,54,42,44,33,84,29,25,56,18,41,39,59,50,68,90,54,81,53,66,36,36,36,69,50,45,66,58,48,32,51,73,74,43,82,48,72,68,43,77,48,54,72,71,42,79,42,83,42,79,38,38,62,91,59,29,65,44,41,37,37,30,70,89,78,50,48,34,33,37,38,36,36,41,63,50,52,88,95,33,34,36,34,37,37,60,33,34,48,33,48,19,83,60,55,78,73,42,39,35,33,44,36,34,36,65,32,67,59,38,88,86,80,53,51,63,31,34,36,32,25,36,39,71,44,46,64,33,32,54,49,33,75,61,54,52,84,76,46,65,62,51,36,46,43,40,60,74,42,45,39,77,36,72,94,71,74,38,51,25,39,64,35,37,38,27,42,33,76,46,79,120,129,82,77,71,74,66,74,54,62,42,66,50,88,37,70,87,60,78,46,67,32,42,63,92,48,36,64,63,44,56,43,42,34,83,28,26,55,18,42,39,58,51,68,90,54,82,55,68,37,36,36,70,51,44,66,59,50,33,51,74,74,51,76,47,72,68,44,78,47,55,72,72,42,79,42,82,42,81,37,38,61,91,58,29,65,43,40,36,35,30,70,90,77,51,46,36,32,39,38,36,35,42,64,51,51,89,95,33,34,36,35,37,37,59,34,33,48,32,49,20,84,60,54,78,73,41,40,36,32,44,37,35,38,66,31,68,58,38,89,85,80,53,51,62,32,34,36,34,23,37,38,72,43,45,64,35,30,53,49,33,76,61,54,52,84,75,46,66,63,50,34,47,43,40,58,75,41,46,40,78,36,71,92,72,73,38,51,25,41,64,35,37,38,27,42,35,75,44,79,119